Protein AF-A0A660MJN6-F1 (afdb_monomer_lite)

pLDDT: mean 73.87, std 20.54, range [21.48, 96.81]

Structure (mmCIF, N/CA/C/O backbone):
data_AF-A0A660MJN6-F1
#
_entry.id   AF-A0A660MJN6-F1
#
loop_
_atom_site.group_PDB
_atom_site.id
_atom_site.type_symbol
_atom_site.label_atom_id
_atom_site.label_alt_id
_atom_site.label_comp_id
_atom_site.label_asym_id
_atom_site.label_entity_id
_atom_site.label_seq_id
_atom_site.pdbx_PDB_ins_code
_atom_site.Cartn_x
_atom_site.Cartn_y
_atom_site.Cartn_z
_atom_site.occupancy
_atom_site.B_iso_or_equiv
_atom_site.auth_seq_id
_atom_site.auth_comp_id
_atom_site.auth_asym_id
_atom_site.auth_atom_id
_atom_site.pdbx_PDB_model_num
ATOM 1 N N . MET A 1 1 ? -33.085 -7.243 32.208 1.00 47.34 1 MET A N 1
ATOM 2 C CA . MET A 1 1 ? -33.797 -6.652 31.050 1.00 47.34 1 MET A CA 1
ATOM 3 C C . MET A 1 1 ? -33.646 -7.588 29.859 1.00 47.34 1 MET A C 1
ATOM 5 O O . MET A 1 1 ? -32.531 -7.940 29.513 1.00 47.34 1 MET A O 1
ATOM 9 N N . THR A 1 2 ? -34.746 -8.096 29.306 1.00 41.50 2 THR A N 1
ATOM 10 C CA . THR A 1 2 ? -34.747 -9.217 28.347 1.00 41.50 2 THR A CA 1
ATOM 11 C C . THR A 1 2 ? -34.414 -8.794 26.911 1.00 41.50 2 THR A C 1
ATOM 13 O O . THR A 1 2 ? -34.991 -7.826 26.415 1.00 41.50 2 THR A O 1
ATOM 16 N N . ARG A 1 3 ? -33.568 -9.596 26.235 1.00 39.47 3 ARG A N 1
ATOM 17 C CA . ARG A 1 3 ? -33.089 -9.523 24.829 1.00 39.47 3 ARG A CA 1
ATOM 18 C C . ARG A 1 3 ? -34.087 -8.958 23.804 1.00 39.47 3 ARG A C 1
ATOM 20 O O . ARG A 1 3 ? -33.690 -8.219 22.913 1.00 39.47 3 ARG A O 1
ATOM 27 N N . LYS A 1 4 ? -35.384 -9.248 23.955 1.00 39.06 4 LYS A N 1
ATOM 28 C CA . LYS A 1 4 ? -36.438 -8.743 23.061 1.00 39.06 4 LYS A CA 1
ATOM 29 C C . LYS A 1 4 ? -36.572 -7.215 23.073 1.00 39.06 4 LYS A C 1
ATOM 31 O O . LYS A 1 4 ? -36.748 -6.648 22.009 1.00 39.06 4 LYS A O 1
ATOM 36 N N . LYS A 1 5 ? -36.421 -6.540 24.222 1.00 38.97 5 LYS A N 1
ATOM 37 C CA . LYS A 1 5 ? -36.559 -5.071 24.299 1.00 38.97 5 LYS A CA 1
ATOM 38 C C . LYS A 1 5 ? -35.367 -4.318 23.687 1.00 38.97 5 LYS A C 1
ATOM 40 O O . LYS A 1 5 ? -35.547 -3.192 23.243 1.00 38.97 5 LYS A O 1
ATOM 45 N N . LEU A 1 6 ? -34.189 -4.950 23.610 1.00 43.47 6 LEU A N 1
ATOM 46 C CA . LEU A 1 6 ? -33.004 -4.371 22.964 1.00 43.47 6 LEU A CA 1
ATOM 47 C C . LEU A 1 6 ? -33.142 -4.392 21.430 1.00 43.47 6 LEU A C 1
ATOM 49 O O . LEU A 1 6 ? -32.894 -3.384 20.779 1.00 43.47 6 LEU A O 1
ATOM 53 N N . CYS A 1 7 ? -33.633 -5.498 20.855 1.00 40.75 7 CYS A N 1
ATOM 54 C CA . CYS A 1 7 ? -33.864 -5.595 19.408 1.00 40.75 7 CYS A CA 1
ATOM 55 C C . CYS A 1 7 ? -34.970 -4.655 18.910 1.00 40.75 7 CYS A C 1
ATOM 57 O O . CYS A 1 7 ? -34.847 -4.114 17.817 1.00 40.75 7 CYS A O 1
ATOM 59 N N . THR A 1 8 ? -36.034 -4.427 19.690 1.00 40.12 8 THR A N 1
ATOM 60 C CA . THR A 1 8 ? -37.121 -3.521 19.272 1.00 40.12 8 THR A CA 1
ATOM 61 C C . THR A 1 8 ? -36.709 -2.048 19.344 1.00 40.12 8 THR A C 1
ATOM 63 O O . THR A 1 8 ? -37.135 -1.261 18.504 1.00 40.12 8 THR A O 1
ATOM 66 N N . ALA A 1 9 ? -35.836 -1.679 20.290 1.00 40.06 9 ALA A N 1
ATOM 67 C CA . ALA A 1 9 ? -35.271 -0.332 20.364 1.00 40.06 9 ALA A CA 1
ATOM 68 C C . ALA A 1 9 ? -34.263 -0.058 19.228 1.00 40.06 9 ALA A C 1
ATOM 70 O O . ALA A 1 9 ? -34.280 1.030 18.658 1.00 40.06 9 ALA A O 1
ATOM 71 N N . LEU A 1 10 ? -33.453 -1.054 18.832 1.00 40.88 10 LEU A N 1
ATOM 72 C CA . LEU A 1 10 ? -32.549 -0.931 17.678 1.00 40.88 10 LEU A CA 1
ATOM 73 C C . LEU A 1 10 ? -33.295 -0.861 16.334 1.00 40.88 10 LEU A C 1
ATOM 75 O O . LEU A 1 10 ? -32.911 -0.081 15.467 1.00 40.88 10 LEU A O 1
ATOM 79 N N . PHE A 1 11 ? -34.389 -1.612 16.161 1.00 38.28 11 PHE A N 1
ATOM 80 C CA . PHE A 1 11 ? -35.178 -1.562 14.920 1.00 38.28 11 PHE A CA 1
ATOM 81 C C . PHE A 1 11 ? -35.932 -0.236 14.729 1.00 38.28 11 PHE A C 1
ATOM 83 O O . PHE A 1 11 ? -36.087 0.218 13.597 1.00 38.28 11 PHE A O 1
ATOM 90 N N . ALA A 1 12 ? -36.366 0.415 15.815 1.00 35.81 12 ALA A N 1
ATOM 91 C CA . ALA A 1 12 ? -37.044 1.711 15.739 1.00 35.81 12 ALA A CA 1
ATOM 92 C C . ALA A 1 12 ? -36.088 2.868 15.379 1.00 35.81 12 ALA A C 1
ATOM 94 O O . ALA A 1 12 ? -36.509 3.823 14.731 1.00 35.81 12 ALA A O 1
ATOM 95 N N . ALA A 1 13 ? -34.802 2.767 15.738 1.00 37.97 13 ALA A N 1
ATOM 96 C CA . ALA A 1 13 ? -33.794 3.770 15.388 1.00 37.97 13 ALA A CA 1
ATOM 97 C C . ALA A 1 13 ? -33.323 3.667 13.923 1.00 37.97 13 ALA A C 1
ATOM 99 O O . ALA A 1 13 ? -33.049 4.693 13.304 1.00 37.97 13 ALA A O 1
ATOM 100 N N . LEU A 1 14 ? -33.288 2.462 13.334 1.00 35.59 14 LEU A N 1
ATOM 101 C CA . LEU A 1 14 ? -32.895 2.281 11.926 1.00 35.59 14 LEU A CA 1
ATOM 102 C C . LEU A 1 14 ? -33.983 2.693 10.916 1.00 35.59 14 LEU A C 1
ATOM 104 O O . LEU A 1 14 ? -33.654 3.109 9.807 1.00 35.59 14 LEU A O 1
ATOM 108 N N . PHE A 1 15 ? -35.270 2.623 11.275 1.00 34.88 15 PHE A N 1
ATOM 109 C CA . PHE A 1 15 ? -36.360 2.979 10.351 1.00 34.88 15 PHE A CA 1
ATOM 110 C C . PHE A 1 15 ? -36.671 4.481 10.276 1.00 34.88 15 PHE A C 1
ATOM 112 O O . PHE A 1 15 ? -37.272 4.925 9.302 1.00 34.88 15 PHE A O 1
ATOM 119 N N . ALA A 1 16 ? -36.216 5.290 11.238 1.00 33.78 16 ALA A N 1
ATOM 120 C CA . ALA A 1 16 ? -36.344 6.748 11.155 1.00 33.78 16 ALA A CA 1
ATOM 121 C C . ALA A 1 16 ? -35.346 7.389 10.163 1.00 33.78 16 ALA A C 1
ATOM 123 O O . ALA A 1 16 ? -35.512 8.549 9.795 1.00 33.78 16 ALA A O 1
ATOM 124 N N . ALA A 1 17 ? -34.336 6.641 9.697 1.00 34.28 17 ALA A N 1
ATOM 125 C CA . ALA A 1 17 ? -33.295 7.131 8.789 1.00 34.28 17 ALA A CA 1
ATOM 126 C C . ALA A 1 17 ? -33.549 6.825 7.297 1.00 34.28 17 ALA A C 1
ATOM 128 O O . ALA A 1 17 ? -32.816 7.312 6.442 1.00 34.28 17 ALA A O 1
ATOM 129 N N . THR A 1 18 ? -34.583 6.049 6.953 1.00 33.28 18 THR A N 1
ATOM 130 C CA . THR A 1 18 ? -34.849 5.615 5.563 1.00 33.28 18 THR A CA 1
ATOM 131 C C . THR A 1 18 ? -35.952 6.409 4.850 1.00 33.28 18 THR A C 1
ATOM 133 O O . THR A 1 18 ? -36.232 6.157 3.682 1.00 33.28 18 THR A O 1
ATOM 136 N N . GLY A 1 19 ? -36.547 7.414 5.504 1.00 30.38 19 GLY A N 1
ATOM 137 C CA . GLY A 1 19 ? -37.658 8.210 4.960 1.00 30.38 19 GLY A CA 1
ATOM 138 C C . GLY A 1 19 ? -37.286 9.469 4.165 1.00 30.38 19 GLY A C 1
ATOM 139 O O . GLY A 1 19 ? -38.187 10.207 3.781 1.00 30.38 19 GLY A O 1
ATOM 140 N N . ALA A 1 20 ? -36.002 9.755 3.925 1.00 30.28 20 ALA A N 1
ATOM 141 C CA . ALA A 1 20 ? -35.572 11.023 3.318 1.00 30.28 20 ALA A CA 1
ATOM 142 C C . ALA A 1 20 ? -34.589 10.861 2.148 1.00 30.28 20 ALA A C 1
ATOM 144 O O . ALA A 1 20 ? -33.683 11.668 1.999 1.00 30.28 20 ALA A O 1
ATOM 145 N N . LEU A 1 21 ? -34.748 9.841 1.302 1.00 31.02 21 LEU A N 1
ATOM 146 C CA . LEU A 1 21 ? -34.022 9.747 0.027 1.00 31.02 21 LEU A CA 1
ATOM 147 C C . LEU A 1 21 ? -34.937 9.170 -1.062 1.00 31.02 21 LEU A C 1
ATOM 149 O O . LEU A 1 21 ? -34.782 8.040 -1.512 1.00 31.02 21 LEU A O 1
ATOM 153 N N . SER A 1 22 ? -35.914 9.966 -1.495 1.00 32.59 22 SER A N 1
ATOM 154 C CA . SER A 1 22 ? -36.657 9.717 -2.733 1.00 32.59 22 SER A CA 1
ATOM 155 C C . SER A 1 22 ? -36.920 11.031 -3.471 1.00 32.59 22 SER A C 1
ATOM 157 O O . SER A 1 22 ? -37.952 11.665 -3.258 1.00 32.59 22 SER A O 1
ATOM 159 N N . SER A 1 23 ? -35.964 11.452 -4.310 1.00 31.38 23 SER A N 1
ATOM 160 C CA . SER A 1 23 ? -36.164 12.029 -5.658 1.00 31.38 23 SER A CA 1
ATOM 161 C C . SER A 1 23 ? -34.816 12.452 -6.275 1.00 31.38 23 SER A C 1
ATOM 163 O O . SER A 1 23 ? -33.971 12.988 -5.557 1.00 31.38 23 SER A O 1
ATOM 165 N N . PRO A 1 24 ? -34.595 12.238 -7.587 1.00 31.62 24 PRO A N 1
ATOM 166 C CA . PRO A 1 24 ? -33.358 12.601 -8.267 1.00 31.62 24 PRO A CA 1
ATOM 167 C C . PRO A 1 24 ? -33.401 14.070 -8.710 1.00 31.62 24 PRO A C 1
ATOM 169 O O . PRO A 1 24 ? -34.329 14.496 -9.396 1.00 31.62 24 PRO A O 1
ATOM 172 N N . VAL A 1 25 ? -32.375 14.849 -8.371 1.00 26.92 25 VAL A N 1
ATOM 173 C CA . VAL A 1 25 ? -32.121 16.125 -9.052 1.00 26.92 25 VAL A CA 1
ATOM 174 C C . VAL A 1 25 ? -31.352 15.809 -10.330 1.00 26.92 25 VAL A C 1
ATOM 176 O O . VAL A 1 25 ? -30.241 15.288 -10.297 1.00 26.92 25 VAL A O 1
ATOM 179 N N . SER A 1 26 ? -31.991 16.090 -11.463 1.00 30.09 26 SER A N 1
ATOM 180 C CA . SER A 1 26 ? -31.396 16.007 -12.794 1.00 30.09 26 SER A CA 1
ATOM 181 C C . SER A 1 26 ? -30.253 17.016 -12.914 1.00 30.09 26 SER A C 1
ATOM 183 O O . SER A 1 26 ? -30.484 18.220 -12.823 1.00 30.09 26 SER A O 1
ATOM 185 N N . ALA A 1 27 ? -29.032 16.539 -13.148 1.00 28.09 27 ALA A N 1
ATOM 186 C CA . ALA A 1 27 ? -27.942 17.380 -13.624 1.00 28.09 27 ALA A CA 1
ATOM 187 C C . ALA A 1 27 ? -28.100 17.556 -15.141 1.00 28.09 27 ALA A C 1
ATOM 189 O O . ALA A 1 27 ? -28.052 16.588 -15.900 1.00 28.09 27 ALA A O 1
ATOM 190 N N . GLN A 1 28 ? -28.340 18.793 -15.573 1.00 26.45 28 GLN A N 1
ATOM 191 C CA . GLN A 1 28 ? -28.367 19.164 -16.982 1.00 26.45 28 GLN A CA 1
ATOM 192 C C . GLN A 1 28 ? -26.978 18.978 -17.599 1.00 26.45 28 GLN A C 1
ATOM 194 O O . GLN A 1 28 ? -25.996 19.588 -17.185 1.00 26.45 28 GLN A O 1
ATOM 199 N N . SER A 1 29 ? -26.935 18.134 -18.622 1.00 27.34 29 SER A N 1
ATOM 200 C CA . SER A 1 29 ? -25.862 18.006 -19.597 1.00 27.34 29 SER A CA 1
ATOM 201 C C . SER A 1 29 ? -25.765 19.267 -20.461 1.00 27.34 29 SER A C 1
ATOM 203 O O . SER A 1 29 ? -26.753 19.647 -21.091 1.00 27.34 29 SER A O 1
ATOM 205 N N . ALA A 1 30 ? -24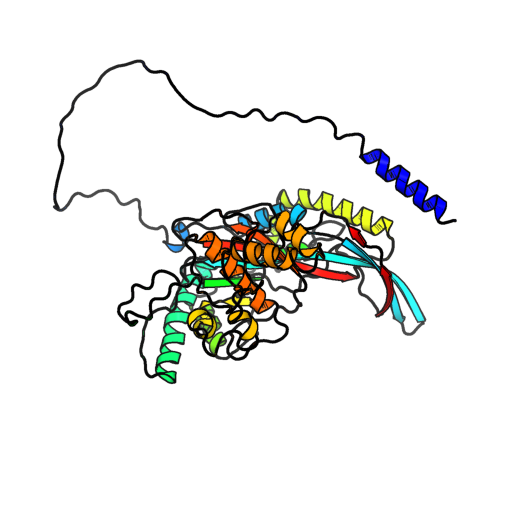.578 19.861 -20.570 1.00 25.92 30 ALA A N 1
ATOM 206 C CA . ALA A 1 30 ? -24.265 20.830 -21.617 1.00 25.92 30 ALA A CA 1
ATOM 207 C C . ALA A 1 30 ? -23.128 20.283 -22.491 1.00 25.92 30 ALA A C 1
ATOM 209 O O . ALA A 1 30 ? -21.956 20.325 -22.127 1.00 25.92 30 ALA A O 1
ATOM 210 N N . SER A 1 31 ? -23.502 19.738 -23.647 1.00 26.14 31 SER A N 1
ATOM 211 C CA . SER A 1 31 ? -22.615 19.447 -24.778 1.00 26.14 31 SER A CA 1
ATOM 212 C C . SER A 1 31 ? -22.507 20.693 -25.670 1.00 26.14 31 SER A C 1
ATOM 214 O O . SER A 1 31 ? -23.527 21.360 -25.851 1.00 26.14 31 SER A O 1
ATOM 216 N N . PRO A 1 32 ? -21.362 20.997 -26.311 1.00 27.06 32 PRO A N 1
ATOM 217 C CA . PRO A 1 32 ? -21.324 21.997 -27.372 1.00 27.06 32 PRO A CA 1
ATOM 218 C C . PRO A 1 32 ? -21.040 21.372 -28.747 1.00 27.06 32 PRO A C 1
ATOM 220 O O . PRO A 1 32 ? -20.068 20.642 -28.930 1.00 27.06 32 PRO A O 1
ATOM 223 N N . SER A 1 33 ? -21.879 21.692 -29.734 1.00 24.47 33 SER A N 1
ATOM 224 C CA . SER A 1 33 ? -21.609 21.664 -31.188 1.00 24.47 33 SER A CA 1
ATOM 225 C C . SER A 1 33 ? -22.780 22.358 -31.920 1.00 24.47 33 SER A C 1
ATOM 227 O O . SER A 1 33 ? -23.867 22.419 -31.351 1.00 24.47 33 SER A O 1
ATOM 229 N N . PRO A 1 34 ? -22.669 22.763 -33.202 1.00 41.38 34 PRO A N 1
ATOM 230 C CA . PRO A 1 34 ? -21.841 23.820 -33.797 1.00 41.38 34 PRO A CA 1
ATOM 231 C C . PRO A 1 34 ? -22.714 24.905 -34.510 1.00 41.38 34 PRO A C 1
ATOM 233 O O . PRO A 1 34 ? -23.935 24.860 -34.456 1.00 41.38 34 PRO A O 1
ATOM 236 N 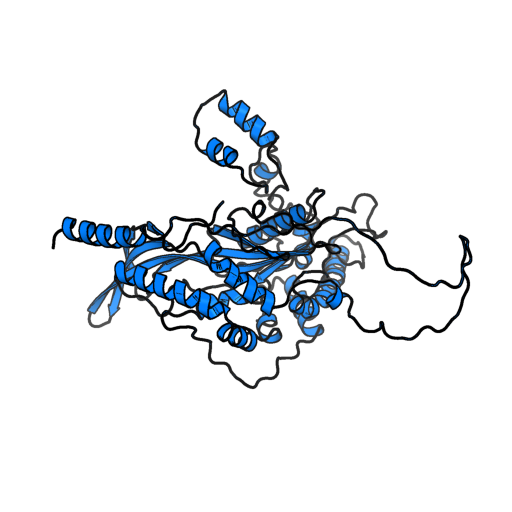N . THR A 1 35 ? -22.073 25.827 -35.253 1.00 24.53 35 THR A N 1
ATOM 237 C CA . THR A 1 35 ? -22.597 26.777 -36.284 1.00 24.53 35 THR A CA 1
ATOM 238 C C . THR A 1 35 ? -23.162 28.156 -35.873 1.00 24.53 35 THR A C 1
ATOM 240 O O . THR A 1 35 ? -24.266 28.261 -35.364 1.00 24.53 35 THR A O 1
ATOM 243 N N . ALA A 1 36 ? -22.430 29.238 -36.207 1.00 24.88 36 ALA A N 1
ATOM 244 C CA . ALA A 1 36 ? -22.801 30.263 -37.213 1.00 24.88 36 ALA A CA 1
ATOM 245 C C . ALA A 1 36 ? -21.779 31.440 -37.261 1.00 24.88 36 ALA A C 1
ATOM 247 O O . ALA A 1 36 ? -21.372 31.980 -36.240 1.00 24.88 36 ALA A O 1
ATOM 248 N N . ARG A 1 37 ? -21.360 31.813 -38.480 1.00 22.27 37 ARG A N 1
ATOM 249 C CA . ARG A 1 37 ? -20.506 32.958 -38.910 1.00 22.27 37 ARG A CA 1
ATOM 250 C C . ARG A 1 37 ? -21.401 34.165 -39.325 1.00 22.27 37 ARG A C 1
ATOM 252 O O . ARG A 1 37 ? -22.604 33.945 -39.428 1.00 22.27 37 ARG A O 1
ATOM 259 N N . PRO A 1 38 ? -20.890 35.308 -39.857 1.00 33.34 38 PRO A N 1
ATOM 260 C CA . PRO A 1 38 ? -19.715 36.144 -39.520 1.00 33.34 38 PRO A CA 1
ATOM 261 C C . PRO A 1 38 ? -20.027 37.676 -39.528 1.00 33.34 38 PRO A C 1
ATOM 263 O O . PRO A 1 38 ? -21.052 38.104 -40.050 1.00 33.34 38 PRO A O 1
ATOM 266 N N . VAL A 1 39 ? -19.085 38.528 -39.092 1.00 24.56 39 VAL A N 1
ATOM 267 C CA . VAL A 1 39 ? -18.964 39.930 -39.570 1.00 24.56 39 VAL A CA 1
ATOM 268 C C . VAL A 1 39 ? -17.496 40.209 -39.924 1.00 24.56 39 VAL A C 1
ATOM 270 O O . VAL A 1 39 ? -16.589 39.804 -39.203 1.00 24.56 39 VAL A O 1
ATOM 273 N N . ALA A 1 40 ? -17.290 40.824 -41.088 1.00 23.30 40 ALA A N 1
ATOM 274 C CA . ALA A 1 40 ? -16.031 41.042 -41.810 1.00 23.30 40 ALA A CA 1
ATOM 275 C C . ALA A 1 40 ? -15.549 42.512 -41.639 1.00 23.30 40 ALA A C 1
ATOM 277 O O . ALA A 1 40 ? -16.369 43.348 -41.273 1.00 23.30 40 ALA A O 1
ATOM 278 N N . VAL A 1 41 ? -14.273 42.926 -41.748 1.00 24.80 41 VAL A N 1
ATOM 279 C CA . VAL A 1 41 ? -13.329 43.142 -42.896 1.00 24.80 41 VAL A CA 1
ATOM 280 C C . VAL A 1 41 ? -12.176 44.045 -42.313 1.00 24.80 41 VAL A C 1
ATOM 282 O O . VAL A 1 41 ? -12.457 44.670 -41.288 1.00 24.80 41 VAL A O 1
ATOM 285 N N . PRO A 1 42 ? -10.950 44.258 -42.883 1.00 27.47 42 PRO A N 1
ATOM 286 C CA . PRO A 1 42 ? -10.303 43.719 -44.091 1.00 27.47 42 PRO A CA 1
ATOM 287 C C . PRO A 1 42 ? -8.931 43.047 -43.893 1.00 27.47 42 PRO A C 1
ATOM 289 O O . PRO A 1 42 ? -8.231 43.200 -42.898 1.00 27.47 42 PRO A O 1
ATOM 292 N N . ALA A 1 43 ? -8.543 42.372 -44.974 1.00 23.00 43 ALA A N 1
ATOM 293 C CA . ALA A 1 43 ? -7.241 41.799 -45.267 1.00 23.00 43 ALA A CA 1
ATOM 294 C C . ALA A 1 43 ? -6.242 42.796 -45.885 1.00 23.00 43 ALA A C 1
ATOM 296 O O . ALA A 1 43 ? -6.645 43.720 -46.583 1.00 23.00 43 ALA A O 1
ATOM 297 N N . GLN A 1 44 ? -4.951 42.484 -45.738 1.00 25.09 44 GLN A N 1
ATOM 298 C CA . GLN A 1 44 ? -3.831 42.698 -46.676 1.00 25.09 44 GLN A CA 1
ATOM 299 C C . GLN A 1 44 ? -2.685 41.799 -46.162 1.00 25.09 44 GLN A C 1
ATOM 301 O O . GLN A 1 44 ? -2.420 41.811 -44.970 1.00 25.09 44 GLN A O 1
ATOM 306 N N . GLY A 1 45 ? -1.962 40.961 -46.902 1.00 23.91 45 GLY A N 1
ATOM 307 C CA . GLY A 1 45 ? -1.932 40.520 -48.292 1.00 23.91 45 GLY A CA 1
ATOM 308 C C . GLY A 1 45 ? -1.028 39.269 -48.323 1.00 23.91 45 GLY A C 1
ATOM 309 O O . GLY A 1 45 ? -0.146 39.122 -47.479 1.00 23.91 45 GLY A O 1
ATOM 310 N N . GLY A 1 46 ? -1.303 38.317 -49.217 1.00 21.52 46 GLY A N 1
ATOM 311 C CA . GLY A 1 46 ? -0.691 36.983 -49.186 1.00 21.52 46 GLY A CA 1
ATOM 312 C C . GLY A 1 46 ? 0.717 36.867 -49.777 1.00 21.52 46 GLY A C 1
ATOM 313 O O . GLY A 1 46 ? 1.219 37.794 -50.408 1.00 21.52 46 GLY A O 1
ATOM 314 N N . LYS A 1 47 ? 1.297 35.664 -49.650 1.00 24.92 47 LYS A N 1
ATOM 315 C CA . LYS A 1 47 ? 1.879 34.878 -50.755 1.00 24.92 47 LYS A CA 1
ATOM 316 C C . LYS A 1 47 ? 2.192 33.436 -50.312 1.00 24.92 47 LYS A C 1
ATOM 318 O O . LYS A 1 47 ? 2.465 33.156 -49.155 1.00 24.92 47 LYS A O 1
ATOM 323 N N . THR A 1 48 ? 2.052 32.556 -51.292 1.00 21.81 48 THR A N 1
ATOM 324 C CA . THR A 1 48 ? 2.105 31.087 -51.359 1.00 21.81 48 THR A CA 1
ATOM 325 C C . THR A 1 48 ? 3.493 30.441 -51.215 1.00 21.81 48 THR A C 1
ATOM 327 O O . THR A 1 48 ? 4.480 31.062 -51.594 1.00 21.81 48 THR A O 1
ATOM 330 N N . ALA A 1 49 ? 3.474 29.136 -50.873 1.00 22.75 49 ALA A N 1
ATOM 331 C CA . ALA A 1 49 ? 4.285 28.008 -51.399 1.00 22.75 49 ALA A CA 1
ATOM 332 C C . ALA A 1 49 ? 5.199 27.237 -50.405 1.00 22.75 49 ALA A C 1
ATOM 334 O O . ALA A 1 49 ? 6.031 27.808 -49.713 1.00 22.75 49 ALA A O 1
ATOM 335 N N . GLN A 1 50 ? 5.033 25.902 -50.399 1.00 22.69 50 GLN A N 1
ATOM 336 C CA . GLN A 1 50 ? 5.981 24.846 -49.965 1.00 22.69 50 GLN A CA 1
ATOM 337 C C . GLN A 1 50 ? 7.271 24.849 -50.836 1.00 22.69 50 GLN A C 1
ATOM 339 O O . GLN A 1 50 ? 7.246 25.493 -51.884 1.00 22.69 50 GLN A O 1
ATOM 344 N N . PRO A 1 51 ? 8.284 23.970 -50.632 1.00 36.69 51 PRO A N 1
ATOM 345 C CA . PRO A 1 51 ? 8.942 23.434 -49.426 1.00 36.69 51 PRO A CA 1
ATOM 346 C C . PRO A 1 51 ? 10.499 23.594 -49.480 1.00 36.69 51 PRO A C 1
ATOM 348 O O . PRO A 1 51 ? 11.047 24.093 -50.457 1.00 36.69 51 PRO A O 1
ATOM 351 N N . ALA A 1 52 ? 11.190 23.034 -48.472 1.00 22.73 52 ALA A N 1
ATOM 352 C CA . ALA A 1 52 ? 12.595 22.565 -48.440 1.00 22.73 52 ALA A CA 1
ATOM 353 C C . ALA A 1 52 ? 13.747 23.434 -47.855 1.00 22.73 52 ALA A C 1
ATOM 355 O O . ALA A 1 52 ? 13.987 24.576 -48.226 1.00 22.73 52 ALA A O 1
ATOM 356 N N . THR A 1 53 ? 14.556 22.715 -47.055 1.00 21.48 53 THR A N 1
ATOM 357 C CA . THR A 1 53 ? 16.024 22.774 -46.842 1.00 21.48 53 THR A CA 1
ATOM 358 C C . THR A 1 53 ? 16.696 23.794 -45.903 1.00 21.48 53 THR A C 1
ATOM 360 O O . THR A 1 53 ? 16.329 24.954 -45.798 1.00 21.48 53 THR A O 1
ATOM 363 N N . GLN A 1 54 ? 17.719 23.250 -45.222 1.00 29.89 54 GLN A N 1
ATOM 364 C CA . GLN A 1 54 ? 18.667 23.796 -44.240 1.00 29.89 54 GLN A CA 1
ATOM 365 C C . GLN A 1 54 ? 19.282 25.168 -44.572 1.00 29.89 54 GLN A C 1
ATOM 367 O O . GLN A 1 54 ? 19.652 25.416 -45.715 1.00 29.89 54 GLN A O 1
ATOM 372 N N . GLY A 1 55 ? 19.558 25.975 -43.535 1.00 22.91 55 GLY A N 1
ATOM 373 C CA . GLY A 1 55 ? 20.491 27.107 -43.625 1.00 22.91 55 GLY A CA 1
ATOM 374 C C . GLY A 1 55 ? 20.383 28.144 -42.496 1.00 22.91 55 GLY A C 1
ATOM 375 O O . GLY A 1 55 ? 19.451 28.928 -42.465 1.00 22.91 55 GLY A O 1
ATOM 376 N N . GLN A 1 56 ? 21.365 28.102 -41.594 1.00 24.73 56 GLN A N 1
ATOM 377 C CA . GLN A 1 56 ? 21.835 29.046 -40.560 1.00 24.73 56 GLN A CA 1
ATOM 378 C C . GLN A 1 56 ? 21.237 30.467 -40.365 1.00 24.73 56 GLN A C 1
ATOM 380 O O . GLN A 1 56 ? 21.117 31.267 -41.286 1.00 24.73 56 GLN A O 1
ATOM 385 N N . ASN A 1 57 ? 21.172 30.793 -39.062 1.00 27.77 57 ASN A N 1
ATOM 386 C CA . ASN A 1 57 ? 21.362 32.077 -38.365 1.00 27.77 57 ASN A CA 1
ATOM 387 C C . ASN A 1 57 ? 20.276 33.166 -38.431 1.00 27.77 57 ASN A C 1
ATOM 389 O O . ASN A 1 57 ? 20.235 33.999 -39.329 1.00 27.77 57 ASN A O 1
ATOM 393 N N . GLY A 1 58 ? 19.536 33.269 -37.323 1.00 23.41 58 GLY A N 1
ATOM 394 C CA . GLY A 1 58 ? 18.848 34.474 -36.870 1.00 23.41 58 GLY A CA 1
ATOM 395 C C . GLY A 1 58 ? 18.575 34.365 -35.371 1.00 23.41 58 GLY A C 1
ATOM 396 O O . GLY A 1 58 ? 17.934 33.417 -34.932 1.00 23.41 58 GLY A O 1
ATOM 397 N N . GLN A 1 59 ? 19.124 35.296 -34.588 1.00 34.56 59 GLN A N 1
ATOM 398 C CA . GLN A 1 59 ? 18.884 35.444 -33.152 1.00 34.56 59 GLN A CA 1
ATOM 399 C C . GLN A 1 59 ? 17.381 35.459 -32.855 1.00 34.56 59 GLN A C 1
ATOM 401 O O . GLN A 1 59 ? 16.663 36.328 -33.347 1.00 34.56 59 GLN A O 1
ATOM 406 N N . GLN A 1 60 ? 16.927 34.546 -32.000 1.00 27.31 60 GLN A N 1
ATOM 407 C CA . GLN A 1 60 ? 15.588 34.588 -31.428 1.00 27.31 60 GLN A CA 1
ATOM 408 C C . GLN A 1 60 ? 15.711 34.338 -29.926 1.00 27.31 60 GLN A C 1
ATOM 410 O O . GLN A 1 60 ? 16.417 33.429 -29.497 1.00 27.31 60 GLN A O 1
ATOM 415 N N . GLY A 1 61 ? 15.133 35.259 -29.155 1.00 26.62 61 GLY A N 1
ATOM 416 C CA . GLY A 1 61 ? 15.416 35.474 -27.742 1.00 26.62 61 GLY A CA 1
ATOM 417 C C . GLY A 1 61 ? 15.286 34.231 -26.868 1.00 26.62 61 GLY A C 1
ATOM 418 O O . GLY A 1 61 ? 14.287 33.519 -26.919 1.00 26.62 61 GLY A O 1
ATOM 419 N N . ASN A 1 62 ? 16.302 34.050 -26.025 1.00 33.72 62 ASN A N 1
ATOM 420 C CA . ASN A 1 62 ? 16.258 33.251 -24.808 1.00 33.72 62 ASN A CA 1
ATOM 421 C C . ASN A 1 62 ? 15.017 33.615 -23.991 1.00 33.72 62 ASN A C 1
ATOM 423 O O . ASN A 1 62 ? 14.949 34.735 -23.492 1.00 33.72 62 ASN A O 1
ATOM 427 N N . ASN A 1 63 ? 14.084 32.676 -23.850 1.00 35.00 63 ASN A N 1
ATOM 428 C CA . ASN A 1 63 ? 13.135 32.592 -22.734 1.00 35.00 63 ASN A CA 1
ATOM 429 C C . ASN A 1 63 ? 12.603 31.153 -22.538 1.00 35.00 63 ASN A C 1
ATOM 431 O O . ASN A 1 63 ? 11.520 30.983 -22.002 1.00 35.00 63 ASN A O 1
ATOM 435 N N . ASP A 1 64 ? 13.372 30.130 -22.932 1.00 39.34 64 ASP A N 1
ATOM 436 C CA . ASP A 1 64 ? 13.078 28.708 -22.659 1.00 39.34 64 ASP A CA 1
ATOM 437 C C . ASP A 1 64 ? 14.351 27.989 -22.164 1.00 39.34 64 ASP A C 1
ATOM 439 O O . ASP A 1 64 ? 14.775 26.960 -22.690 1.00 39.34 64 ASP A O 1
ATOM 443 N N . GLN A 1 65 ? 15.024 28.574 -21.172 1.00 45.53 65 GLN A N 1
ATOM 444 C CA . GLN A 1 65 ? 16.079 27.907 -20.407 1.00 45.53 65 GLN A CA 1
ATOM 445 C C . GLN A 1 65 ? 15.620 27.785 -18.953 1.00 45.53 65 GLN A C 1
ATOM 447 O O . GLN A 1 65 ? 15.120 28.752 -18.387 1.00 45.53 65 GLN A O 1
ATOM 452 N N . ASP A 1 66 ? 15.821 26.588 -18.396 1.00 41.41 66 ASP A N 1
ATOM 453 C CA . ASP A 1 66 ? 15.687 26.209 -16.980 1.00 41.41 66 ASP A CA 1
ATOM 454 C C . ASP A 1 66 ? 14.347 25.613 -16.507 1.00 41.41 66 ASP A C 1
ATOM 456 O O . ASP A 1 66 ? 13.885 25.913 -15.411 1.00 41.41 66 ASP A O 1
ATOM 460 N N . SER A 1 67 ? 13.763 24.662 -17.250 1.00 53.16 67 SER A N 1
ATOM 461 C CA . SER A 1 67 ? 12.977 23.605 -16.582 1.00 53.16 67 SER A CA 1
ATOM 462 C C . SER A 1 67 ? 13.763 22.296 -16.603 1.00 53.16 67 SER A C 1
ATOM 464 O O . SER A 1 67 ? 14.129 21.783 -17.661 1.00 53.16 67 SER A O 1
ATOM 466 N N . ASN A 1 68 ? 14.091 21.777 -15.419 1.00 70.62 68 ASN A N 1
ATOM 467 C CA . ASN A 1 68 ? 14.717 20.468 -15.262 1.00 70.62 68 ASN A CA 1
ATOM 468 C C . ASN A 1 68 ? 13.803 19.409 -15.921 1.00 70.62 68 ASN A C 1
ATOM 470 O O . ASN A 1 68 ? 12.629 19.347 -15.554 1.00 70.62 68 ASN A O 1
ATOM 474 N N . PRO A 1 69 ? 14.281 18.566 -16.861 1.00 72.31 69 PRO A N 1
ATOM 475 C CA . PRO A 1 69 ? 13.453 17.540 -17.508 1.00 72.31 69 PRO A CA 1
ATOM 476 C C . PRO A 1 69 ? 12.759 16.586 -16.525 1.00 72.31 69 PRO A C 1
ATOM 478 O O . PRO A 1 69 ? 11.709 16.031 -16.832 1.00 72.31 69 PRO A O 1
ATOM 481 N N . LEU A 1 70 ? 13.332 16.402 -15.330 1.00 72.81 70 LEU A N 1
ATOM 482 C CA . LEU A 1 70 ? 12.729 15.619 -14.250 1.00 72.81 70 LEU A CA 1
ATOM 483 C C . LEU A 1 70 ? 11.606 16.368 -13.521 1.00 72.81 70 LEU A C 1
ATOM 485 O O . LEU A 1 70 ? 10.812 15.743 -12.833 1.00 72.81 70 LEU A O 1
ATOM 489 N N . GLU A 1 71 ? 11.517 17.687 -13.628 1.00 70.88 71 GLU A N 1
ATOM 490 C CA . GLU A 1 71 ? 10.422 18.485 -13.061 1.00 70.88 71 GLU A CA 1
ATOM 491 C C . GLU A 1 71 ? 9.281 18.634 -14.067 1.00 70.88 71 GLU A C 1
ATOM 493 O O . GLU A 1 71 ? 8.114 18.558 -13.694 1.00 70.88 71 GLU A O 1
ATOM 498 N N . SER A 1 72 ? 9.605 18.765 -15.355 1.00 72.25 72 SER A N 1
ATOM 499 C CA . SER A 1 72 ? 8.625 18.973 -16.427 1.00 72.25 72 SER A CA 1
ATOM 500 C C . SER A 1 72 ? 7.954 17.695 -16.946 1.00 72.25 72 SER A C 1
ATOM 502 O O . SER A 1 72 ? 7.016 17.788 -17.735 1.00 72.25 72 SER A O 1
ATOM 504 N N . ALA A 1 73 ? 8.366 16.510 -16.479 1.00 78.19 73 ALA A N 1
ATOM 505 C CA . ALA A 1 73 ? 7.821 15.218 -16.912 1.00 78.19 73 ALA A CA 1
ATOM 506 C C . ALA A 1 73 ? 6.385 14.909 -16.428 1.00 78.19 73 ALA A C 1
ATOM 508 O O . ALA A 1 73 ? 5.860 13.845 -16.740 1.00 78.19 73 ALA A O 1
ATOM 509 N N . GLY A 1 74 ? 5.741 15.806 -15.673 1.00 84.38 74 GLY A N 1
ATOM 510 C CA . GLY A 1 74 ? 4.448 15.541 -15.029 1.00 84.38 74 GLY A CA 1
ATOM 511 C C . GLY A 1 74 ? 4.585 14.689 -13.762 1.00 84.38 74 GLY A C 1
ATOM 512 O O . GLY A 1 74 ? 5.699 14.351 -13.346 1.00 84.38 74 GLY A O 1
ATOM 513 N N . GLY A 1 75 ? 3.465 14.370 -13.120 1.00 89.56 75 GLY A N 1
ATOM 514 C CA . GLY A 1 75 ? 3.432 13.662 -11.839 1.00 89.56 75 GLY A CA 1
ATOM 515 C C . GLY A 1 75 ? 2.539 14.341 -10.804 1.00 89.56 75 GLY A C 1
ATOM 516 O O . GLY A 1 75 ? 1.702 15.173 -11.146 1.00 89.56 75 GLY A O 1
ATOM 517 N N . PHE A 1 76 ? 2.738 13.985 -9.537 1.00 91.44 76 PHE A N 1
ATOM 518 C CA . PHE A 1 76 ? 2.022 14.552 -8.398 1.00 91.44 76 PHE A CA 1
ATOM 519 C C . PHE A 1 76 ? 2.969 14.976 -7.276 1.00 91.44 76 PHE A C 1
ATOM 521 O O . PHE A 1 76 ? 4.074 14.448 -7.112 1.00 91.44 76 PHE A O 1
ATOM 528 N N . THR A 1 77 ? 2.486 15.924 -6.483 1.00 89.69 77 THR A N 1
ATOM 529 C CA . THR A 1 77 ? 3.134 16.448 -5.281 1.00 89.69 77 THR A CA 1
ATOM 530 C C . THR A 1 77 ? 2.696 15.706 -4.020 1.00 89.69 77 THR A C 1
ATOM 532 O O . THR A 1 77 ? 1.662 15.038 -3.979 1.00 89.69 77 THR A O 1
ATOM 535 N N . THR A 1 78 ? 3.431 15.885 -2.925 1.00 85.50 78 THR A N 1
ATOM 536 C CA . THR A 1 78 ? 3.075 15.336 -1.604 1.00 85.50 78 THR A CA 1
ATOM 537 C C . THR A 1 78 ? 1.696 15.809 -1.134 1.00 85.50 78 THR A C 1
ATOM 539 O O . THR A 1 78 ? 0.958 15.057 -0.496 1.00 85.50 78 THR A O 1
ATOM 542 N N . LEU A 1 79 ? 1.335 17.057 -1.453 1.00 82.19 79 LEU A N 1
ATOM 543 C CA . LEU A 1 79 ? 0.025 17.609 -1.117 1.00 82.19 79 LEU A CA 1
ATOM 544 C C . LEU A 1 79 ? -1.082 16.923 -1.921 1.00 82.19 79 LEU A C 1
ATOM 546 O O . LEU A 1 79 ? -2.091 16.543 -1.336 1.00 82.19 79 LEU A O 1
ATOM 550 N N . GLU A 1 80 ? -0.888 16.731 -3.227 1.00 87.81 80 GLU A N 1
ATOM 551 C CA . GLU A 1 80 ? -1.847 16.025 -4.090 1.00 87.81 80 GLU A CA 1
ATOM 552 C C . GLU A 1 80 ? -2.012 14.561 -3.685 1.00 87.81 80 GLU A C 1
ATOM 554 O O . GLU A 1 80 ? -3.136 14.072 -3.605 1.00 87.81 80 GLU A O 1
ATOM 559 N N . LEU A 1 81 ? -0.912 13.881 -3.341 1.00 89.06 81 LEU A N 1
ATOM 560 C CA . LEU A 1 81 ? -0.949 12.538 -2.762 1.00 89.06 81 LEU A CA 1
ATOM 561 C C . LEU A 1 81 ? -1.853 12.487 -1.538 1.00 89.06 81 LEU A C 1
ATOM 563 O O . LEU A 1 81 ? -2.702 11.603 -1.393 1.00 89.06 81 LEU A O 1
ATOM 567 N N . ALA A 1 82 ? -1.685 13.459 -0.654 1.00 84.00 82 ALA A N 1
ATOM 568 C CA . ALA A 1 82 ? -2.411 13.480 0.588 1.00 84.00 82 ALA A CA 1
ATOM 569 C C . ALA A 1 82 ? -3.889 13.856 0.435 1.00 84.00 82 ALA A C 1
ATOM 571 O O . ALA A 1 82 ? -4.741 13.248 1.087 1.00 84.00 82 ALA A O 1
ATOM 572 N N . THR A 1 83 ? -4.216 14.795 -0.452 1.00 83.06 83 THR A N 1
ATOM 573 C CA . THR A 1 83 ? -5.608 15.150 -0.749 1.00 83.06 83 THR A CA 1
ATOM 574 C C . THR A 1 83 ? -6.342 14.009 -1.451 1.00 83.06 83 THR A C 1
ATOM 576 O O . THR A 1 83 ? -7.461 13.686 -1.049 1.00 83.06 83 THR A O 1
ATOM 579 N N . ALA A 1 84 ? -5.715 13.354 -2.432 1.00 89.12 84 ALA A N 1
ATOM 580 C CA . ALA A 1 84 ? -6.292 12.214 -3.142 1.00 89.12 84 ALA A CA 1
ATOM 581 C C . ALA A 1 84 ? -6.520 11.015 -2.211 1.00 89.12 84 ALA A C 1
ATOM 583 O O . ALA A 1 84 ? -7.619 10.463 -2.183 1.00 89.12 84 ALA A O 1
ATOM 584 N N . THR A 1 85 ? -5.539 10.675 -1.369 1.00 89.56 85 THR A N 1
ATOM 585 C CA . THR A 1 85 ? -5.672 9.560 -0.415 1.00 89.56 85 THR A CA 1
ATOM 586 C C . THR A 1 85 ? -6.838 9.768 0.544 1.00 89.56 85 THR A C 1
ATOM 588 O O . THR A 1 85 ? -7.598 8.841 0.812 1.00 89.56 85 THR A O 1
ATOM 591 N N . VAL A 1 86 ? -7.029 10.987 1.060 1.00 84.69 86 VAL A N 1
ATOM 592 C CA . VAL A 1 86 ? -8.180 11.253 1.932 1.00 84.69 86 VAL A CA 1
ATOM 593 C C . VAL A 1 86 ? -9.497 11.211 1.168 1.00 84.69 86 VAL A C 1
ATOM 595 O O . VAL A 1 86 ? -10.467 10.658 1.684 1.00 84.69 86 VAL A O 1
ATOM 598 N N . ALA A 1 87 ? -9.540 11.731 -0.059 1.00 85.38 87 ALA A N 1
ATOM 599 C CA . ALA A 1 87 ? -10.729 11.617 -0.900 1.00 85.38 87 ALA A CA 1
ATOM 600 C C . ALA A 1 87 ? -11.115 10.147 -1.169 1.00 85.38 87 ALA A C 1
ATOM 602 O O . ALA A 1 87 ? -12.296 9.851 -1.341 1.00 85.38 87 ALA A O 1
ATOM 603 N N . GLN A 1 88 ? -10.145 9.227 -1.144 1.00 89.75 88 GLN A N 1
ATOM 604 C CA . GLN A 1 88 ? -10.348 7.785 -1.312 1.00 89.75 88 GLN A CA 1
ATOM 605 C C . GLN A 1 88 ? -10.802 7.069 -0.022 1.00 89.75 88 GLN A C 1
ATOM 607 O O . GLN A 1 88 ? -11.474 6.039 -0.121 1.00 89.75 88 GLN A O 1
ATOM 612 N N . VAL A 1 89 ? -10.531 7.612 1.181 1.00 88.38 89 VAL A N 1
ATOM 613 C CA . VAL A 1 89 ? -10.859 6.988 2.490 1.00 88.38 89 VAL A CA 1
ATOM 614 C C . VAL A 1 89 ? -12.295 6.451 2.573 1.00 88.38 89 VAL A C 1
ATOM 616 O O . VAL A 1 89 ? -12.451 5.296 2.973 1.00 88.38 89 VAL A O 1
ATOM 619 N N . PRO A 1 90 ? -13.356 7.198 2.197 1.00 86.75 90 PRO A N 1
ATOM 620 C CA . PRO A 1 90 ? -14.728 6.698 2.320 1.00 86.75 90 PRO A CA 1
ATOM 621 C C . PRO A 1 90 ? -15.003 5.423 1.513 1.00 86.75 90 PRO A C 1
ATOM 623 O O . PRO A 1 90 ? -15.883 4.651 1.885 1.00 86.75 90 PRO A O 1
ATOM 626 N N . SER A 1 91 ? -14.265 5.211 0.420 1.00 89.88 91 SER A N 1
ATOM 627 C CA . SER A 1 91 ? -14.393 4.032 -0.442 1.00 89.88 91 SER A CA 1
ATOM 628 C C . SER A 1 91 ? -13.436 2.898 -0.064 1.00 89.88 91 SER A C 1
ATOM 630 O O . SER A 1 91 ? -13.758 1.738 -0.303 1.00 89.88 91 SER A O 1
ATOM 632 N N . CYS A 1 92 ? -12.287 3.223 0.540 1.00 92.12 92 CYS A N 1
ATOM 633 C CA . CYS A 1 92 ? -11.210 2.271 0.806 1.00 92.12 92 CYS A CA 1
ATOM 634 C C . CYS A 1 92 ? -11.130 1.762 2.245 1.00 92.12 92 CYS A C 1
ATOM 636 O O . CYS A 1 92 ? -10.423 0.792 2.484 1.00 92.12 92 CYS A O 1
ATOM 638 N N . LEU A 1 93 ? -11.789 2.405 3.216 1.00 90.81 93 LEU A N 1
ATOM 639 C CA . LEU A 1 93 ? -11.558 2.102 4.632 1.00 90.81 93 LEU A CA 1
ATOM 640 C C . LEU A 1 93 ? -12.075 0.718 5.072 1.00 90.81 93 LEU A C 1
ATOM 642 O O . LEU A 1 93 ? -11.460 0.135 5.959 1.00 90.81 93 LEU A O 1
ATOM 646 N N . GLU A 1 94 ? -13.193 0.226 4.513 1.00 93.62 94 GLU A N 1
ATOM 647 C CA . GLU A 1 94 ? -13.910 -1.008 4.929 1.00 93.62 94 GLU A CA 1
ATOM 648 C C . GLU A 1 94 ? -13.764 -1.310 6.435 1.00 93.62 94 GLU A C 1
ATOM 650 O O . GLU A 1 94 ? -13.105 -2.249 6.866 1.00 93.62 94 GLU A O 1
ATOM 655 N N . TYR A 1 95 ? -14.363 -0.457 7.265 1.00 94.00 95 TYR A N 1
ATOM 656 C CA . TYR A 1 95 ? -14.332 -0.569 8.713 1.00 94.00 95 TYR A CA 1
ATOM 657 C C . TYR A 1 95 ? -15.437 -1.499 9.212 1.00 94.00 95 TYR A C 1
ATOM 659 O O . TYR A 1 95 ? -16.626 -1.222 9.030 1.00 94.00 95 TYR A O 1
ATOM 667 N N . THR A 1 96 ? -15.053 -2.555 9.919 1.00 95.12 96 THR A N 1
ATOM 668 C CA . THR A 1 96 ? -15.957 -3.547 10.502 1.00 95.12 96 THR A CA 1
ATOM 669 C C . THR A 1 96 ? -15.631 -3.765 11.974 1.00 95.12 96 THR A C 1
ATOM 671 O O . THR A 1 96 ? -14.483 -3.991 12.348 1.00 95.12 96 THR A O 1
ATOM 674 N N . ILE A 1 97 ? -16.652 -3.749 12.831 1.00 95.69 97 ILE A N 1
ATOM 675 C CA . ILE A 1 97 ? -16.534 -4.221 14.212 1.00 95.69 97 ILE A CA 1
ATOM 676 C C . ILE A 1 97 ? -16.705 -5.738 14.178 1.00 95.69 97 ILE A C 1
ATOM 678 O O . ILE A 1 97 ? -17.825 -6.259 14.176 1.00 95.69 97 ILE A O 1
ATOM 682 N N . GLU A 1 98 ? -15.590 -6.458 14.115 1.00 95.81 98 GLU A N 1
ATOM 683 C CA . GLU A 1 98 ? -15.598 -7.919 14.058 1.00 95.81 98 GLU A CA 1
ATOM 684 C C . GLU A 1 98 ? -16.195 -8.532 15.324 1.00 95.81 98 GLU A C 1
ATOM 686 O O . GLU A 1 98 ? -16.892 -9.545 15.246 1.00 95.81 98 GLU A O 1
ATOM 691 N N . GLY A 1 99 ? -15.978 -7.913 16.487 1.00 95.50 99 GLY A N 1
ATOM 692 C CA . GLY A 1 99 ? -16.476 -8.429 17.755 1.00 95.50 99 GLY A CA 1
ATOM 693 C C . GLY A 1 99 ? -16.111 -7.592 18.976 1.00 95.50 99 GLY A C 1
ATOM 694 O O . GLY A 1 99 ? -15.673 -6.449 18.872 1.00 95.50 99 GLY A O 1
ATOM 695 N N . ILE A 1 100 ? -16.294 -8.184 20.154 1.00 95.69 100 ILE A N 1
ATOM 696 C CA . ILE A 1 100 ? -15.798 -7.657 21.431 1.00 95.69 100 ILE A CA 1
ATOM 697 C C . ILE A 1 100 ? -14.884 -8.676 22.105 1.00 95.69 100 ILE A C 1
ATOM 699 O O . ILE A 1 100 ? -15.213 -9.858 22.223 1.00 95.69 100 ILE A O 1
ATOM 703 N N . THR A 1 101 ? -13.748 -8.199 22.597 1.00 96.81 101 THR A N 1
ATOM 704 C CA . THR A 1 101 ? -12.745 -8.993 23.304 1.00 96.81 101 THR A CA 1
ATOM 705 C C . THR A 1 101 ? -12.812 -8.692 24.797 1.00 96.81 101 THR A C 1
ATOM 707 O O . THR A 1 101 ? -12.736 -7.538 25.221 1.00 96.81 101 THR A O 1
ATOM 710 N N . LEU A 1 102 ? -12.923 -9.730 25.625 1.00 96.69 102 LEU A N 1
ATOM 711 C CA . LEU A 1 102 ? -12.708 -9.631 27.065 1.00 96.69 102 LEU A CA 1
ATOM 712 C C . LEU A 1 102 ? -11.209 -9.719 27.337 1.00 96.69 102 LEU A C 1
ATOM 714 O O . LEU A 1 102 ? -10.568 -10.727 27.018 1.00 96.69 102 LEU A O 1
ATOM 718 N N . ARG A 1 103 ? -10.654 -8.684 27.965 1.00 96.19 103 ARG A N 1
ATOM 719 C CA . ARG A 1 103 ? -9.244 -8.633 28.351 1.00 96.19 103 ARG A CA 1
ATOM 720 C C . ARG A 1 103 ? -9.083 -8.580 29.862 1.00 96.19 103 ARG A C 1
ATOM 722 O O . ARG A 1 103 ? -9.929 -8.058 30.587 1.00 96.19 103 ARG A O 1
ATOM 729 N N . MET A 1 104 ? -7.965 -9.130 30.314 1.00 96.19 104 MET A N 1
ATOM 730 C CA . MET A 1 104 ? -7.597 -9.281 31.713 1.00 96.19 104 MET A CA 1
ATOM 731 C C . MET A 1 104 ? -6.242 -8.619 31.976 1.00 96.19 104 MET A C 1
ATOM 733 O O . MET A 1 104 ? -5.248 -8.951 31.327 1.00 96.19 104 MET A O 1
ATOM 737 N N . VAL A 1 105 ? -6.181 -7.715 32.952 1.00 95.12 105 VAL A N 1
ATOM 738 C CA . VAL A 1 105 ? -4.932 -7.113 33.444 1.00 95.12 105 VAL A CA 1
ATOM 739 C C . VAL A 1 105 ? -4.688 -7.587 34.870 1.00 95.12 105 VAL A C 1
ATOM 741 O O . VAL A 1 105 ? -5.549 -7.421 35.737 1.00 95.12 105 VAL A O 1
ATOM 744 N N . ILE A 1 106 ? -3.509 -8.166 35.094 1.00 93.38 106 ILE A N 1
ATOM 745 C CA . ILE A 1 106 ? -3.053 -8.641 36.401 1.00 93.38 106 ILE A CA 1
ATOM 746 C C . ILE A 1 106 ? -2.262 -7.515 37.067 1.00 93.38 106 ILE A C 1
ATOM 748 O O . ILE A 1 106 ? -1.250 -7.066 36.533 1.00 93.38 106 ILE A O 1
ATOM 752 N N . HIS A 1 107 ? -2.721 -7.086 38.236 1.00 93.88 107 HIS A N 1
ATOM 753 C CA . HIS A 1 107 ? -2.015 -6.187 39.142 1.00 93.88 107 HIS A CA 1
ATOM 754 C C . HIS A 1 107 ? -1.530 -6.982 40.354 1.00 93.88 107 HIS A C 1
ATOM 756 O O . HIS A 1 107 ? -2.049 -8.059 40.648 1.00 93.88 107 HIS A O 1
ATOM 762 N N . TRP A 1 108 ? -0.575 -6.444 41.110 1.00 94.44 108 TRP A N 1
ATOM 763 C CA . TRP A 1 108 ? -0.107 -7.111 42.331 1.00 94.44 108 TRP A CA 1
ATOM 764 C C . TRP A 1 108 ? -1.176 -7.174 43.437 1.00 94.44 108 TRP A C 1
ATOM 766 O O . TRP A 1 108 ? -1.109 -8.047 44.294 1.00 94.44 108 TRP A O 1
ATOM 776 N N . TRP A 1 109 ? -2.185 -6.296 43.393 1.00 93.88 109 TRP A N 1
ATOM 777 C CA . TRP A 1 109 ? -3.329 -6.275 44.317 1.00 93.88 109 TRP A CA 1
ATOM 778 C C . TRP A 1 109 ? -4.594 -6.965 43.774 1.00 93.88 109 TRP A C 1
ATOM 780 O O . TRP A 1 109 ? -5.625 -6.947 44.443 1.00 93.88 109 TRP A O 1
ATOM 790 N N . GLY A 1 110 ? -4.577 -7.537 42.563 1.00 94.12 110 GLY A N 1
ATOM 791 C CA . GLY A 1 110 ? -5.749 -8.222 42.008 1.00 94.12 110 GLY A CA 1
ATOM 792 C C . GLY A 1 110 ? -5.845 -8.209 40.486 1.00 94.12 110 GLY A C 1
ATOM 793 O O . GLY A 1 110 ? -4.964 -7.728 39.780 1.00 94.12 110 GLY A O 1
ATOM 794 N N . VAL A 1 111 ? -6.949 -8.741 39.965 1.00 95.44 111 VAL A N 1
ATOM 795 C CA . VAL A 1 111 ? -7.191 -8.881 38.525 1.00 95.44 111 VAL A CA 1
ATOM 796 C C . VAL A 1 111 ? -8.331 -7.962 38.100 1.00 95.44 111 VAL A C 1
ATOM 798 O O . VAL A 1 111 ? -9.385 -7.942 38.728 1.00 95.44 111 VAL A O 1
ATOM 801 N N . SER A 1 112 ? -8.126 -7.210 37.021 1.00 94.00 112 SER A N 1
ATOM 802 C CA . SER A 1 112 ? -9.152 -6.354 36.418 1.00 94.00 112 SER A CA 1
ATOM 803 C C . SER A 1 112 ? -9.550 -6.878 35.043 1.00 94.00 112 SER A C 1
ATOM 805 O O . SER A 1 112 ? -8.690 -7.298 34.266 1.00 94.00 112 SER A O 1
ATOM 807 N N . TYR A 1 113 ? -10.848 -6.835 34.751 1.00 95.00 113 TYR A N 1
ATOM 808 C CA . TYR A 1 113 ? -11.425 -7.272 33.484 1.00 95.00 113 TYR A CA 1
ATOM 809 C C . TYR A 1 113 ? -12.119 -6.104 32.800 1.00 95.00 113 TYR A C 1
ATOM 811 O O . TYR A 1 113 ? -12.765 -5.289 33.459 1.00 95.00 113 TYR A O 1
ATOM 819 N N . PHE A 1 114 ? -12.022 -6.038 31.480 1.00 95.00 114 PHE A N 1
ATOM 820 C CA . PHE A 1 114 ? -12.793 -5.092 30.687 1.00 95.00 114 PHE A CA 1
ATOM 821 C C . PHE A 1 114 ? -13.059 -5.657 29.296 1.00 95.00 114 PHE A C 1
ATOM 823 O O . PHE A 1 114 ? -12.274 -6.437 28.759 1.00 95.00 114 PHE A O 1
ATOM 830 N N . TRP A 1 115 ? -14.174 -5.234 28.713 1.00 95.56 115 TRP A N 1
ATOM 831 C CA . TRP A 1 115 ? -14.494 -5.484 27.314 1.00 95.56 115 TRP A CA 1
ATOM 832 C C . TRP A 1 115 ? -13.887 -4.388 26.448 1.00 95.56 115 TRP A C 1
ATOM 834 O O . TRP A 1 115 ? -13.856 -3.231 26.864 1.00 95.56 115 TRP A O 1
ATOM 844 N N . THR A 1 116 ? -13.418 -4.736 25.257 1.00 95.94 116 THR A N 1
ATOM 845 C CA . THR A 1 116 ? -12.949 -3.784 24.248 1.00 95.94 116 THR A CA 1
ATOM 846 C C . THR A 1 116 ? -13.431 -4.221 22.865 1.00 95.94 116 THR A C 1
ATOM 848 O O . THR A 1 116 ? -13.453 -5.425 22.602 1.00 95.94 116 THR A O 1
ATOM 851 N N . PRO A 1 117 ? -13.853 -3.299 21.988 1.00 96.12 117 PRO A N 1
ATOM 852 C CA . PRO A 1 117 ? -14.167 -3.643 20.607 1.00 96.12 117 PRO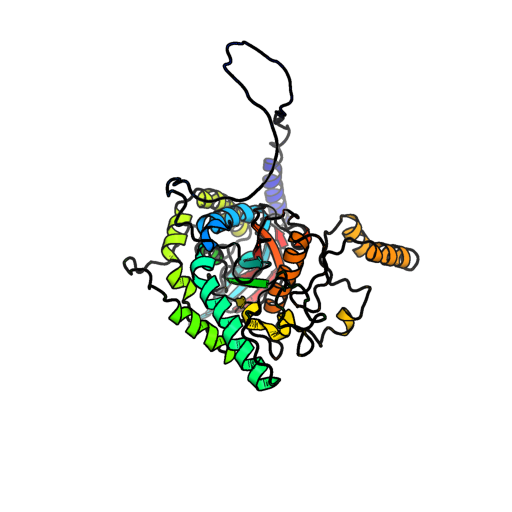 A CA 1
ATOM 853 C C . PRO A 1 117 ? -12.931 -4.162 19.861 1.00 96.12 117 PRO A C 1
ATOM 855 O O . PRO A 1 117 ? -11.846 -3.587 19.982 1.00 96.12 117 PRO A O 1
ATOM 858 N N . HIS A 1 118 ? -13.124 -5.224 19.083 1.00 95.88 118 HIS A N 1
ATOM 859 C CA . HIS A 1 118 ? -12.180 -5.711 18.083 1.00 95.88 118 HIS A CA 1
ATOM 860 C C . HIS A 1 118 ? -12.653 -5.253 16.709 1.00 95.88 118 HIS A C 1
ATOM 862 O O . HIS A 1 118 ? -13.812 -5.477 16.342 1.00 95.88 118 HIS A O 1
ATOM 868 N N . VAL A 1 119 ? -11.772 -4.595 15.969 1.00 95.06 119 VAL A N 1
ATOM 869 C CA . VAL A 1 119 ? -12.102 -3.944 14.702 1.00 95.06 119 VAL A CA 1
ATOM 870 C C . VAL A 1 119 ? -11.177 -4.441 13.607 1.00 95.06 119 VAL A C 1
ATOM 872 O O . VAL A 1 119 ? -10.013 -4.729 13.879 1.00 95.06 119 VAL A O 1
ATOM 875 N N . SER A 1 120 ? -11.688 -4.496 12.382 1.00 94.38 120 SER A N 1
ATOM 876 C CA . SER A 1 120 ? -10.890 -4.644 11.172 1.00 94.38 120 SER A CA 1
ATOM 877 C C . SER A 1 120 ? -11.160 -3.481 10.231 1.00 94.38 120 SER A C 1
ATOM 879 O O . SER A 1 120 ? -12.300 -3.034 10.106 1.00 94.38 120 SER A O 1
ATOM 881 N N . HIS A 1 121 ? -10.107 -2.958 9.615 1.00 93.38 121 HIS A N 1
ATOM 882 C CA . HIS A 1 121 ? -10.197 -1.910 8.608 1.00 93.38 121 HIS A CA 1
ATOM 883 C C . HIS A 1 121 ? -8.980 -1.944 7.688 1.00 93.38 121 HIS A C 1
ATOM 885 O O . HIS A 1 121 ? -7.945 -2.520 8.018 1.00 93.38 121 HIS A O 1
ATOM 891 N N . TYR A 1 122 ? -9.085 -1.273 6.554 1.00 93.25 122 TYR A N 1
ATOM 892 C CA . TYR A 1 122 ? -7.970 -1.013 5.659 1.00 93.25 122 TYR A CA 1
ATOM 893 C C . TYR A 1 122 ? -7.282 0.315 6.001 1.00 93.25 122 TYR A C 1
ATOM 895 O O . TYR A 1 122 ? -7.923 1.257 6.465 1.00 93.25 122 TYR A O 1
ATOM 903 N N . SER A 1 123 ? -5.972 0.422 5.796 1.00 91.69 123 SER A N 1
ATOM 904 C CA . SER A 1 123 ? -5.236 1.689 5.930 1.00 91.69 123 SER A CA 1
ATOM 905 C C . SER A 1 123 ? -4.235 1.885 4.790 1.00 91.69 123 SER A C 1
ATOM 907 O O . SER A 1 123 ? -3.677 0.898 4.306 1.00 91.69 123 SER A O 1
ATOM 909 N N . PRO A 1 124 ? -4.013 3.135 4.333 1.00 92.38 124 PRO A N 1
ATOM 910 C CA . PRO A 1 124 ? -3.159 3.448 3.200 1.00 92.38 124 PRO A CA 1
ATOM 911 C C . PRO A 1 124 ? -1.710 3.397 3.672 1.00 92.38 124 PRO A C 1
ATOM 913 O O . PRO A 1 124 ? -1.145 4.414 4.064 1.00 92.38 124 PRO A O 1
ATOM 916 N N . ASP A 1 125 ? -1.134 2.202 3.710 1.00 91.94 125 ASP A N 1
ATOM 917 C CA . ASP A 1 125 ? 0.152 1.968 4.362 1.00 91.94 125 ASP A CA 1
ATOM 918 C C . ASP A 1 125 ? 1.333 2.132 3.415 1.00 91.94 125 ASP A C 1
ATOM 920 O O . ASP A 1 125 ? 2.416 2.531 3.861 1.00 91.94 125 ASP A O 1
ATOM 924 N N . LEU A 1 126 ? 1.138 1.816 2.132 1.00 94.19 126 LEU A N 1
ATOM 925 C CA . LEU A 1 126 ? 2.174 1.870 1.105 1.00 94.19 126 LEU A CA 1
ATOM 926 C C . LEU A 1 126 ? 1.693 2.673 -0.109 1.00 94.19 126 LEU A C 1
ATOM 928 O O . LEU A 1 126 ? 0.499 2.777 -0.384 1.00 94.19 126 LEU A O 1
ATOM 932 N N . LEU A 1 127 ? 2.646 3.264 -0.814 1.00 95.62 127 LEU A N 1
ATOM 933 C CA . LEU A 1 127 ? 2.468 3.863 -2.126 1.00 95.62 127 LEU A CA 1
ATOM 934 C C . LEU A 1 127 ? 3.274 3.018 -3.108 1.00 95.62 127 LEU A C 1
ATOM 936 O O . LEU A 1 127 ? 4.496 2.912 -2.976 1.00 95.62 127 LEU A O 1
ATOM 940 N N . GLU A 1 128 ? 2.580 2.407 -4.055 1.00 96.56 128 GLU A N 1
ATOM 941 C CA . GLU A 1 128 ? 3.186 1.722 -5.188 1.00 96.56 128 GLU A CA 1
ATOM 942 C C . GLU A 1 128 ? 3.299 2.719 -6.344 1.00 96.56 128 GLU A C 1
ATOM 944 O O . GLU A 1 128 ? 2.390 3.516 -6.588 1.00 96.56 128 GLU A O 1
ATOM 949 N N . MET A 1 129 ? 4.446 2.705 -7.012 1.00 95.81 129 MET A N 1
ATOM 950 C CA . MET A 1 129 ? 4.690 3.433 -8.243 1.00 95.81 129 MET A CA 1
ATOM 951 C C . MET A 1 129 ? 5.271 2.484 -9.281 1.00 95.81 129 MET A C 1
ATOM 953 O O . MET A 1 129 ? 6.381 1.974 -9.107 1.00 95.81 129 MET A O 1
ATOM 957 N N . SER A 1 130 ? 4.570 2.352 -10.399 1.00 93.94 130 SER A N 1
ATOM 958 C CA . SER A 1 130 ? 5.058 1.648 -11.577 1.00 93.94 130 SER A CA 1
ATOM 959 C C . SER A 1 130 ? 5.429 2.662 -12.651 1.00 93.94 130 SER A C 1
ATOM 961 O O . SER A 1 130 ? 4.728 3.654 -12.870 1.00 93.94 130 SER A O 1
ATOM 963 N N . HIS A 1 131 ? 6.552 2.438 -13.313 1.00 91.38 131 HIS A N 1
ATOM 964 C CA . HIS A 1 131 ? 7.069 3.368 -14.300 1.00 91.38 131 HIS A CA 1
ATOM 965 C C . HIS A 1 131 ? 7.905 2.638 -15.334 1.00 91.38 131 HIS A C 1
ATOM 967 O O . HIS A 1 131 ? 8.527 1.609 -15.068 1.00 91.38 131 HIS A O 1
ATOM 973 N N . ARG A 1 132 ? 7.920 3.172 -16.548 1.00 86.38 132 ARG A N 1
ATOM 974 C CA . ARG A 1 132 ? 8.640 2.535 -17.639 1.00 86.38 132 ARG A CA 1
ATOM 975 C C . ARG A 1 132 ? 10.145 2.719 -17.516 1.00 86.38 132 ARG A C 1
ATOM 977 O O . ARG A 1 132 ? 10.888 1.749 -17.606 1.00 86.38 132 ARG A O 1
ATOM 984 N N . GLU A 1 133 ? 10.592 3.946 -17.293 1.00 84.06 133 GLU A N 1
ATOM 985 C CA . GLU A 1 133 ? 12.003 4.275 -17.130 1.00 84.06 133 GLU A CA 1
ATOM 986 C C . GLU A 1 133 ? 12.355 4.552 -15.667 1.00 84.06 133 GLU A C 1
ATOM 988 O O . GLU A 1 133 ? 11.624 5.228 -14.947 1.00 84.06 133 GLU A O 1
ATOM 993 N N . LEU A 1 134 ? 13.540 4.117 -15.238 1.00 83.81 134 LEU A N 1
ATOM 994 C CA . LEU A 1 134 ? 13.988 4.172 -13.842 1.00 83.81 134 LEU A CA 1
ATOM 995 C C . LEU A 1 134 ? 13.968 5.576 -13.199 1.00 83.81 134 LEU A C 1
ATOM 997 O O . LEU A 1 134 ? 13.805 5.705 -11.988 1.00 83.81 134 LEU A O 1
ATOM 1001 N N . GLN A 1 135 ? 14.168 6.622 -14.001 1.00 83.88 135 GLN A N 1
ATOM 1002 C CA . GLN A 1 135 ? 14.249 8.011 -13.537 1.00 83.88 135 GLN A CA 1
ATOM 1003 C C . GLN A 1 135 ? 12.890 8.720 -13.495 1.00 83.88 135 GLN A C 1
ATOM 1005 O O . GLN A 1 135 ? 12.778 9.770 -12.866 1.00 83.88 135 GLN A O 1
ATOM 1010 N N . TYR A 1 136 ? 11.875 8.173 -14.165 1.00 86.12 136 TYR A N 1
ATOM 1011 C CA . TYR A 1 136 ? 10.599 8.838 -14.412 1.00 86.12 136 TYR A CA 1
ATOM 1012 C C . TYR A 1 136 ? 9.481 8.161 -13.623 1.00 86.12 136 TYR A C 1
ATOM 1014 O O . TYR A 1 136 ? 8.585 7.554 -14.187 1.00 86.12 136 TYR A O 1
ATOM 1022 N N . PHE A 1 137 ? 9.532 8.252 -12.298 1.00 90.25 137 PHE A N 1
ATOM 1023 C CA . PHE A 1 137 ? 8.404 7.867 -11.448 1.00 90.25 137 PHE A CA 1
ATOM 1024 C C . PHE A 1 137 ? 7.542 9.094 -11.096 1.00 90.25 137 PHE A C 1
ATOM 1026 O O . PHE A 1 137 ? 8.051 10.218 -11.084 1.00 90.25 137 PHE A O 1
ATOM 1033 N N . PRO A 1 138 ? 6.235 8.923 -10.835 1.00 92.31 138 PRO A N 1
ATOM 1034 C CA . PRO A 1 138 ? 5.277 10.034 -10.831 1.00 92.31 138 PRO A CA 1
ATOM 1035 C C . PRO A 1 138 ? 5.354 10.946 -9.599 1.00 92.31 138 PRO A C 1
ATOM 1037 O O . PRO A 1 138 ? 4.820 12.050 -9.635 1.00 92.31 138 PRO A O 1
ATOM 1040 N N . TYR A 1 139 ? 6.012 10.536 -8.512 1.00 93.06 139 TYR A N 1
ATOM 1041 C CA . TYR A 1 139 ? 6.118 11.363 -7.309 1.00 93.06 139 TYR A CA 1
ATOM 1042 C C . TYR A 1 139 ? 7.268 12.377 -7.422 1.00 93.06 139 TYR A C 1
ATOM 1044 O O . TYR A 1 139 ? 8.437 12.018 -7.279 1.00 93.06 139 TYR A O 1
ATOM 1052 N N . ILE A 1 140 ? 6.934 13.650 -7.652 1.00 90.50 140 ILE A N 1
ATOM 1053 C CA . ILE A 1 140 ? 7.877 14.708 -8.050 1.00 90.50 140 ILE A CA 1
ATOM 1054 C C . ILE A 1 140 ? 8.986 14.926 -7.013 1.00 90.50 140 ILE A C 1
ATOM 1056 O O . ILE A 1 140 ? 10.166 14.853 -7.349 1.00 90.50 140 ILE A O 1
ATOM 1060 N N . GLU A 1 141 ? 8.650 15.167 -5.746 1.00 87.25 141 GLU A N 1
ATOM 1061 C CA . GLU A 1 141 ? 9.649 15.463 -4.712 1.00 87.25 141 GLU A CA 1
ATOM 1062 C C . GLU A 1 141 ? 10.559 14.260 -4.446 1.00 87.25 141 GLU A C 1
ATOM 1064 O O . GLU A 1 141 ? 11.768 14.413 -4.261 1.00 87.25 141 GLU A O 1
ATOM 1069 N N . TYR A 1 142 ? 9.992 13.052 -4.495 1.00 88.44 142 TYR A N 1
ATOM 1070 C CA . TYR A 1 142 ? 10.761 11.815 -4.401 1.00 88.44 142 TYR A CA 1
ATOM 1071 C C . TYR A 1 142 ? 11.683 11.649 -5.619 1.00 88.44 142 TYR A C 1
ATOM 1073 O O . TYR A 1 142 ? 12.818 11.185 -5.487 1.00 88.44 142 TYR A O 1
ATOM 1081 N N . ARG A 1 143 ? 11.231 12.078 -6.808 1.00 89.81 143 ARG A N 1
ATOM 1082 C CA . ARG A 1 143 ? 11.968 11.980 -8.077 1.00 89.81 143 ARG A CA 1
ATOM 1083 C C . ARG A 1 143 ? 13.200 12.847 -8.078 1.00 89.81 143 ARG A C 1
ATOM 1085 O O . ARG A 1 143 ? 14.283 12.363 -8.400 1.00 89.81 143 ARG A O 1
ATOM 1092 N N . LEU A 1 144 ? 13.062 14.086 -7.632 1.00 87.00 144 LEU A N 1
ATOM 1093 C CA . LEU A 1 144 ? 14.187 15.010 -7.528 1.00 87.00 144 LEU A CA 1
ATOM 1094 C C . LEU A 1 144 ? 15.241 14.540 -6.524 1.00 87.00 144 LEU A C 1
ATOM 1096 O O . LEU A 1 144 ? 16.428 14.793 -6.722 1.00 87.00 144 LEU A O 1
ATOM 1100 N N . LEU A 1 145 ? 14.822 13.820 -5.481 1.00 84.25 145 LEU A N 1
ATOM 1101 C CA . LEU A 1 145 ? 15.729 13.285 -4.474 1.00 84.25 145 LEU A CA 1
ATOM 1102 C C . LEU A 1 145 ? 16.456 12.012 -4.942 1.00 84.25 145 LEU A C 1
ATOM 1104 O O . LEU A 1 145 ? 17.655 11.875 -4.702 1.00 84.25 145 LEU A O 1
ATOM 1108 N N . LEU A 1 146 ? 15.745 11.077 -5.586 1.00 87.38 146 LEU A N 1
ATOM 1109 C CA . LEU A 1 146 ? 16.237 9.713 -5.805 1.00 87.38 146 LEU A CA 1
ATOM 1110 C C . LEU A 1 146 ? 16.594 9.377 -7.263 1.00 87.38 146 LEU A C 1
ATOM 1112 O O . LEU A 1 146 ? 17.464 8.540 -7.472 1.00 87.38 146 LEU A O 1
ATOM 1116 N N . ALA A 1 147 ? 15.999 10.003 -8.282 1.00 87.81 147 ALA A N 1
ATOM 1117 C CA . ALA A 1 147 ? 16.112 9.517 -9.667 1.00 87.81 147 ALA A CA 1
ATOM 1118 C C . ALA A 1 147 ? 17.556 9.439 -10.195 1.00 87.81 147 ALA A C 1
ATOM 1120 O O . ALA A 1 147 ? 17.967 8.413 -10.740 1.00 87.81 147 ALA A O 1
ATOM 1121 N N . ILE A 1 148 ? 18.342 10.505 -10.011 1.00 86.38 148 ILE A N 1
ATOM 1122 C CA . ILE A 1 148 ? 19.749 10.568 -10.441 1.00 86.38 148 ILE A CA 1
ATOM 1123 C C . ILE A 1 148 ? 20.623 9.557 -9.678 1.00 86.38 148 ILE A C 1
ATOM 1125 O O . ILE A 1 148 ? 21.253 8.724 -10.336 1.00 86.38 148 ILE A O 1
ATOM 1129 N N . PRO A 1 149 ? 20.682 9.582 -8.327 1.00 85.69 149 PRO A N 1
ATOM 1130 C CA . PRO A 1 149 ? 21.516 8.639 -7.584 1.00 85.69 149 PRO A CA 1
ATOM 1131 C C . PRO A 1 149 ? 21.092 7.186 -7.820 1.00 85.69 149 PRO A C 1
ATOM 1133 O O . PRO A 1 149 ? 21.939 6.307 -7.943 1.00 85.69 149 PRO A O 1
ATOM 1136 N N . TYR A 1 150 ? 19.794 6.927 -7.980 1.00 86.12 150 TYR A N 1
ATOM 1137 C CA . TYR A 1 150 ? 19.283 5.594 -8.278 1.00 86.12 150 TYR A CA 1
ATOM 1138 C C . TYR A 1 150 ? 19.712 5.096 -9.657 1.00 86.12 150 TYR A C 1
ATOM 1140 O O . TYR A 1 150 ? 20.203 3.975 -9.785 1.00 86.12 150 TYR A O 1
ATOM 1148 N N . TYR A 1 151 ? 19.629 5.941 -10.683 1.00 84.38 151 TYR A N 1
ATOM 1149 C CA . TYR A 1 151 ? 20.120 5.600 -12.013 1.00 84.38 151 TYR A CA 1
ATOM 1150 C C . TYR A 1 151 ? 21.620 5.291 -12.023 1.00 84.38 151 TYR A C 1
ATOM 1152 O O . TYR A 1 151 ? 22.035 4.262 -12.559 1.00 84.38 151 TYR A O 1
ATOM 1160 N N . GLU A 1 152 ? 22.431 6.129 -11.377 1.00 81.12 152 GLU A N 1
ATOM 1161 C CA . GLU A 1 152 ? 23.877 5.914 -11.273 1.00 81.12 152 GLU A CA 1
ATOM 1162 C C . GLU A 1 152 ? 24.232 4.664 -10.469 1.00 81.12 152 GLU A C 1
ATOM 1164 O O . GLU A 1 152 ? 25.120 3.899 -10.856 1.00 81.12 152 GLU A O 1
ATOM 1169 N N . PHE A 1 153 ? 23.504 4.404 -9.387 1.00 81.06 153 PHE A N 1
ATOM 1170 C CA . PHE A 1 153 ? 23.641 3.181 -8.612 1.00 81.06 153 PHE A CA 1
ATOM 1171 C C . PHE A 1 153 ? 23.408 1.941 -9.480 1.00 81.06 153 PHE A C 1
ATOM 1173 O O . PHE A 1 153 ? 24.259 1.051 -9.502 1.00 81.06 153 PHE A O 1
ATOM 1180 N N . THR A 1 154 ? 22.327 1.893 -10.268 1.00 78.50 154 THR A N 1
ATOM 1181 C CA . THR A 1 154 ? 22.081 0.732 -11.143 1.00 78.50 154 THR A CA 1
ATOM 1182 C C . THR A 1 154 ? 23.156 0.574 -12.212 1.00 78.50 154 THR A C 1
ATOM 1184 O O . THR A 1 154 ? 23.580 -0.544 -12.485 1.00 78.50 154 THR A O 1
ATOM 1187 N N . ARG A 1 155 ? 23.666 1.679 -12.769 1.00 76.94 155 ARG A N 1
ATOM 1188 C CA . ARG A 1 155 ? 24.765 1.658 -13.742 1.00 76.94 155 ARG A CA 1
ATOM 1189 C C . ARG A 1 155 ? 26.069 1.130 -13.137 1.00 76.94 155 ARG A C 1
ATOM 1191 O O . ARG A 1 155 ? 26.796 0.378 -13.781 1.00 76.94 155 ARG A O 1
ATOM 1198 N N . THR A 1 156 ? 26.388 1.511 -11.904 1.00 74.88 156 THR A N 1
ATOM 1199 C CA . THR A 1 156 ? 27.693 1.236 -11.276 1.00 74.88 156 THR A CA 1
ATOM 1200 C C . THR A 1 156 ? 27.743 -0.082 -10.510 1.00 74.88 156 THR A C 1
ATOM 1202 O O . THR A 1 156 ? 28.725 -0.816 -10.603 1.00 74.88 156 THR A O 1
ATOM 1205 N N . VAL A 1 157 ? 26.702 -0.419 -9.755 1.00 71.81 157 VAL A N 1
ATOM 1206 C CA . VAL A 1 157 ? 26.671 -1.647 -8.954 1.00 71.81 157 VAL A CA 1
ATOM 1207 C C . VAL A 1 157 ? 26.462 -2.867 -9.833 1.00 71.81 157 VAL A C 1
ATOM 1209 O O . VAL A 1 157 ? 27.168 -3.865 -9.682 1.00 71.81 157 VAL A O 1
ATOM 1212 N N . PHE A 1 158 ? 25.549 -2.787 -10.797 1.00 68.88 158 PHE A N 1
ATOM 1213 C CA . PHE A 1 158 ? 25.306 -3.910 -11.689 1.00 68.88 158 PHE A CA 1
ATOM 1214 C C . PHE A 1 158 ? 26.497 -4.185 -12.612 1.00 68.88 158 PHE A C 1
ATOM 1216 O O . PHE A 1 158 ? 26.889 -5.341 -12.756 1.00 68.88 158 PHE A O 1
ATOM 1223 N N . SER A 1 159 ? 27.124 -3.144 -13.173 1.00 66.81 159 SER A N 1
ATOM 1224 C CA . SER A 1 159 ? 28.327 -3.298 -14.005 1.00 66.81 159 SER A CA 1
ATOM 1225 C C . SER A 1 159 ? 29.463 -3.995 -13.256 1.00 66.81 159 SER A C 1
ATOM 1227 O O . SER A 1 159 ? 30.070 -4.921 -13.791 1.00 66.81 159 SER A O 1
ATOM 1229 N N . ARG A 1 160 ? 29.698 -3.631 -11.987 1.00 69.88 160 ARG A N 1
ATOM 1230 C CA . ARG A 1 160 ? 30.668 -4.318 -11.117 1.00 69.88 160 ARG A CA 1
ATOM 1231 C C . ARG A 1 160 ? 30.306 -5.783 -10.894 1.00 69.88 160 ARG A C 1
ATOM 1233 O O . ARG A 1 160 ? 31.182 -6.643 -10.965 1.00 69.88 160 ARG A O 1
ATOM 1240 N N . LEU A 1 161 ? 29.035 -6.079 -10.627 1.00 66.06 161 LEU A N 1
ATOM 1241 C CA . LEU A 1 161 ? 28.588 -7.448 -10.375 1.00 66.06 161 LEU A CA 1
ATOM 1242 C C . LEU A 1 161 ? 28.673 -8.325 -11.635 1.00 66.06 161 LEU A C 1
ATOM 1244 O O . LEU A 1 161 ? 29.185 -9.436 -11.540 1.00 66.06 161 LEU A O 1
ATOM 1248 N N . LEU A 1 162 ? 28.275 -7.832 -12.813 1.00 67.38 162 LEU A N 1
ATOM 1249 C CA . LEU A 1 162 ? 28.441 -8.555 -14.082 1.00 67.38 162 LEU A CA 1
ATOM 1250 C C . LEU A 1 162 ? 29.909 -8.771 -14.451 1.00 67.38 162 LEU A C 1
ATOM 1252 O O . LEU A 1 162 ? 30.272 -9.867 -14.885 1.00 67.38 162 LEU A O 1
ATOM 1256 N N . ALA A 1 163 ? 30.756 -7.760 -14.249 1.00 66.88 163 ALA A N 1
ATOM 1257 C CA . ALA A 1 163 ? 32.187 -7.883 -14.491 1.00 66.88 163 ALA A CA 1
ATOM 1258 C C . ALA A 1 163 ? 32.804 -8.966 -13.596 1.00 66.88 163 ALA A C 1
ATOM 1260 O O . ALA A 1 163 ? 33.611 -9.768 -14.059 1.00 66.88 163 ALA A O 1
ATOM 1261 N N . THR A 1 164 ? 32.372 -9.031 -12.334 1.00 66.88 164 THR A N 1
ATOM 1262 C CA . THR A 1 164 ? 32.881 -9.997 -11.351 1.00 66.88 164 THR A CA 1
ATOM 1263 C C . THR A 1 164 ? 32.340 -11.409 -11.586 1.00 66.88 164 THR A C 1
ATOM 1265 O O . THR A 1 164 ? 33.095 -12.373 -11.499 1.00 66.88 164 THR A O 1
ATOM 1268 N N . LEU A 1 165 ? 31.041 -11.547 -11.873 1.00 65.88 165 LEU A N 1
ATOM 1269 C CA . LEU A 1 165 ? 30.367 -12.846 -11.953 1.00 65.88 165 LEU A CA 1
ATOM 1270 C C . LEU A 1 165 ? 30.503 -13.506 -13.330 1.00 65.88 165 LEU A C 1
ATOM 1272 O O . LEU A 1 165 ? 30.600 -14.726 -13.416 1.00 65.88 165 LEU A O 1
ATOM 1276 N N . LEU A 1 166 ? 30.478 -12.710 -14.400 1.00 67.62 166 LEU A N 1
ATOM 1277 C CA . LEU A 1 166 ? 30.359 -13.197 -15.776 1.00 67.62 166 LEU A CA 1
ATOM 1278 C C . LEU A 1 166 ? 31.447 -12.649 -16.717 1.00 67.62 166 LEU A C 1
ATOM 1280 O O . LEU A 1 166 ? 31.461 -13.001 -17.893 1.00 67.62 166 LEU A O 1
ATOM 1284 N N . GLY A 1 167 ? 32.364 -11.803 -16.231 1.00 63.66 167 GLY A N 1
ATOM 1285 C CA . GLY A 1 167 ? 33.452 -11.240 -17.040 1.00 63.66 167 GLY A CA 1
ATOM 1286 C C . GLY A 1 167 ? 33.006 -10.196 -18.071 1.00 63.66 167 GLY A C 1
ATOM 1287 O O . GLY A 1 167 ? 33.798 -9.816 -18.934 1.00 63.66 167 GLY A O 1
ATOM 1288 N N . PHE A 1 168 ? 31.759 -9.716 -17.997 1.00 64.19 168 PHE A N 1
ATOM 1289 C CA . PHE A 1 168 ? 31.217 -8.703 -18.906 1.00 64.19 168 PHE A CA 1
ATOM 1290 C C . PHE A 1 168 ? 31.312 -7.307 -18.286 1.00 64.19 168 PHE A C 1
ATOM 1292 O O . PHE A 1 168 ? 30.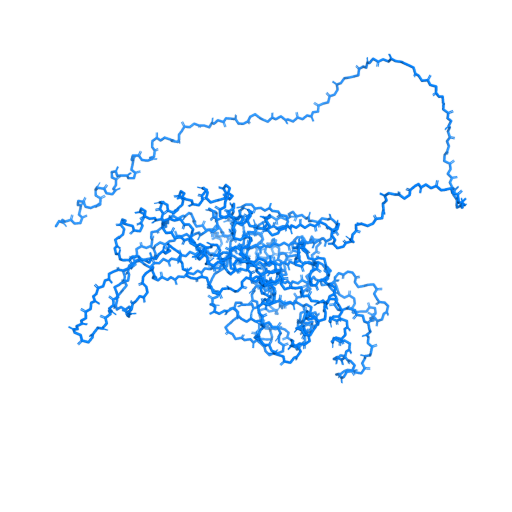692 -7.029 -17.263 1.00 64.19 168 PHE A O 1
ATOM 1299 N N . ASN A 1 169 ? 32.051 -6.406 -18.936 1.00 63.41 169 ASN A N 1
ATOM 1300 C CA . ASN A 1 169 ? 32.086 -4.990 -18.574 1.00 63.41 169 ASN A CA 1
ATOM 1301 C C . ASN A 1 169 ? 31.058 -4.226 -19.413 1.00 63.41 169 ASN A C 1
ATOM 1303 O O . ASN A 1 169 ? 31.330 -3.886 -20.562 1.00 63.41 169 ASN A O 1
ATOM 1307 N N . VAL A 1 170 ? 29.888 -3.949 -18.842 1.00 65.50 170 VAL A N 1
ATOM 1308 C CA . VAL A 1 170 ? 28.867 -3.094 -19.465 1.00 65.50 170 VAL A CA 1
ATOM 1309 C C . VAL A 1 170 ? 28.653 -1.870 -18.584 1.00 65.50 170 VAL A C 1
ATOM 1311 O O . VAL A 1 170 ? 28.417 -2.016 -17.394 1.00 65.50 170 VAL A O 1
ATOM 1314 N N . ASN A 1 171 ? 28.781 -0.660 -19.133 1.00 67.00 171 ASN A N 1
ATOM 1315 C CA . ASN A 1 171 ? 28.622 0.595 -18.380 1.00 67.00 171 ASN A CA 1
ATOM 1316 C C . ASN A 1 171 ? 27.310 1.288 -18.762 1.00 67.00 171 ASN A C 1
ATOM 1318 O O . ASN A 1 171 ? 27.290 2.436 -19.208 1.00 67.00 171 ASN A O 1
ATOM 1322 N N . VAL A 1 172 ? 26.216 0.546 -18.638 1.00 67.12 172 VAL A N 1
ATOM 1323 C CA . VAL A 1 172 ? 24.872 0.993 -18.999 1.00 67.12 172 VAL A CA 1
ATOM 1324 C C . VAL A 1 172 ? 23.942 0.823 -17.801 1.00 67.12 172 VAL A C 1
ATOM 1326 O O . VAL A 1 172 ? 24.078 -0.151 -17.057 1.00 67.12 172 VAL A O 1
ATOM 1329 N N . PRO A 1 173 ? 23.033 1.782 -17.565 1.00 67.94 173 PRO A N 1
ATOM 1330 C CA . PRO A 1 173 ? 22.015 1.647 -16.532 1.00 67.94 173 PRO A CA 1
ATOM 1331 C C . PRO A 1 173 ? 21.123 0.441 -16.835 1.00 67.94 173 PRO A C 1
ATOM 1333 O O . PRO A 1 173 ? 20.709 0.213 -17.973 1.00 67.94 173 PRO A O 1
ATOM 1336 N N . MET A 1 174 ? 20.761 -0.294 -15.793 1.00 67.44 174 MET A N 1
ATOM 1337 C CA . MET A 1 174 ? 19.724 -1.315 -15.890 1.00 67.44 174 MET A CA 1
ATOM 1338 C C . MET A 1 174 ? 18.397 -0.668 -15.514 1.00 67.44 174 MET A C 1
ATOM 1340 O O . MET A 1 174 ? 17.896 -0.869 -14.409 1.00 67.44 174 MET A O 1
ATOM 1344 N N . ALA A 1 175 ? 17.876 0.149 -16.427 1.00 68.25 175 ALA A N 1
ATOM 1345 C CA . ALA A 1 175 ? 16.567 0.796 -16.349 1.00 68.25 175 ALA A CA 1
ATOM 1346 C C . ALA A 1 175 ? 15.564 0.075 -17.261 1.00 68.25 175 ALA A C 1
ATOM 1348 O O . ALA A 1 175 ? 15.985 -0.603 -18.198 1.00 68.25 175 ALA A O 1
ATOM 1349 N N . GLY A 1 176 ? 14.264 0.176 -16.980 1.00 67.69 176 GLY A N 1
ATOM 1350 C CA . GLY A 1 176 ? 13.214 -0.288 -17.883 1.00 67.69 176 GLY A CA 1
ATOM 1351 C C . GLY A 1 176 ? 13.104 0.549 -19.163 1.00 67.69 176 GLY A C 1
ATOM 1352 O O . GLY A 1 176 ? 13.900 1.458 -19.411 1.00 67.69 176 GLY A O 1
ATOM 1353 N N . GLY A 1 177 ? 12.111 0.220 -19.990 1.00 70.50 177 GLY A N 1
ATOM 1354 C CA . GLY A 1 177 ? 11.801 0.935 -21.229 1.00 70.50 177 GLY A CA 1
ATOM 1355 C C . GLY A 1 177 ? 12.373 0.315 -22.504 1.00 70.50 177 GLY A C 1
ATOM 1356 O O . GLY A 1 177 ? 12.677 -0.878 -22.580 1.00 70.50 177 GLY A O 1
ATOM 1357 N N . HIS A 1 178 ? 12.436 1.118 -23.569 1.00 60.16 178 HIS A N 1
ATOM 1358 C CA . HIS A 1 178 ? 12.934 0.673 -24.870 1.00 60.16 178 HIS A CA 1
ATOM 1359 C C . HIS A 1 178 ? 14.468 0.561 -24.848 1.00 60.16 178 HIS A C 1
ATOM 1361 O O . HIS A 1 178 ? 15.177 1.543 -25.062 1.00 60.16 178 HIS A O 1
ATOM 1367 N N . TYR A 1 179 ? 14.993 -0.648 -24.624 1.00 60.28 179 TYR A N 1
ATOM 1368 C CA . TYR A 1 179 ? 16.425 -0.925 -24.761 1.00 60.28 179 TYR A CA 1
ATOM 1369 C C . TYR A 1 179 ? 16.876 -0.711 -26.210 1.00 60.28 179 TYR A C 1
ATOM 1371 O O . TYR A 1 179 ? 16.661 -1.555 -27.075 1.00 60.28 179 TYR A O 1
ATOM 1379 N N . LEU A 1 180 ? 17.524 0.425 -26.462 1.00 49.59 180 LEU A N 1
ATOM 1380 C CA . LEU A 1 180 ? 18.178 0.754 -27.734 1.00 49.59 180 LEU A CA 1
ATOM 1381 C C . LEU A 1 180 ? 19.712 0.693 -27.634 1.00 49.59 180 LEU A C 1
ATOM 1383 O O . LEU A 1 180 ? 20.406 1.254 -28.477 1.00 49.59 180 LEU A O 1
ATOM 1387 N N . HIS A 1 181 ? 20.256 0.035 -26.606 1.00 54.47 181 HIS A N 1
ATOM 1388 C CA . HIS A 1 181 ? 21.702 -0.033 -26.407 1.00 54.47 181 HIS A CA 1
ATOM 1389 C C . HIS A 1 181 ? 22.306 -1.174 -27.231 1.00 54.47 181 HIS A C 1
ATOM 1391 O O . HIS A 1 181 ? 22.034 -2.349 -26.993 1.00 54.47 181 HIS A O 1
ATOM 1397 N N . ASP A 1 182 ? 23.166 -0.799 -28.171 1.00 53.34 182 ASP A N 1
ATOM 1398 C CA . ASP A 1 182 ? 23.979 -1.662 -29.036 1.00 53.34 182 ASP A CA 1
ATOM 1399 C C . ASP A 1 182 ? 24.916 -2.619 -28.276 1.00 53.34 182 ASP A C 1
ATOM 1401 O O . ASP A 1 182 ? 25.384 -3.606 -28.842 1.00 53.34 182 ASP A O 1
ATOM 1405 N N . GLN A 1 183 ? 25.173 -2.343 -26.994 1.00 58.06 183 GLN A N 1
ATOM 1406 C CA . GLN A 1 183 ? 26.006 -3.167 -26.114 1.00 58.06 183 GLN A CA 1
ATOM 1407 C C . GLN A 1 183 ? 25.340 -4.477 -25.668 1.00 58.06 183 GLN A C 1
ATOM 1409 O O . GLN A 1 183 ? 26.049 -5.408 -25.283 1.00 58.06 183 GLN A O 1
ATOM 1414 N N . PHE A 1 184 ? 24.007 -4.580 -25.725 1.00 59.56 184 PHE A N 1
ATOM 1415 C CA . PHE A 1 184 ? 23.304 -5.844 -25.499 1.00 59.56 184 PHE A CA 1
ATOM 1416 C C . PHE A 1 184 ? 23.063 -6.558 -26.831 1.00 59.56 184 PHE A C 1
ATOM 1418 O O . PHE A 1 184 ? 22.774 -5.937 -27.854 1.00 59.56 184 PHE A O 1
ATOM 1425 N N . GLY A 1 185 ? 23.188 -7.888 -26.839 1.00 58.50 185 GLY A N 1
ATOM 1426 C CA . GLY A 1 185 ? 22.975 -8.670 -28.056 1.00 58.50 185 GLY A CA 1
ATOM 1427 C C . GLY A 1 185 ? 21.559 -8.483 -28.618 1.00 58.50 185 GLY A C 1
ATOM 1428 O O . GLY A 1 185 ? 20.608 -8.270 -27.869 1.00 58.50 185 GLY A O 1
ATOM 1429 N N . LYS A 1 186 ? 21.390 -8.656 -29.938 1.00 58.94 186 LYS A N 1
ATOM 1430 C CA . LYS A 1 186 ? 20.098 -8.525 -30.658 1.00 58.94 186 LYS A CA 1
ATOM 1431 C C . LYS A 1 186 ? 18.933 -9.347 -30.075 1.00 58.94 186 LYS A C 1
ATOM 1433 O O . LYS A 1 186 ? 17.787 -9.105 -30.429 1.00 58.94 186 LYS A O 1
ATOM 1438 N N . HIS A 1 187 ? 19.224 -10.334 -29.230 1.00 60.44 187 HIS A N 1
ATOM 1439 C CA . HIS A 1 187 ? 18.251 -11.244 -28.621 1.00 60.44 187 HIS A CA 1
ATOM 1440 C C . HIS A 1 187 ? 17.988 -10.961 -27.129 1.00 60.44 187 HIS A C 1
ATOM 1442 O O . HIS A 1 187 ? 17.279 -11.730 -26.494 1.00 60.44 187 HIS A O 1
ATOM 1448 N N . GLN A 1 188 ? 18.564 -9.894 -26.560 1.00 58.25 188 GLN A N 1
ATOM 1449 C CA . GLN A 1 188 ? 18.488 -9.569 -25.126 1.00 58.25 188 GLN A CA 1
ATOM 1450 C C . GLN A 1 188 ? 17.741 -8.254 -24.831 1.00 58.25 188 GLN A C 1
ATOM 1452 O O . GLN A 1 188 ? 17.684 -7.821 -23.685 1.00 58.25 188 GLN A O 1
ATOM 1457 N N . SER A 1 189 ? 17.132 -7.625 -25.841 1.00 60.25 189 SER A N 1
ATOM 1458 C CA . SER A 1 189 ? 16.344 -6.394 -25.702 1.00 60.25 189 SER A CA 1
ATOM 1459 C C . SER A 1 189 ? 14.891 -6.693 -25.305 1.00 60.25 189 SER A C 1
ATOM 1461 O O . SER A 1 189 ? 13.961 -6.446 -26.077 1.00 60.25 189 SER A O 1
ATOM 1463 N N . VAL A 1 190 ? 14.682 -7.284 -24.130 1.00 65.19 190 VAL A N 1
ATOM 1464 C CA . VAL A 1 190 ? 13.333 -7.455 -23.567 1.00 65.19 190 VAL A CA 1
ATOM 1465 C C . VAL A 1 190 ? 12.929 -6.148 -22.892 1.00 65.19 190 VAL A C 1
ATOM 1467 O O . VAL A 1 190 ? 13.743 -5.546 -22.207 1.00 65.19 190 VAL A O 1
ATOM 1470 N N . GLN A 1 191 ? 11.703 -5.672 -23.108 1.00 75.25 191 GLN A N 1
ATOM 1471 C CA . GLN A 1 191 ? 11.197 -4.478 -22.426 1.00 75.25 191 GLN A CA 1
ATOM 1472 C C . GLN A 1 191 ? 10.657 -4.867 -21.051 1.00 75.25 191 GLN A C 1
ATOM 1474 O O . GLN A 1 191 ? 9.910 -5.836 -20.928 1.00 75.25 191 GLN A O 1
ATOM 1479 N N . PHE A 1 192 ? 11.015 -4.088 -20.036 1.00 82.44 192 PHE A N 1
ATOM 1480 C CA . PHE A 1 192 ? 10.531 -4.260 -18.670 1.00 82.44 192 PHE A CA 1
ATOM 1481 C C . PHE A 1 192 ? 10.067 -2.910 -18.143 1.00 82.44 192 PHE A C 1
ATOM 1483 O O . PHE A 1 192 ? 10.625 -1.879 -18.532 1.00 82.44 192 PHE A O 1
ATOM 1490 N N . SER A 1 193 ? 9.103 -2.938 -17.233 1.00 89.19 193 SER A N 1
ATOM 1491 C CA . SER A 1 193 ? 8.775 -1.784 -16.400 1.00 89.19 193 SER A CA 1
ATOM 1492 C C . SER A 1 193 ? 9.374 -1.959 -15.012 1.00 89.19 193 SER A C 1
ATOM 1494 O O . SER A 1 193 ? 9.567 -3.074 -14.517 1.00 89.19 193 SER A O 1
ATOM 1496 N N . ASP A 1 194 ? 9.690 -0.835 -14.397 1.00 91.12 194 ASP A N 1
ATOM 1497 C CA . ASP A 1 194 ? 10.186 -0.755 -13.039 1.00 91.12 194 ASP A CA 1
ATOM 1498 C C . ASP A 1 194 ? 9.026 -0.502 -12.071 1.00 91.12 194 ASP A C 1
ATOM 1500 O O . ASP A 1 194 ? 8.010 0.108 -12.408 1.00 91.12 194 ASP A O 1
ATOM 1504 N N . ALA A 1 195 ? 9.192 -1.017 -10.860 1.00 93.69 195 ALA A N 1
ATOM 1505 C CA . ALA A 1 195 ? 8.290 -0.802 -9.741 1.00 93.69 195 ALA A CA 1
ATOM 1506 C C . ALA A 1 195 ? 9.042 -0.283 -8.521 1.00 93.69 195 ALA A C 1
ATOM 1508 O O . ALA A 1 195 ? 10.218 -0.606 -8.284 1.00 93.69 195 ALA A O 1
ATOM 1509 N N . MET A 1 196 ? 8.323 0.474 -7.710 1.00 94.25 196 MET A N 1
ATOM 1510 C CA . MET A 1 196 ? 8.803 1.036 -6.468 1.00 94.25 196 MET A CA 1
ATOM 1511 C C . MET A 1 196 ? 7.682 1.028 -5.443 1.00 94.25 196 MET A C 1
ATOM 1513 O O . MET A 1 196 ? 6.584 1.499 -5.709 1.00 94.25 196 MET A O 1
ATOM 1517 N N . VAL A 1 197 ? 7.979 0.532 -4.245 1.00 95.06 197 VAL A N 1
ATOM 1518 C CA . VAL A 1 197 ? 7.034 0.557 -3.129 1.00 95.06 197 VAL A CA 1
ATOM 1519 C C . VAL A 1 197 ? 7.662 1.313 -1.977 1.00 95.06 197 VAL A C 1
ATOM 1521 O O . VAL A 1 197 ? 8.720 0.921 -1.476 1.00 95.06 197 VAL A O 1
ATOM 1524 N N . ILE A 1 198 ? 7.004 2.382 -1.542 1.00 93.06 198 ILE A N 1
ATOM 1525 C CA . ILE A 1 198 ? 7.439 3.211 -0.416 1.00 93.06 198 ILE A CA 1
ATOM 1526 C C . ILE A 1 198 ? 6.364 3.246 0.668 1.00 93.06 198 ILE A C 1
ATOM 1528 O O . ILE A 1 198 ? 5.187 3.009 0.403 1.00 93.06 198 ILE A O 1
ATOM 1532 N N . GLY A 1 199 ? 6.749 3.553 1.904 1.00 91.38 199 GLY A N 1
ATOM 1533 C CA . GLY A 1 199 ? 5.781 3.816 2.961 1.00 91.38 199 GLY A CA 1
ATOM 1534 C C . GLY A 1 199 ? 4.956 5.057 2.641 1.00 91.38 199 GLY A C 1
ATOM 1535 O O . GLY A 1 199 ? 5.500 6.109 2.297 1.00 91.38 199 GLY A O 1
ATOM 1536 N N . HIS A 1 200 ? 3.640 4.945 2.773 1.00 90.75 200 HIS A N 1
ATOM 1537 C CA . HIS A 1 200 ? 2.731 5.998 2.356 1.00 90.75 200 HIS A CA 1
ATOM 1538 C C . HIS A 1 200 ? 2.766 7.186 3.338 1.00 90.75 200 HIS A C 1
ATOM 1540 O O . HIS A 1 200 ? 2.495 6.998 4.524 1.00 90.75 200 HIS A O 1
ATOM 1546 N N . PRO A 1 201 ? 3.022 8.429 2.892 1.00 81.00 201 PRO A N 1
ATOM 1547 C CA . PRO A 1 201 ? 3.097 9.608 3.767 1.00 81.00 201 PRO A CA 1
ATOM 1548 C C . PRO A 1 201 ? 1.847 9.845 4.629 1.00 81.00 201 PRO A C 1
ATOM 1550 O O . PRO A 1 201 ? 1.942 10.268 5.778 1.00 81.00 201 PRO A O 1
ATOM 1553 N N . VAL A 1 202 ? 0.667 9.529 4.088 1.00 78.19 202 VAL A N 1
ATOM 1554 C CA . VAL A 1 202 ? -0.633 9.682 4.776 1.00 78.19 202 VAL A CA 1
ATOM 1555 C C . VAL A 1 202 ? -0.931 8.545 5.754 1.00 78.19 202 VAL A C 1
ATOM 1557 O O . VAL A 1 202 ? -1.797 8.710 6.607 1.00 78.19 202 VAL A O 1
ATOM 1560 N N . ALA A 1 203 ? -0.209 7.420 5.698 1.00 76.56 203 ALA A N 1
ATOM 1561 C CA . ALA A 1 203 ? -0.385 6.310 6.639 1.00 76.56 203 ALA A CA 1
ATOM 1562 C C . ALA A 1 203 ? -0.325 6.803 8.096 1.00 76.56 203 ALA A C 1
ATOM 1564 O O . ALA A 1 203 ? -1.153 6.462 8.938 1.00 76.56 203 ALA A O 1
ATOM 1565 N N . MET A 1 204 ? 0.603 7.723 8.365 1.00 67.50 204 MET A N 1
ATOM 1566 C CA . MET A 1 204 ? 0.773 8.342 9.679 1.00 67.50 204 MET A CA 1
ATOM 1567 C C . MET A 1 204 ? -0.336 9.326 10.064 1.00 67.50 204 MET A C 1
ATOM 1569 O O . MET A 1 204 ? -0.542 9.576 11.250 1.00 67.50 204 MET A O 1
ATOM 1573 N N . LEU A 1 205 ? -1.092 9.865 9.103 1.00 68.44 205 LEU A N 1
ATOM 1574 C CA . LEU A 1 205 ? -2.267 10.676 9.417 1.00 68.44 205 LEU A CA 1
ATOM 1575 C C . LEU A 1 205 ? -3.362 9.814 10.065 1.00 68.44 205 LEU A C 1
ATOM 1577 O O . LEU A 1 205 ? -4.037 10.289 10.976 1.00 68.44 205 LEU A O 1
ATOM 1581 N N . ILE A 1 206 ? -3.487 8.540 9.663 1.00 71.69 206 ILE A N 1
ATOM 1582 C CA . ILE A 1 206 ? -4.409 7.590 10.307 1.00 71.69 206 ILE A CA 1
ATOM 1583 C C . ILE A 1 206 ? -4.052 7.361 11.773 1.00 71.69 206 ILE A C 1
ATOM 1585 O O . ILE A 1 206 ? -4.939 7.372 12.626 1.00 71.69 206 ILE A O 1
ATOM 1589 N N . GLU A 1 207 ? -2.764 7.253 12.090 1.00 69.56 207 GLU A N 1
ATOM 1590 C CA . GLU A 1 207 ? -2.308 7.149 13.478 1.00 69.56 207 GLU A CA 1
ATOM 1591 C C . GLU A 1 207 ? -2.554 8.442 14.276 1.00 69.56 207 GLU A C 1
ATOM 1593 O O . GLU A 1 207 ? -2.886 8.396 15.462 1.00 69.56 207 GLU A O 1
ATOM 1598 N N . ALA A 1 208 ? -2.446 9.605 13.625 1.00 73.06 208 ALA A N 1
ATOM 1599 C CA . ALA A 1 208 ? -2.709 10.895 14.255 1.00 73.06 208 ALA A CA 1
ATOM 1600 C C . ALA A 1 208 ? -4.205 11.134 14.547 1.00 73.06 208 ALA A C 1
ATOM 1602 O O . ALA A 1 208 ? -4.540 11.991 15.371 1.00 73.06 208 ALA A O 1
ATOM 1603 N N . PHE A 1 209 ? -5.124 10.403 13.908 1.00 78.44 209 PHE A N 1
ATOM 1604 C CA . PHE A 1 209 ? -6.558 10.526 14.160 1.00 78.44 209 PHE A CA 1
ATOM 1605 C C . PHE A 1 209 ? -6.950 9.941 15.524 1.00 78.44 209 PHE A C 1
ATOM 1607 O O . PHE A 1 209 ? -6.790 8.754 15.801 1.00 78.44 209 PHE A O 1
ATOM 1614 N N . THR A 1 210 ? -7.549 10.784 16.364 1.00 81.75 210 THR A N 1
ATOM 1615 C CA . THR A 1 210 ? -8.133 10.441 17.668 1.00 81.75 210 THR A CA 1
ATOM 1616 C C . THR A 1 210 ? -9.625 10.760 17.695 1.00 81.75 210 THR A C 1
ATOM 1618 O O . THR A 1 210 ? -10.072 11.663 16.991 1.00 81.75 210 THR A O 1
ATOM 1621 N N . PHE A 1 211 ? -10.407 10.133 18.577 1.00 75.94 211 PHE A N 1
ATOM 1622 C CA . PHE A 1 211 ? -11.842 10.454 18.735 1.00 75.94 211 PHE A CA 1
ATOM 1623 C C . PHE A 1 211 ? -12.143 11.954 18.942 1.00 75.94 211 PHE A C 1
ATOM 1625 O O . PHE A 1 211 ? -13.250 12.414 18.678 1.00 75.94 211 PHE A O 1
ATOM 1632 N N . LYS A 1 212 ? -11.160 12.737 19.407 1.00 71.44 212 LYS A N 1
ATOM 1633 C CA . LYS A 1 212 ? -11.291 14.170 19.709 1.00 71.44 212 LYS A CA 1
ATOM 1634 C C . LYS A 1 212 ? -10.719 15.094 18.625 1.00 71.44 212 LYS A C 1
ATOM 1636 O O . LYS A 1 212 ? -10.774 16.310 18.792 1.00 71.44 212 LYS A O 1
ATOM 1641 N N . GLY A 1 213 ? -10.177 14.548 17.536 1.00 73.06 213 GLY A N 1
ATOM 1642 C CA . GLY A 1 213 ? -9.524 15.300 16.461 1.00 73.06 213 GLY A CA 1
ATOM 1643 C C . GLY A 1 213 ? -8.172 14.705 16.077 1.00 73.06 213 GLY A C 1
ATOM 1644 O O . GLY A 1 213 ? -7.929 13.521 16.279 1.00 73.06 213 GLY A O 1
ATOM 1645 N N . VAL A 1 214 ? -7.269 15.517 15.537 1.00 76.12 214 VAL A N 1
ATOM 1646 C CA . VAL A 1 214 ? -5.928 15.061 15.144 1.00 76.12 214 VAL A CA 1
ATOM 1647 C C . VAL A 1 214 ? -4.917 15.418 16.221 1.00 76.12 214 VAL A C 1
ATOM 1649 O O . VAL A 1 214 ? -4.759 16.587 16.568 1.00 76.12 214 VAL A O 1
ATOM 1652 N N . LYS A 1 215 ? -4.213 14.410 16.736 1.00 73.50 215 LYS A N 1
ATOM 1653 C CA . LYS A 1 215 ? -3.062 14.588 17.614 1.00 73.50 215 LYS A CA 1
ATOM 1654 C C . LYS A 1 215 ? -1.795 14.446 16.783 1.00 73.50 215 LYS A C 1
ATOM 1656 O O . LYS A 1 215 ? -1.295 13.345 16.571 1.00 73.50 215 LYS A O 1
ATOM 1661 N N . LEU A 1 216 ? -1.286 15.577 16.307 1.00 70.00 216 LEU A N 1
ATOM 1662 C CA . LEU A 1 216 ? 0.005 15.608 15.634 1.00 70.00 216 LEU A CA 1
ATOM 1663 C C . LEU A 1 216 ? 1.132 15.338 16.644 1.00 70.00 216 LEU A C 1
ATOM 1665 O O . LEU A 1 216 ? 1.041 15.797 17.788 1.00 70.00 216 LEU A O 1
ATOM 1669 N N . PRO A 1 217 ? 2.194 14.613 16.255 1.00 62.56 217 PRO A N 1
ATOM 1670 C CA . PRO A 1 217 ? 3.388 14.509 17.082 1.00 62.56 217 PRO A CA 1
ATOM 1671 C C . PRO A 1 217 ? 3.977 15.906 17.328 1.00 62.56 217 PRO A C 1
ATOM 1673 O O . PRO A 1 217 ? 4.042 16.724 16.410 1.00 62.56 217 PRO A O 1
ATOM 1676 N N . GLU A 1 218 ? 4.397 16.188 18.567 1.00 56.81 218 GLU A N 1
ATOM 1677 C CA . GLU A 1 218 ? 5.036 17.461 18.913 1.00 56.81 218 GLU A CA 1
ATOM 1678 C C . GLU A 1 218 ? 6.331 17.612 18.112 1.00 56.81 218 GLU A C 1
ATOM 1680 O O . GLU A 1 218 ? 7.288 16.848 18.269 1.00 56.81 218 GLU A O 1
ATOM 1685 N N . GLY A 1 219 ? 6.338 18.582 17.201 1.00 52.28 219 GLY A N 1
ATOM 1686 C CA . GLY A 1 219 ? 7.497 18.841 16.377 1.00 52.28 219 GLY A CA 1
ATOM 1687 C C . GLY A 1 219 ? 8.636 19.446 17.180 1.00 52.28 219 GLY A C 1
ATOM 1688 O O . GLY A 1 219 ? 8.422 20.351 17.987 1.00 52.28 219 GLY A O 1
ATOM 1689 N N . LYS A 1 220 ? 9.876 19.022 16.905 1.00 48.81 220 LYS A N 1
ATOM 1690 C CA . LYS A 1 220 ? 11.057 19.830 17.236 1.00 48.81 220 LYS A CA 1
ATOM 1691 C C . LYS A 1 220 ? 11.099 20.995 16.244 1.00 48.81 220 LYS A C 1
ATOM 1693 O O . LYS A 1 220 ? 11.931 21.028 15.343 1.00 48.81 220 LYS A O 1
ATOM 1698 N N . GLY A 1 221 ? 10.133 21.905 16.365 1.00 41.72 221 GLY A N 1
ATOM 1699 C CA . GLY A 1 221 ? 10.005 23.068 15.501 1.00 41.72 221 GLY A CA 1
ATOM 1700 C C . GLY A 1 221 ? 11.287 23.893 15.555 1.00 41.72 221 GLY A C 1
ATOM 1701 O O . GLY A 1 221 ? 11.675 24.360 16.623 1.00 41.72 221 GLY A O 1
ATOM 1702 N N . GLY A 1 222 ? 11.957 24.038 14.410 1.00 46.09 222 GLY A N 1
ATOM 1703 C CA . GLY A 1 222 ? 13.108 24.935 14.256 1.00 46.09 222 GLY A CA 1
ATOM 1704 C C . GLY A 1 222 ? 14.352 24.340 13.592 1.00 46.09 222 GLY A C 1
ATOM 1705 O O . GLY A 1 222 ? 15.283 25.090 13.303 1.00 46.09 222 GLY A O 1
ATOM 1706 N N . GLY A 1 223 ? 14.405 23.034 13.317 1.00 53.84 223 GLY A N 1
ATOM 1707 C CA . GLY A 1 223 ? 15.500 22.459 12.531 1.00 53.84 223 GLY A CA 1
ATOM 1708 C C . GLY A 1 223 ? 15.363 22.812 11.048 1.00 53.84 223 GLY A C 1
ATOM 1709 O O . GLY A 1 223 ? 14.322 22.554 10.454 1.00 53.84 223 GLY A O 1
ATOM 1710 N N . LYS A 1 224 ? 16.404 23.375 10.415 1.00 55.59 224 LYS A N 1
ATOM 1711 C CA . LYS A 1 224 ? 16.492 23.357 8.942 1.00 55.59 224 LYS A CA 1
ATOM 1712 C C . LYS A 1 224 ? 16.390 21.899 8.490 1.00 55.59 224 LYS A C 1
ATOM 1714 O O . LYS A 1 224 ? 17.073 21.061 9.082 1.00 55.59 224 LYS A O 1
ATOM 1719 N N . ARG A 1 225 ? 15.588 21.612 7.452 1.00 62.56 225 ARG A N 1
ATOM 1720 C CA . ARG A 1 225 ? 15.576 20.285 6.811 1.00 62.56 225 ARG A CA 1
ATOM 1721 C C . ARG A 1 225 ? 17.026 19.854 6.581 1.00 62.56 225 ARG A C 1
ATOM 1723 O O . ARG A 1 225 ? 17.779 20.662 6.015 1.00 62.56 225 ARG A O 1
ATOM 1730 N N . PRO A 1 226 ? 17.444 18.661 7.037 1.00 64.31 226 PRO A N 1
ATOM 1731 C CA . PRO A 1 226 ? 18.780 18.184 6.737 1.00 64.31 226 PRO A CA 1
ATOM 1732 C C . PRO A 1 226 ? 18.938 18.177 5.216 1.00 64.31 226 PRO A C 1
ATOM 1734 O O . PRO A 1 226 ? 18.122 17.611 4.490 1.00 64.31 226 PRO A O 1
ATOM 1737 N N . GLN A 1 227 ? 19.942 18.902 4.727 1.00 65.31 227 GLN A N 1
ATOM 1738 C CA . GLN A 1 227 ? 20.270 18.917 3.307 1.00 65.31 227 GLN A CA 1
ATOM 1739 C C . GLN A 1 227 ? 20.916 17.573 2.993 1.00 65.31 227 GLN A C 1
ATOM 1741 O O . GLN A 1 227 ? 22.094 17.369 3.279 1.00 65.31 227 GLN A O 1
ATOM 1746 N N . ILE A 1 228 ? 20.121 16.643 2.474 1.00 71.81 228 ILE A N 1
ATOM 1747 C CA . ILE A 1 228 ? 20.609 15.333 2.058 1.00 71.81 228 ILE A CA 1
ATOM 1748 C C . ILE A 1 228 ? 21.305 15.509 0.717 1.00 71.81 228 ILE A C 1
ATOM 1750 O O . ILE A 1 228 ? 20.704 15.956 -0.260 1.00 71.81 228 ILE A O 1
ATOM 1754 N N . SER A 1 229 ? 22.600 15.206 0.687 1.00 76.00 229 SER A N 1
ATOM 1755 C CA . SER A 1 229 ? 23.378 15.298 -0.540 1.00 76.00 229 SER A CA 1
ATOM 1756 C C . SER A 1 229 ? 23.145 14.059 -1.407 1.00 76.00 229 SER A C 1
ATOM 1758 O O . SER A 1 229 ? 22.880 12.968 -0.900 1.00 76.00 229 SER A O 1
ATOM 1760 N N . GLN A 1 230 ? 23.333 14.181 -2.725 1.00 78.12 230 GLN A N 1
ATOM 1761 C CA . GLN A 1 230 ? 23.314 13.015 -3.624 1.00 78.12 230 GLN A CA 1
ATOM 1762 C C . GLN A 1 230 ? 24.322 11.933 -3.194 1.00 78.12 230 GLN A C 1
ATOM 1764 O O . GLN A 1 230 ? 24.095 10.747 -3.414 1.00 78.12 230 GLN A O 1
ATOM 1769 N N . LYS A 1 231 ? 25.423 12.326 -2.537 1.00 78.69 231 LYS A N 1
ATOM 1770 C CA . LYS A 1 231 ? 26.426 11.401 -1.997 1.00 78.69 231 LYS A CA 1
ATOM 1771 C C . LYS A 1 231 ? 25.859 10.528 -0.875 1.00 78.69 231 LYS A C 1
ATOM 1773 O O . LYS A 1 231 ? 26.194 9.348 -0.819 1.00 78.69 231 LYS A O 1
ATOM 1778 N N . ASP A 1 232 ? 25.007 11.084 -0.020 1.00 78.81 232 ASP A N 1
ATOM 1779 C CA . ASP A 1 232 ? 24.389 10.341 1.081 1.00 78.81 232 ASP A CA 1
ATOM 1780 C C . ASP A 1 232 ? 23.378 9.325 0.544 1.00 78.81 232 ASP A C 1
ATOM 1782 O O . ASP A 1 232 ? 23.380 8.173 0.974 1.00 78.81 232 ASP A O 1
ATOM 1786 N N . VAL A 1 233 ? 22.584 9.715 -0.464 1.00 80.06 233 VAL A N 1
ATOM 1787 C CA . VAL A 1 233 ? 21.658 8.803 -1.160 1.00 80.06 233 VAL A CA 1
ATOM 1788 C C . VAL A 1 233 ? 22.422 7.688 -1.880 1.00 80.06 233 VAL A C 1
ATOM 1790 O O . VAL A 1 233 ? 22.028 6.529 -1.798 1.00 80.06 233 VAL A O 1
ATOM 1793 N N . ASN A 1 234 ? 23.551 8.003 -2.523 1.00 79.94 234 ASN A N 1
ATOM 1794 C CA . ASN A 1 234 ? 24.413 6.998 -3.152 1.00 79.94 234 ASN A CA 1
ATOM 1795 C C . ASN A 1 234 ? 24.991 6.011 -2.133 1.00 79.94 234 ASN A C 1
ATOM 1797 O O . ASN A 1 234 ? 24.897 4.806 -2.336 1.00 79.94 234 ASN A O 1
ATOM 1801 N N . ALA A 1 235 ? 25.560 6.499 -1.028 1.00 79.38 235 ALA A N 1
ATOM 1802 C CA . ALA A 1 235 ? 26.104 5.638 0.023 1.00 79.38 235 ALA A CA 1
ATOM 1803 C C . ALA A 1 235 ? 25.017 4.755 0.655 1.00 79.38 235 ALA A C 1
ATOM 1805 O O . ALA A 1 235 ? 25.243 3.580 0.956 1.00 79.38 235 ALA A O 1
ATOM 1806 N N . TRP A 1 236 ? 23.818 5.316 0.823 1.00 83.69 236 TRP A N 1
ATOM 1807 C CA . TRP A 1 236 ? 22.644 4.582 1.261 1.00 83.69 236 TRP A CA 1
ATOM 1808 C C . TRP A 1 236 ? 22.298 3.463 0.272 1.00 83.69 236 TRP A C 1
ATOM 1810 O O . TRP A 1 236 ? 22.284 2.310 0.697 1.00 83.69 236 TRP A O 1
ATOM 1820 N N . LEU A 1 237 ? 22.146 3.758 -1.026 1.00 80.62 237 LEU A N 1
ATOM 1821 C CA . LEU A 1 237 ? 21.909 2.765 -2.084 1.00 80.62 237 LEU A CA 1
ATOM 1822 C C . LEU A 1 237 ? 23.002 1.682 -2.127 1.00 80.62 237 LEU A C 1
ATOM 1824 O O . LEU A 1 237 ? 22.700 0.494 -2.166 1.00 80.62 237 LEU A O 1
ATOM 1828 N N . GLU A 1 238 ? 24.279 2.050 -2.029 1.00 78.62 238 GLU A N 1
ATOM 1829 C CA . GLU A 1 238 ? 25.390 1.087 -2.006 1.00 78.62 238 GLU A CA 1
ATOM 1830 C C . GLU A 1 238 ? 25.308 0.101 -0.833 1.00 78.62 238 GLU A C 1
ATOM 1832 O O . GLU A 1 238 ? 25.701 -1.059 -0.970 1.00 78.62 238 GLU A O 1
ATOM 1837 N N . SER A 1 239 ? 24.732 0.500 0.304 1.00 77.06 239 SER A N 1
ATOM 1838 C CA . SER A 1 239 ? 24.553 -0.422 1.429 1.00 77.06 239 SER A CA 1
ATOM 1839 C C . SER A 1 239 ? 23.504 -1.526 1.181 1.00 77.06 239 SER A C 1
ATOM 1841 O O . SER A 1 239 ? 23.541 -2.552 1.867 1.00 77.06 239 SER A O 1
ATOM 1843 N N . TRP A 1 240 ? 22.665 -1.403 0.137 1.00 75.94 240 TRP A N 1
ATOM 1844 C CA . TRP A 1 240 ? 21.757 -2.461 -0.356 1.00 75.94 240 TRP A CA 1
ATOM 1845 C C . TRP A 1 240 ? 22.505 -3.688 -0.844 1.00 75.94 240 TRP A C 1
ATOM 1847 O O . TRP A 1 240 ? 22.064 -4.811 -0.598 1.00 75.94 240 TRP A O 1
ATOM 1857 N N . VAL A 1 241 ? 23.675 -3.486 -1.450 1.00 70.56 241 VAL A N 1
ATOM 1858 C CA . VAL A 1 241 ? 24.518 -4.569 -1.975 1.00 70.56 241 VAL A CA 1
ATOM 1859 C C . VAL A 1 241 ? 24.950 -5.522 -0.864 1.00 70.56 241 VAL A C 1
ATOM 1861 O O . VAL A 1 241 ? 25.046 -6.728 -1.072 1.00 70.56 241 VAL A O 1
ATOM 1864 N N . ASN A 1 242 ? 25.147 -4.993 0.343 1.00 70.69 242 ASN A N 1
ATOM 1865 C CA . ASN A 1 242 ? 25.567 -5.771 1.504 1.00 70.69 242 ASN A CA 1
ATOM 1866 C C . ASN A 1 242 ? 24.382 -6.386 2.268 1.00 70.69 242 ASN A C 1
ATOM 1868 O O . ASN A 1 242 ? 24.562 -6.913 3.364 1.00 70.69 242 ASN A O 1
ATOM 1872 N N . GLY A 1 243 ? 23.161 -6.291 1.727 1.00 66.19 243 GLY A N 1
ATOM 1873 C CA . GLY A 1 243 ? 21.950 -6.806 2.359 1.00 66.19 243 GLY A CA 1
ATOM 1874 C C . GLY A 1 243 ? 21.520 -6.030 3.607 1.00 66.19 243 GLY A C 1
ATOM 1875 O O . GLY A 1 243 ? 20.748 -6.565 4.406 1.00 66.19 243 GLY A O 1
ATOM 1876 N N . ASN A 1 244 ? 21.995 -4.790 3.804 1.00 68.25 244 ASN A N 1
ATOM 1877 C CA . ASN A 1 244 ? 21.602 -3.991 4.962 1.00 68.25 244 ASN A CA 1
ATOM 1878 C C . ASN A 1 244 ? 20.139 -3.537 4.855 1.00 68.25 244 ASN A C 1
ATOM 1880 O O . ASN A 1 244 ? 19.816 -2.515 4.280 1.00 68.25 244 ASN A O 1
ATOM 1884 N N . THR A 1 245 ? 19.270 -4.319 5.484 1.00 65.44 245 THR A N 1
ATOM 1885 C CA . THR A 1 245 ? 17.840 -4.104 5.737 1.00 65.44 245 THR A CA 1
ATOM 1886 C C . THR A 1 245 ? 17.393 -2.809 6.418 1.00 65.44 245 THR A C 1
ATOM 1888 O O . THR A 1 245 ? 16.234 -2.394 6.308 1.00 65.44 245 THR A O 1
ATOM 1891 N N . ASN A 1 246 ? 18.270 -2.271 7.266 1.00 65.69 246 ASN A N 1
ATOM 1892 C CA . ASN A 1 246 ? 17.924 -1.340 8.337 1.00 65.69 246 ASN A CA 1
ATOM 1893 C C . ASN A 1 246 ? 18.349 0.074 7.960 1.00 65.69 246 ASN A C 1
ATOM 1895 O O . ASN A 1 246 ? 19.312 0.631 8.487 1.00 65.69 246 ASN A O 1
ATOM 1899 N N . TRP A 1 247 ? 17.596 0.631 7.023 1.00 65.94 247 TRP A N 1
ATOM 1900 C CA . TRP A 1 247 ? 17.786 1.974 6.501 1.00 65.94 247 TRP A CA 1
ATOM 1901 C C . TRP A 1 247 ? 17.569 3.028 7.595 1.00 65.94 247 TRP A C 1
ATOM 1903 O O . TRP A 1 247 ? 16.530 2.988 8.267 1.00 65.94 247 TRP A O 1
ATOM 1913 N N . PRO A 1 248 ? 18.510 3.972 7.797 1.00 64.00 248 PRO A N 1
ATOM 1914 C CA . PRO A 1 248 ? 18.211 5.182 8.552 1.00 64.00 248 PRO A CA 1
ATOM 1915 C C . PRO A 1 248 ? 17.086 5.954 7.842 1.00 64.00 248 PRO A C 1
ATOM 1917 O O . PRO A 1 248 ? 17.007 5.883 6.614 1.00 64.00 248 PRO A O 1
ATOM 1920 N N . PRO A 1 249 ? 16.233 6.685 8.582 1.00 68.38 249 PRO A N 1
ATOM 1921 C CA . PRO A 1 249 ? 15.000 7.269 8.059 1.00 68.38 249 PRO A CA 1
ATOM 1922 C C . PRO A 1 249 ? 15.235 8.560 7.242 1.00 68.38 249 PRO A C 1
ATOM 1924 O O . PRO A 1 249 ? 14.600 9.592 7.471 1.00 68.38 249 PRO A O 1
ATOM 1927 N N . ILE A 1 250 ? 16.187 8.507 6.305 1.00 69.94 250 ILE A N 1
ATOM 1928 C CA . ILE A 1 250 ? 16.708 9.630 5.515 1.00 69.94 250 ILE A CA 1
ATOM 1929 C C . ILE A 1 250 ? 15.578 10.310 4.734 1.00 69.94 250 ILE A C 1
ATOM 1931 O O . ILE A 1 250 ? 15.509 11.536 4.693 1.00 69.94 250 ILE A O 1
ATOM 1935 N N . PHE A 1 251 ? 14.656 9.541 4.149 1.00 74.06 251 PHE A N 1
ATOM 1936 C CA . PHE A 1 251 ? 13.594 10.101 3.312 1.00 74.06 251 PHE A CA 1
ATOM 1937 C C . PHE A 1 251 ? 12.553 10.849 4.138 1.00 74.06 251 PHE A C 1
ATOM 1939 O O . PHE A 1 251 ? 12.117 11.934 3.747 1.00 74.06 251 PHE A O 1
ATOM 1946 N N . SER A 1 252 ? 12.197 10.306 5.305 1.00 71.25 252 SER A N 1
ATOM 1947 C CA . SER A 1 252 ? 11.235 10.950 6.204 1.00 71.25 252 SER A CA 1
ATOM 1948 C C . SER A 1 252 ? 11.732 12.299 6.744 1.00 71.25 252 SER A C 1
ATOM 1950 O O . SER A 1 252 ? 10.938 13.224 6.937 1.00 71.25 252 SER A O 1
ATOM 1952 N N . GLU A 1 253 ? 13.049 12.437 6.929 1.00 71.00 253 GLU A N 1
ATOM 1953 C CA . GLU A 1 253 ? 13.688 13.683 7.353 1.00 71.00 253 GLU A CA 1
ATOM 1954 C C . GLU A 1 253 ? 13.811 14.688 6.195 1.00 71.00 253 GLU A C 1
ATOM 1956 O O . GLU A 1 253 ? 13.539 15.876 6.385 1.00 71.00 253 GLU A O 1
ATOM 1961 N N . ALA A 1 254 ? 14.166 14.228 4.987 1.00 70.44 254 ALA A N 1
ATOM 1962 C CA . ALA A 1 254 ? 14.312 15.086 3.803 1.00 70.44 254 ALA A CA 1
ATOM 1963 C C . ALA A 1 254 ? 12.994 15.741 3.381 1.00 70.44 254 ALA A C 1
ATOM 1965 O O . ALA A 1 254 ? 12.955 16.926 3.039 1.00 70.44 254 ALA A O 1
ATOM 1966 N N . LEU A 1 255 ? 11.917 14.953 3.378 1.00 75.56 255 LEU A N 1
ATOM 1967 C CA . LEU A 1 255 ? 10.636 15.345 2.791 1.00 75.56 255 LEU A CA 1
ATOM 1968 C C . LEU A 1 255 ? 9.736 16.123 3.764 1.00 75.56 255 LEU A C 1
ATOM 1970 O O . LEU A 1 255 ? 8.660 16.569 3.376 1.00 75.56 255 LEU A O 1
ATOM 1974 N N . GLY A 1 256 ? 10.204 16.390 4.990 1.00 69.38 256 GLY A N 1
ATOM 1975 C CA . GLY A 1 256 ? 9.535 17.305 5.920 1.00 69.38 256 GLY A CA 1
ATOM 1976 C C . GLY A 1 256 ? 8.210 16.758 6.450 1.00 69.38 256 GLY A C 1
ATOM 1977 O O . GLY A 1 256 ? 7.147 17.344 6.244 1.00 69.38 256 GLY A O 1
ATOM 1978 N N . TYR A 1 257 ? 8.279 15.617 7.140 1.00 70.00 257 TYR A N 1
ATOM 1979 C CA . TYR A 1 257 ? 7.128 14.916 7.715 1.00 70.00 257 TYR A CA 1
ATOM 1980 C C . TYR A 1 257 ? 6.177 15.814 8.534 1.00 70.00 257 TYR A C 1
ATOM 1982 O O . TYR A 1 257 ? 4.955 15.744 8.384 1.00 70.00 257 TYR A O 1
ATOM 1990 N N . GLN A 1 258 ? 6.723 16.671 9.400 1.00 68.44 258 GLN A N 1
ATOM 1991 C CA . GLN A 1 258 ? 5.923 17.474 10.333 1.00 68.44 258 GLN A CA 1
ATOM 1992 C C . GLN A 1 258 ? 5.179 18.603 9.620 1.00 68.44 258 GLN A C 1
ATOM 1994 O O . GLN A 1 258 ? 4.025 18.884 9.944 1.00 68.44 258 GLN A O 1
ATOM 1999 N N . GLU A 1 259 ? 5.809 19.218 8.621 1.00 71.94 259 GLU A N 1
ATOM 2000 C CA . GLU A 1 259 ? 5.202 20.267 7.811 1.00 71.94 259 GLU A CA 1
ATOM 2001 C C . GLU A 1 259 ? 4.063 19.721 6.945 1.00 71.94 259 GLU A C 1
ATOM 2003 O O . GLU A 1 259 ? 3.005 20.349 6.866 1.00 71.94 259 GLU A O 1
ATOM 2008 N N . VAL A 1 260 ? 4.243 18.536 6.346 1.00 72.00 260 VAL A N 1
ATOM 2009 C CA . VAL A 1 260 ? 3.204 17.865 5.545 1.00 72.00 260 VAL A CA 1
ATOM 2010 C C . VAL A 1 260 ? 1.977 17.567 6.404 1.00 72.00 260 VAL A C 1
ATOM 2012 O O . VAL A 1 260 ? 0.856 17.909 6.027 1.00 72.00 260 VAL A O 1
ATOM 2015 N N . LEU A 1 261 ? 2.170 17.005 7.599 1.00 72.12 261 LEU A N 1
ATOM 2016 C CA . LEU A 1 261 ? 1.056 16.738 8.506 1.00 72.12 261 LEU A CA 1
ATOM 2017 C C . LEU A 1 261 ? 0.360 18.012 9.003 1.00 72.12 261 LEU A C 1
ATOM 2019 O O . LEU A 1 261 ? -0.868 18.039 9.095 1.00 72.12 261 LEU A O 1
ATOM 2023 N N . ALA A 1 262 ? 1.113 19.073 9.304 1.00 71.94 262 ALA A N 1
ATOM 2024 C CA . ALA A 1 262 ? 0.539 20.350 9.724 1.00 71.94 262 ALA A CA 1
ATOM 2025 C C . ALA A 1 262 ? -0.286 21.008 8.604 1.00 71.94 262 ALA A C 1
ATOM 2027 O O . ALA A 1 262 ? -1.343 21.587 8.869 1.00 71.94 262 ALA A O 1
ATOM 2028 N N . MET A 1 263 ? 0.161 20.893 7.351 1.00 70.25 263 MET A N 1
ATOM 2029 C CA . MET A 1 263 ? -0.594 21.358 6.187 1.00 70.25 263 MET A CA 1
ATOM 2030 C C . MET A 1 263 ? -1.909 20.580 6.042 1.00 70.25 263 MET A C 1
ATOM 2032 O O . MET A 1 263 ? -2.968 21.180 5.847 1.00 70.25 263 MET A O 1
ATOM 2036 N N . LEU A 1 264 ? -1.870 19.259 6.230 1.00 72.44 264 LEU A N 1
ATOM 2037 C CA . LEU A 1 264 ? -3.057 18.409 6.144 1.00 72.44 264 LEU A CA 1
ATOM 2038 C C . LEU A 1 264 ? -4.056 18.663 7.265 1.00 72.44 264 LEU A C 1
ATOM 2040 O O . LEU A 1 264 ? -5.255 18.730 6.993 1.00 72.44 264 LEU A O 1
ATOM 2044 N N . ALA A 1 265 ? -3.579 18.890 8.489 1.00 70.06 265 ALA A N 1
ATOM 2045 C CA . ALA A 1 265 ? -4.422 19.173 9.647 1.00 70.06 265 ALA A CA 1
ATOM 2046 C C . ALA A 1 265 ? -5.306 20.424 9.488 1.00 70.06 265 ALA A C 1
ATOM 2048 O O . ALA A 1 265 ? -6.372 20.505 10.098 1.00 70.06 265 ALA A O 1
ATOM 2049 N N . ASN A 1 266 ? -4.893 21.374 8.647 1.00 69.81 266 ASN A N 1
ATOM 2050 C CA . ASN A 1 266 ? -5.625 22.615 8.383 1.00 69.81 266 ASN A CA 1
ATOM 2051 C C . ASN A 1 266 ? -6.431 22.588 7.072 1.00 69.81 266 ASN A C 1
ATOM 2053 O O . ASN A 1 266 ? -7.099 23.566 6.736 1.00 69.81 266 ASN A O 1
ATOM 2057 N N . SER A 1 267 ? -6.372 21.491 6.317 1.00 69.50 267 SER A N 1
ATOM 2058 C CA . SER A 1 267 ? -7.026 21.373 5.012 1.00 69.50 267 SER A CA 1
ATOM 2059 C C . SER A 1 267 ? -8.487 20.884 5.135 1.00 69.50 267 SER A C 1
ATOM 2061 O O . SER A 1 267 ? -8.835 20.206 6.110 1.00 69.50 267 SER A O 1
ATOM 2063 N N . PRO A 1 268 ? -9.380 21.194 4.166 1.00 67.31 268 PRO A N 1
ATOM 2064 C CA . PRO A 1 268 ? -10.799 20.787 4.203 1.00 67.31 268 PRO A CA 1
ATOM 2065 C C . PRO A 1 268 ? -11.006 19.262 4.292 1.00 67.31 268 PRO A C 1
ATOM 2067 O O . PRO A 1 268 ? -12.036 18.790 4.768 1.00 67.31 268 PRO A O 1
ATOM 2070 N N . VAL A 1 269 ? -9.979 18.505 3.917 1.00 64.44 269 VAL A N 1
ATOM 2071 C CA . VAL A 1 269 ? -9.739 17.072 4.147 1.00 64.44 269 VAL A CA 1
ATOM 2072 C C . VAL A 1 269 ? -10.128 16.610 5.563 1.00 64.44 269 VAL A C 1
ATOM 2074 O O . VAL A 1 269 ? -10.830 15.615 5.731 1.00 64.44 269 VAL A O 1
ATOM 2077 N N . ILE A 1 270 ? -9.741 17.357 6.603 1.00 66.69 270 ILE A N 1
ATOM 2078 C CA . ILE A 1 270 ? -10.021 17.008 8.010 1.00 66.69 270 ILE A CA 1
ATOM 2079 C C . ILE A 1 270 ? -11.518 17.079 8.321 1.00 66.69 270 ILE A C 1
ATOM 2081 O O . ILE A 1 270 ? -12.032 16.298 9.126 1.00 66.69 270 ILE A O 1
ATOM 2085 N N . GLN A 1 271 ? -12.244 18.001 7.681 1.00 67.75 271 GLN A N 1
ATOM 2086 C CA . GLN A 1 271 ? -13.681 18.151 7.909 1.00 67.75 271 GLN A CA 1
ATOM 2087 C C . GLN A 1 271 ? -14.462 16.937 7.398 1.00 67.75 271 GLN A C 1
ATOM 2089 O O . GLN A 1 271 ? -15.422 16.525 8.050 1.00 67.75 271 GLN A O 1
ATOM 2094 N N . GLN A 1 272 ? -14.024 16.339 6.285 1.00 65.94 272 GLN A N 1
ATOM 2095 C CA . GLN A 1 272 ? -14.626 15.118 5.742 1.00 65.94 272 GLN A CA 1
ATOM 2096 C C . GLN A 1 272 ? -14.455 13.938 6.706 1.00 65.94 272 GLN A C 1
ATOM 2098 O O . GLN A 1 272 ? -15.406 13.202 6.966 1.00 65.94 272 GLN A O 1
ATOM 2103 N N . ILE A 1 273 ? -13.276 13.812 7.320 1.00 74.81 273 ILE A N 1
ATOM 2104 C CA . ILE A 1 273 ? -12.982 12.720 8.254 1.00 74.81 273 ILE A CA 1
ATOM 2105 C C . ILE A 1 273 ? -13.702 12.914 9.593 1.00 74.81 273 ILE A C 1
ATOM 2107 O O . ILE A 1 273 ? -14.134 11.937 10.196 1.00 74.81 273 ILE A O 1
ATOM 2111 N N . LYS A 1 274 ? -13.939 14.151 10.045 1.00 77.62 274 LYS A N 1
ATOM 2112 C CA . LYS A 1 274 ? -14.652 14.407 11.310 1.00 77.62 274 LYS A CA 1
ATOM 2113 C C . LYS A 1 274 ? -16.026 13.726 11.376 1.00 77.62 274 LYS A C 1
ATOM 2115 O O . LYS A 1 274 ? -16.385 13.199 12.426 1.00 77.62 274 LYS A O 1
ATOM 2120 N N . GLN A 1 275 ? -16.782 13.721 10.276 1.00 81.25 275 GLN A N 1
ATOM 2121 C CA . GLN A 1 275 ? -18.083 13.040 10.224 1.00 81.25 275 GLN A CA 1
ATOM 2122 C C . GLN A 1 275 ? -17.933 11.526 10.377 1.00 81.25 275 GLN A C 1
ATOM 2124 O O . GLN A 1 275 ? -18.649 10.913 11.167 1.00 81.25 275 GLN A O 1
ATOM 2129 N N . LEU A 1 276 ? -16.946 10.944 9.696 1.00 82.75 276 LEU A N 1
ATOM 2130 C CA . LEU A 1 276 ? -16.609 9.531 9.823 1.00 82.75 276 LEU A CA 1
ATOM 2131 C C . LEU A 1 276 ? -16.201 9.174 11.262 1.00 82.75 276 LEU A C 1
ATOM 2133 O O . LEU A 1 276 ? -16.650 8.165 11.793 1.00 82.75 276 LEU A O 1
ATOM 2137 N N . MET A 1 277 ? -15.425 10.024 11.939 1.00 84.44 277 MET A N 1
ATOM 2138 C CA . MET A 1 277 ? -15.034 9.793 13.336 1.00 84.44 277 MET A CA 1
ATOM 2139 C C . MET A 1 277 ? -16.223 9.817 14.295 1.00 84.44 277 MET A C 1
ATOM 2141 O O . MET A 1 277 ? -16.282 8.988 15.195 1.00 84.44 277 MET A O 1
ATOM 2145 N N . LEU A 1 278 ? -17.183 10.725 14.094 1.00 85.31 278 LEU A N 1
ATOM 2146 C CA . LEU A 1 278 ? -18.417 10.759 14.887 1.00 85.31 278 LEU A CA 1
ATOM 2147 C C . LEU A 1 278 ? -19.271 9.505 14.659 1.00 85.31 278 LEU A C 1
ATOM 2149 O O . LEU A 1 278 ? -19.849 8.974 15.604 1.00 85.31 278 LEU A O 1
ATOM 2153 N N . GLN A 1 279 ? -19.332 9.013 13.419 1.00 87.44 279 GLN A N 1
ATOM 2154 C CA . GLN A 1 279 ? -20.017 7.760 13.098 1.00 87.44 279 GLN A CA 1
ATOM 2155 C C . GLN A 1 279 ? -19.340 6.558 13.765 1.00 87.44 279 GLN A C 1
ATOM 2157 O O . GLN A 1 279 ? -20.026 5.726 14.359 1.00 87.44 279 GLN A O 1
ATOM 2162 N N . LEU A 1 280 ? -18.006 6.490 13.715 1.00 87.06 280 LEU A N 1
ATOM 2163 C CA . LEU A 1 280 ? -17.223 5.449 14.381 1.00 87.06 280 LEU A CA 1
ATOM 2164 C C . LEU A 1 280 ? -17.402 5.504 15.903 1.00 87.06 280 LEU A C 1
ATOM 2166 O O . LEU A 1 280 ? -17.659 4.474 16.519 1.00 87.06 280 LEU A O 1
ATOM 2170 N N . ASP A 1 281 ? -17.336 6.692 16.508 1.00 87.75 281 ASP A N 1
ATOM 2171 C CA . ASP A 1 281 ? -17.553 6.889 17.946 1.00 87.75 281 ASP A CA 1
ATOM 2172 C C . ASP A 1 281 ? -18.949 6.422 18.382 1.00 87.75 281 ASP A C 1
ATOM 2174 O O . ASP A 1 281 ? -19.086 5.674 19.352 1.00 87.75 281 ASP A O 1
ATOM 2178 N N . ALA A 1 282 ? -19.986 6.780 17.619 1.00 88.56 282 ALA A N 1
ATOM 2179 C CA . ALA A 1 282 ? -21.351 6.336 17.875 1.00 88.56 282 ALA A CA 1
ATOM 2180 C C . ALA A 1 282 ? -21.500 4.809 17.737 1.00 88.56 282 ALA A C 1
ATOM 2182 O O . ALA A 1 282 ? -22.116 4.172 18.596 1.00 88.56 282 ALA A O 1
ATOM 2183 N N . ALA A 1 283 ? -20.915 4.211 16.693 1.00 87.31 283 ALA A N 1
ATOM 2184 C CA . ALA A 1 283 ? -20.966 2.768 16.457 1.00 87.31 283 ALA A CA 1
ATOM 2185 C C . ALA A 1 283 ? -20.250 1.979 17.567 1.00 87.31 283 ALA A C 1
ATOM 2187 O O . ALA A 1 283 ? -20.793 1.012 18.102 1.00 87.31 283 ALA A O 1
ATOM 2188 N N . LEU A 1 284 ? -19.058 2.423 17.967 1.00 87.94 284 LEU A N 1
ATOM 2189 C CA . LEU A 1 284 ? -18.269 1.791 19.025 1.00 87.94 284 LEU A CA 1
ATOM 2190 C C . LEU A 1 284 ? -18.915 1.975 20.403 1.00 87.94 284 LEU A C 1
ATOM 2192 O O . LEU A 1 284 ? -18.972 1.028 21.191 1.00 87.94 284 LEU A O 1
ATOM 2196 N N . SER A 1 285 ? -19.481 3.153 20.673 1.00 87.56 285 SER A N 1
ATOM 2197 C CA . SER A 1 285 ? -20.241 3.421 21.899 1.00 87.56 285 SER A CA 1
ATOM 2198 C C . SER A 1 285 ? -21.486 2.538 22.017 1.00 87.56 285 SER A C 1
ATOM 2200 O O . SER A 1 285 ? -21.835 2.121 23.122 1.00 87.56 285 SER A O 1
ATOM 2202 N N . ALA A 1 286 ? -22.137 2.206 20.896 1.00 87.75 286 ALA A N 1
ATOM 2203 C CA . ALA A 1 286 ? -23.304 1.325 20.880 1.00 87.75 286 ALA A CA 1
ATOM 2204 C C . ALA A 1 286 ? -22.963 -0.134 21.232 1.00 87.75 286 ALA A C 1
ATOM 2206 O O . ALA A 1 286 ? -23.775 -0.826 21.849 1.00 87.75 286 ALA A O 1
ATOM 2207 N N . VAL A 1 287 ? -21.767 -0.598 20.861 1.00 85.81 287 VAL A N 1
ATOM 2208 C CA . VAL A 1 287 ? -21.265 -1.936 21.213 1.00 85.81 287 VAL A CA 1
ATOM 2209 C C . VAL A 1 287 ? -20.775 -1.985 22.667 1.00 85.81 287 VAL A C 1
ATOM 2211 O O . VAL A 1 287 ? -20.901 -3.014 23.335 1.00 85.81 287 VAL A O 1
ATOM 2214 N N . GLY A 1 288 ? -20.293 -0.853 23.182 1.00 83.31 288 GLY A N 1
ATOM 2215 C CA . GLY A 1 288 ? -19.815 -0.706 24.550 1.00 83.31 288 GLY A CA 1
ATOM 2216 C C . GLY A 1 288 ? -18.423 -1.306 24.770 1.00 83.31 288 GLY A C 1
ATOM 2217 O O . GLY A 1 288 ? -17.911 -2.102 23.985 1.00 83.31 288 GLY A O 1
ATOM 2218 N N . GLY A 1 289 ? -17.792 -0.912 25.876 1.00 86.88 289 GLY A N 1
ATOM 2219 C CA . GLY A 1 289 ? -16.435 -1.331 26.227 1.00 86.88 289 GLY A CA 1
ATOM 2220 C C . GLY A 1 289 ? -15.442 -0.174 26.245 1.00 86.88 289 GLY A C 1
ATOM 2221 O O . GLY A 1 289 ? -15.770 0.978 25.977 1.00 86.88 289 GLY A O 1
ATOM 2222 N N . LYS A 1 290 ? -14.208 -0.489 26.628 1.00 90.88 290 LYS A N 1
ATOM 2223 C CA . LYS A 1 290 ? -13.108 0.462 26.696 1.00 90.88 290 LYS A CA 1
ATOM 2224 C C . LYS A 1 290 ? -12.459 0.593 25.321 1.00 90.88 290 LYS A C 1
ATOM 2226 O O . LYS A 1 290 ? -12.047 -0.410 24.736 1.00 90.88 290 LYS A O 1
ATOM 2231 N N . VAL A 1 291 ? -12.335 1.825 24.845 1.00 89.12 291 VAL A N 1
ATOM 2232 C CA . VAL A 1 291 ? -11.619 2.188 23.615 1.00 89.12 291 VAL A CA 1
ATOM 2233 C C . VAL A 1 291 ? -10.321 2.923 23.955 1.00 89.12 291 VAL A C 1
ATOM 2235 O O . VAL A 1 291 ? -10.163 3.434 25.069 1.00 89.12 291 VAL A O 1
ATOM 2238 N N . GLY A 1 292 ? -9.362 2.904 23.031 1.00 85.69 292 GLY A N 1
ATOM 2239 C CA . GLY A 1 292 ? -8.144 3.709 23.102 1.00 85.69 292 GLY A CA 1
ATOM 2240 C C . GLY A 1 292 ? -8.369 5.145 22.624 1.00 85.69 292 GLY A C 1
ATOM 2241 O O . GLY A 1 292 ? -9.502 5.606 22.516 1.00 85.69 292 GLY A O 1
ATOM 2242 N N . ASP A 1 293 ? -7.277 5.845 22.321 1.00 84.81 293 ASP A N 1
ATOM 2243 C CA . ASP A 1 293 ? -7.336 7.232 21.839 1.00 84.81 293 ASP A CA 1
ATOM 2244 C C . ASP A 1 293 ? -7.760 7.336 20.364 1.00 84.81 293 ASP A C 1
ATOM 2246 O O . ASP A 1 293 ? -8.352 8.339 19.964 1.00 84.81 293 ASP A O 1
ATOM 2250 N N . SER A 1 294 ? -7.478 6.302 19.566 1.00 87.06 294 SER A N 1
ATOM 2251 C CA . SER A 1 294 ? -7.770 6.239 18.132 1.00 87.06 294 SER A CA 1
ATOM 2252 C C . SER A 1 294 ? -8.825 5.170 17.826 1.00 87.06 294 SER A C 1
ATOM 2254 O O . SER A 1 294 ? -8.799 4.104 18.452 1.00 87.06 294 SER A O 1
ATOM 2256 N N . PRO A 1 295 ? -9.733 5.417 16.861 1.00 88.31 295 PRO A N 1
ATOM 2257 C CA . PRO A 1 295 ? -10.612 4.384 16.325 1.00 88.31 295 PRO A CA 1
ATOM 2258 C C . PRO A 1 295 ? -9.894 3.426 15.361 1.00 88.31 295 PRO A C 1
ATOM 2260 O O . PRO A 1 295 ? -10.519 2.471 14.910 1.00 88.31 295 PRO A O 1
ATOM 2263 N N . PHE A 1 296 ? -8.626 3.658 15.021 1.00 89.50 296 PHE A N 1
ATOM 2264 C CA . PHE A 1 296 ? -7.881 2.849 14.058 1.00 89.50 296 PHE A CA 1
ATOM 2265 C C . PHE A 1 296 ? -6.811 1.987 14.730 1.00 89.50 296 PHE A C 1
ATOM 2267 O O . PHE A 1 296 ? -6.309 2.277 15.821 1.00 89.50 296 PHE A O 1
ATOM 2274 N N . CYS A 1 297 ? -6.447 0.913 14.043 1.00 89.44 297 CYS A N 1
ATOM 2275 C CA . CYS A 1 297 ? -5.292 0.102 14.356 1.00 89.44 297 CYS A CA 1
ATOM 2276 C C . CYS A 1 297 ? -3.998 0.881 14.091 1.00 89.44 297 CYS A C 1
ATOM 2278 O O . CYS A 1 297 ? -3.951 1.746 13.216 1.00 89.44 297 CYS A O 1
ATOM 2280 N N . PRO A 1 298 ? -2.940 0.607 14.873 1.00 84.75 298 PRO A N 1
ATOM 2281 C CA . PRO A 1 298 ? -1.655 1.262 14.679 1.00 84.75 298 PRO A CA 1
ATOM 2282 C C . PRO A 1 298 ? -1.094 0.911 13.304 1.00 84.75 298 PRO A C 1
ATOM 2284 O O . PRO A 1 298 ? -1.014 -0.265 12.944 1.00 84.75 298 PRO A O 1
ATOM 2287 N N . VAL A 1 299 ? -0.632 1.922 12.582 1.00 78.81 299 VAL A N 1
ATOM 2288 C CA . VAL A 1 299 ? 0.077 1.696 11.330 1.00 78.81 299 VAL A CA 1
ATOM 2289 C C . VAL A 1 299 ? 1.524 1.325 11.638 1.00 78.81 299 VAL A C 1
ATOM 2291 O O . VAL A 1 299 ? 2.152 1.883 12.534 1.00 78.81 299 VAL A O 1
ATOM 2294 N N . ASN A 1 300 ? 2.053 0.332 10.931 1.00 79.12 300 ASN A N 1
ATOM 2295 C CA . ASN A 1 300 ? 3.406 -0.183 11.161 1.00 79.12 300 ASN A CA 1
ATOM 2296 C C . ASN A 1 300 ? 4.289 -0.055 9.904 1.00 79.12 300 ASN A C 1
ATOM 2298 O O . ASN A 1 300 ? 5.339 -0.700 9.799 1.00 79.12 300 ASN A O 1
ATOM 2302 N N . SER A 1 301 ? 3.853 0.770 8.944 1.00 82.94 301 SER A N 1
ATOM 2303 C CA . SER A 1 301 ? 4.685 1.265 7.852 1.00 82.94 301 SER A CA 1
ATOM 2304 C C . SER A 1 301 ? 5.466 2.511 8.289 1.00 82.94 301 SER A C 1
ATOM 2306 O O . SER A 1 301 ? 5.006 3.316 9.095 1.00 82.94 301 SER A O 1
ATOM 2308 N N . THR A 1 302 ? 6.690 2.653 7.787 1.00 84.38 302 THR A N 1
ATOM 2309 C CA . THR A 1 302 ? 7.518 3.850 7.967 1.00 84.38 302 THR A CA 1
ATOM 2310 C C . THR A 1 302 ? 7.371 4.717 6.723 1.00 84.38 302 THR A C 1
ATOM 2312 O O . THR A 1 302 ? 7.817 4.270 5.666 1.00 84.38 302 THR A O 1
ATOM 2315 N N . PRO A 1 303 ? 6.743 5.902 6.787 1.00 83.75 303 PRO A N 1
ATOM 2316 C CA . PRO A 1 303 ? 6.496 6.690 5.587 1.00 83.75 303 PRO A CA 1
ATOM 2317 C C . PRO A 1 303 ? 7.758 7.230 4.950 1.00 83.75 303 PRO A C 1
ATOM 2319 O O . PRO A 1 303 ? 8.772 7.426 5.617 1.00 83.75 303 PRO A O 1
ATOM 2322 N N . PHE A 1 304 ? 7.647 7.480 3.647 1.00 85.25 304 PHE A N 1
ATOM 2323 C CA . PHE A 1 304 ? 8.714 7.892 2.736 1.00 85.25 304 PHE A CA 1
ATOM 2324 C C . PHE A 1 304 ? 9.843 6.868 2.569 1.00 85.25 304 PHE A C 1
ATOM 2326 O O . PHE A 1 304 ? 10.564 6.910 1.575 1.00 85.25 304 PHE A O 1
ATOM 2333 N N . GLU A 1 305 ? 9.987 5.924 3.497 1.00 86.44 305 GLU A N 1
ATOM 2334 C CA . GLU A 1 305 ? 11.006 4.893 3.420 1.00 86.44 305 GLU A CA 1
ATOM 2335 C C . GLU A 1 305 ? 10.672 3.870 2.329 1.00 86.44 305 GLU A C 1
ATOM 2337 O O . GLU A 1 305 ? 9.552 3.346 2.292 1.00 86.44 305 GLU A O 1
ATOM 2342 N N . PRO A 1 306 ? 11.632 3.541 1.455 1.00 89.00 306 PRO A N 1
ATOM 2343 C CA . PRO A 1 306 ? 11.433 2.535 0.431 1.00 89.00 306 PRO A CA 1
ATOM 2344 C C . PRO A 1 306 ? 11.441 1.131 1.041 1.00 89.00 306 PRO A C 1
ATOM 2346 O O . PRO A 1 306 ? 12.313 0.757 1.830 1.00 89.00 306 PRO A O 1
ATOM 2349 N N . TYR A 1 307 ? 10.455 0.339 0.636 1.00 89.69 307 TYR A N 1
ATOM 2350 C CA . TYR A 1 307 ? 10.348 -1.084 0.940 1.00 89.69 307 TYR A CA 1
ATOM 2351 C C . TYR A 1 307 ? 10.857 -1.939 -0.215 1.00 89.69 307 TYR A C 1
ATOM 2353 O O . TYR A 1 307 ? 11.519 -2.952 0.021 1.00 89.69 307 TYR A O 1
ATOM 2361 N N . TYR A 1 308 ? 10.595 -1.504 -1.450 1.00 91.56 308 TYR A N 1
ATOM 2362 C CA . TYR A 1 308 ? 11.045 -2.177 -2.659 1.00 91.56 308 TYR A CA 1
ATOM 2363 C C . TYR A 1 308 ? 11.482 -1.189 -3.737 1.00 91.56 308 TYR A C 1
ATOM 2365 O O . TYR A 1 308 ? 10.790 -0.207 -3.997 1.00 91.56 308 TYR A O 1
ATOM 2373 N N . LEU A 1 309 ? 12.615 -1.488 -4.373 1.00 90.81 309 LEU A N 1
ATOM 2374 C CA . LEU A 1 309 ? 13.161 -0.776 -5.523 1.00 90.81 309 LEU A CA 1
ATOM 2375 C C . LEU A 1 309 ? 13.624 -1.819 -6.546 1.00 90.81 309 LEU A C 1
ATOM 2377 O O . LEU A 1 309 ? 14.666 -2.449 -6.369 1.00 90.81 309 LEU A O 1
ATOM 2381 N N . SER A 1 310 ? 12.854 -2.004 -7.615 1.00 89.12 310 SER A N 1
ATOM 2382 C CA . SER A 1 310 ? 13.123 -2.994 -8.677 1.00 89.12 310 SER A CA 1
ATOM 2383 C C . SER A 1 310 ? 14.511 -2.873 -9.326 1.00 89.12 310 SER A C 1
ATOM 2385 O O . SER A 1 310 ? 15.183 -3.869 -9.581 1.00 89.12 310 SER A O 1
ATOM 2387 N N . GLY A 1 311 ? 14.996 -1.651 -9.531 1.00 82.56 311 GLY A N 1
ATOM 2388 C CA . GLY A 1 311 ? 16.351 -1.350 -9.993 1.00 82.56 311 GLY A CA 1
ATOM 2389 C C . GLY A 1 311 ? 17.450 -1.661 -8.972 1.00 82.56 311 GLY A C 1
ATOM 2390 O O . GLY A 1 311 ? 18.606 -1.776 -9.355 1.00 82.56 311 GLY A O 1
ATOM 2391 N N . GLY A 1 312 ? 17.135 -1.836 -7.687 1.00 80.38 312 GLY A N 1
ATOM 2392 C CA . GLY A 1 312 ? 18.057 -2.442 -6.717 1.00 80.38 312 GLY A CA 1
ATOM 2393 C C . GLY A 1 312 ? 18.031 -3.970 -6.738 1.00 80.38 312 GLY A C 1
ATOM 2394 O O . GLY A 1 312 ? 19.023 -4.613 -6.408 1.00 80.38 312 GLY A O 1
ATOM 2395 N N . ASP A 1 313 ? 16.924 -4.543 -7.200 1.00 82.25 313 ASP A N 1
ATOM 2396 C CA . ASP A 1 313 ? 16.631 -5.974 -7.275 1.00 82.25 313 ASP A CA 1
ATOM 2397 C C . ASP A 1 313 ? 16.776 -6.518 -8.716 1.00 82.25 313 ASP A C 1
ATOM 2399 O O . ASP A 1 313 ? 16.030 -7.387 -9.161 1.00 82.25 313 ASP A O 1
ATOM 2403 N N . VAL A 1 314 ? 17.739 -5.987 -9.483 1.00 78.69 314 VAL A N 1
ATOM 2404 C CA . VAL A 1 314 ? 17.814 -6.144 -10.953 1.00 78.69 314 VAL A CA 1
ATOM 2405 C C . VAL A 1 314 ? 17.830 -7.597 -11.429 1.00 78.69 314 VAL A C 1
ATOM 2407 O O . VAL A 1 314 ? 17.166 -7.921 -12.409 1.00 78.69 314 VAL A O 1
ATOM 2410 N N . TYR A 1 315 ? 18.611 -8.474 -10.793 1.00 76.12 315 TYR A N 1
ATOM 2411 C CA . TYR A 1 315 ? 18.774 -9.866 -11.243 1.00 76.12 315 TYR A CA 1
ATOM 2412 C C . TYR A 1 315 ? 17.451 -10.637 -11.211 1.00 76.12 315 TYR A C 1
ATOM 2414 O O . TYR A 1 315 ? 16.997 -11.107 -12.259 1.00 76.12 315 TYR A O 1
ATOM 2422 N N . PRO A 1 316 ? 16.800 -10.730 -10.045 1.00 82.31 316 PRO A N 1
ATOM 2423 C CA . PRO A 1 316 ? 15.493 -11.338 -9.955 1.00 82.31 316 PRO A CA 1
ATOM 2424 C C . PRO A 1 316 ? 14.385 -10.596 -10.711 1.00 82.31 316 PRO A C 1
ATOM 2426 O O . PRO A 1 316 ? 13.485 -11.260 -11.220 1.00 82.31 316 PRO A O 1
ATOM 2429 N N . TRP A 1 317 ? 14.423 -9.259 -10.772 1.00 86.25 317 TRP A N 1
ATOM 2430 C CA . TRP A 1 317 ? 13.369 -8.460 -11.403 1.00 86.25 317 TRP A CA 1
ATOM 2431 C C . TRP A 1 317 ? 13.441 -8.428 -12.934 1.00 86.25 317 TRP A C 1
ATOM 2433 O O . TRP A 1 317 ? 12.404 -8.347 -13.581 1.00 86.25 317 TRP A O 1
ATOM 2443 N N . ARG A 1 318 ? 14.635 -8.476 -13.537 1.00 78.69 318 ARG A N 1
ATOM 2444 C CA . ARG A 1 318 ? 14.805 -8.377 -15.003 1.00 78.69 318 ARG A CA 1
ATOM 2445 C C . ARG A 1 318 ? 15.222 -9.676 -15.673 1.00 78.69 318 ARG A C 1
ATOM 2447 O O . ARG A 1 318 ? 14.854 -9.924 -16.811 1.00 78.69 318 ARG A O 1
ATOM 2454 N N . ILE A 1 319 ? 16.076 -10.455 -15.018 1.00 69.94 319 ILE A N 1
ATOM 2455 C CA . ILE A 1 319 ? 16.690 -11.650 -15.618 1.00 69.94 319 ILE A CA 1
ATOM 2456 C C . ILE A 1 319 ? 15.959 -12.912 -15.139 1.00 69.94 319 ILE A C 1
ATOM 2458 O O . ILE A 1 319 ? 16.208 -14.006 -15.641 1.00 69.94 319 ILE A O 1
ATOM 2462 N N . GLY A 1 320 ? 15.085 -12.776 -14.135 1.00 70.81 320 GLY A N 1
ATOM 2463 C CA . GLY A 1 320 ? 14.444 -13.904 -13.476 1.00 70.81 320 GLY A CA 1
ATOM 2464 C C . GLY A 1 320 ? 15.467 -14.866 -12.862 1.00 70.81 320 GLY A C 1
ATOM 2465 O O . GLY A 1 320 ? 15.178 -16.054 -12.759 1.00 70.81 320 GLY A O 1
ATOM 2466 N N . TYR A 1 321 ? 16.673 -14.387 -12.510 1.00 64.12 321 TYR A N 1
ATOM 2467 C CA . TYR A 1 321 ? 17.812 -15.222 -12.105 1.00 64.12 321 TYR A CA 1
ATOM 2468 C C . TYR A 1 321 ? 18.271 -14.958 -10.653 1.00 64.12 321 TYR A C 1
ATOM 2470 O O . TYR A 1 321 ? 18.496 -13.795 -10.305 1.00 64.12 321 TYR A O 1
ATOM 2478 N N . PRO A 1 322 ? 18.503 -16.007 -9.827 1.00 63.47 322 PRO A N 1
ATOM 2479 C CA . PRO A 1 322 ? 18.091 -17.400 -10.061 1.00 63.47 322 PRO A CA 1
ATOM 2480 C C . PRO A 1 322 ? 16.565 -17.479 -10.205 1.00 63.47 322 PRO A C 1
ATOM 2482 O O . PRO A 1 322 ? 15.898 -16.560 -9.735 1.00 63.47 322 PRO A O 1
ATOM 2485 N N . VAL A 1 323 ? 16.055 -18.535 -10.867 1.00 68.31 323 VAL A N 1
ATOM 2486 C CA . VAL A 1 323 ? 14.634 -18.703 -11.261 1.00 68.31 323 VAL A CA 1
ATOM 2487 C C . VAL A 1 323 ? 13.710 -18.013 -10.264 1.00 68.31 323 VAL A C 1
ATOM 2489 O O . VAL A 1 323 ? 13.514 -18.508 -9.150 1.00 68.31 323 VAL A O 1
ATOM 2492 N N . ALA A 1 324 ? 13.207 -16.841 -10.659 1.00 71.25 324 ALA A N 1
ATOM 2493 C CA . ALA A 1 324 ? 12.313 -16.068 -9.822 1.00 71.25 324 ALA A CA 1
ATOM 2494 C C . ALA A 1 324 ? 11.093 -16.931 -9.502 1.00 71.25 324 ALA A C 1
ATOM 2496 O O . ALA A 1 324 ? 10.491 -17.516 -10.401 1.00 71.25 324 ALA A O 1
ATOM 2497 N N . ASP A 1 325 ? 10.769 -17.032 -8.216 1.00 77.62 325 ASP A N 1
ATOM 2498 C CA . ASP A 1 325 ? 9.624 -17.793 -7.727 1.00 77.62 325 ASP A CA 1
ATOM 2499 C C . ASP A 1 325 ? 9.664 -19.271 -8.140 1.00 77.62 325 ASP A C 1
ATOM 2501 O O . ASP A 1 325 ? 8.668 -19.856 -8.567 1.00 77.62 325 ASP A O 1
ATOM 2505 N N . SER A 1 326 ? 10.839 -19.901 -8.042 1.00 76.50 326 SER A N 1
ATOM 2506 C CA . SER A 1 326 ? 11.026 -21.327 -8.355 1.00 76.50 326 SER A CA 1
ATOM 2507 C C . SER A 1 326 ? 10.040 -22.253 -7.617 1.00 76.50 326 SER A C 1
ATOM 2509 O O . SER A 1 326 ? 9.583 -23.262 -8.164 1.00 76.50 326 SER A O 1
ATOM 2511 N N . GLU A 1 327 ? 9.630 -21.870 -6.408 1.00 81.25 327 GLU A N 1
ATOM 2512 C CA . GLU A 1 327 ? 8.603 -22.524 -5.596 1.00 81.25 327 GLU A CA 1
ATOM 2513 C C . GLU A 1 327 ? 7.190 -22.433 -6.199 1.00 81.25 327 GLU A C 1
ATOM 2515 O O . GLU A 1 327 ? 6.290 -23.170 -5.796 1.00 81.25 327 GLU A O 1
ATOM 2520 N N . LYS A 1 328 ? 6.996 -21.564 -7.196 1.00 83.94 328 LYS A N 1
ATOM 2521 C CA . LYS A 1 328 ? 5.771 -21.374 -7.983 1.00 83.94 328 LYS A CA 1
ATOM 2522 C C . LYS A 1 328 ? 5.885 -21.929 -9.402 1.00 83.94 328 LYS A C 1
ATOM 2524 O O . LYS A 1 328 ? 5.007 -21.680 -10.222 1.00 83.94 328 LYS A O 1
ATOM 2529 N N . SER A 1 329 ? 6.901 -22.739 -9.696 1.00 81.88 329 SER A N 1
ATOM 2530 C CA . SER A 1 329 ? 7.092 -23.376 -11.012 1.00 81.88 329 SER A CA 1
ATOM 2531 C C . SER A 1 329 ? 5.844 -24.096 -11.542 1.00 81.88 329 SER A C 1
ATOM 2533 O O . SER A 1 329 ? 5.525 -23.971 -12.721 1.00 81.88 329 SER A O 1
ATOM 2535 N N . LEU A 1 330 ? 5.083 -24.788 -10.685 1.00 83.69 330 LEU A N 1
ATOM 2536 C CA . LEU A 1 330 ? 3.821 -25.430 -11.083 1.00 83.69 330 LEU A CA 1
ATOM 2537 C C . LEU A 1 330 ? 2.746 -24.423 -11.518 1.00 83.69 330 LEU A C 1
ATOM 2539 O O . LEU A 1 330 ? 2.002 -24.698 -12.454 1.00 83.69 330 LEU A O 1
ATOM 2543 N N . THR A 1 331 ? 2.670 -23.266 -10.859 1.00 84.25 331 THR A N 1
ATOM 2544 C CA . THR A 1 331 ? 1.782 -22.165 -11.251 1.00 84.25 331 THR A CA 1
ATOM 2545 C C . THR A 1 331 ? 2.232 -21.557 -12.577 1.00 84.25 331 THR A C 1
ATOM 2547 O O . THR A 1 331 ? 1.406 -21.348 -13.459 1.00 84.25 331 THR A O 1
ATOM 2550 N N . ILE A 1 332 ? 3.535 -21.307 -12.728 1.00 82.94 332 ILE A N 1
ATOM 2551 C CA . ILE A 1 332 ? 4.134 -20.689 -13.920 1.00 82.94 332 ILE A CA 1
ATOM 2552 C C . ILE A 1 332 ? 3.913 -21.560 -15.164 1.00 82.94 332 ILE A C 1
ATOM 2554 O O . ILE A 1 332 ? 3.598 -21.052 -16.235 1.00 82.94 332 ILE A O 1
ATOM 2558 N N . LEU A 1 333 ? 4.040 -22.881 -15.026 1.00 82.75 333 LEU A N 1
ATOM 2559 C CA . LEU A 1 333 ? 3.868 -23.830 -16.129 1.00 82.75 333 LEU A CA 1
ATOM 2560 C C . LEU A 1 333 ? 2.398 -24.197 -16.399 1.00 82.75 333 LEU A C 1
ATOM 2562 O O . LEU A 1 333 ? 2.127 -24.953 -17.333 1.00 82.75 333 LEU A O 1
ATOM 2566 N N . ASN A 1 334 ? 1.446 -23.692 -15.606 1.00 80.75 334 ASN A N 1
ATOM 2567 C CA . ASN A 1 334 ? 0.025 -23.979 -15.775 1.00 80.75 334 ASN A CA 1
ATOM 2568 C C . ASN A 1 334 ? -0.654 -22.935 -16.691 1.00 80.75 334 ASN A C 1
ATOM 2570 O O . ASN A 1 334 ? -0.917 -21.815 -16.246 1.00 80.75 334 ASN A O 1
ATOM 2574 N N . PRO A 1 335 ? -1.050 -23.290 -17.930 1.00 74.50 335 PRO A N 1
ATOM 2575 C CA . PRO A 1 335 ? -1.719 -22.361 -18.850 1.00 74.50 335 PRO A CA 1
ATOM 2576 C C . PRO A 1 335 ? -3.128 -21.943 -18.389 1.00 74.50 335 PRO A C 1
ATOM 2578 O O . PRO A 1 335 ? -3.691 -20.972 -18.899 1.00 74.50 335 PRO A O 1
ATOM 2581 N N . LEU A 1 336 ? -3.700 -22.675 -17.427 1.00 75.56 336 LEU A N 1
ATOM 2582 C CA . LEU A 1 336 ? -4.984 -22.396 -16.782 1.00 75.56 336 LEU A CA 1
ATOM 2583 C C . LEU A 1 336 ? -4.801 -21.803 -15.376 1.00 75.56 336 LEU A C 1
ATOM 2585 O O . LEU A 1 336 ? -5.697 -21.904 -14.538 1.00 75.56 336 LEU A O 1
ATOM 2589 N N . SER A 1 337 ? -3.625 -21.238 -15.078 1.00 76.94 337 SER A N 1
ATOM 2590 C CA . SER A 1 337 ? -3.399 -20.546 -13.812 1.00 76.94 337 SER A CA 1
ATOM 2591 C C . SER A 1 337 ? -4.378 -19.382 -13.652 1.00 76.94 337 SER A C 1
ATOM 2593 O O . SER A 1 337 ? -4.579 -18.595 -14.579 1.00 76.94 337 SER A O 1
ATOM 2595 N N . ARG A 1 338 ? -4.962 -19.272 -12.453 1.00 75.62 338 ARG A N 1
ATOM 2596 C CA . ARG A 1 338 ? -5.844 -18.164 -12.053 1.00 75.62 338 ARG A CA 1
ATOM 2597 C C . ARG A 1 338 ? -5.065 -16.977 -11.478 1.00 75.62 338 ARG A C 1
ATOM 2599 O O . ARG A 1 338 ? -5.673 -15.951 -11.197 1.00 75.62 338 ARG A O 1
ATOM 2606 N N . ASP A 1 339 ? -3.740 -17.095 -11.355 1.00 80.62 339 ASP A N 1
ATOM 2607 C CA . ASP A 1 339 ? -2.842 -16.035 -10.879 1.00 80.62 339 ASP A CA 1
ATOM 2608 C C . ASP A 1 339 ? -2.573 -15.030 -12.005 1.00 80.62 339 ASP A C 1
ATOM 2610 O O . ASP A 1 339 ? -1.462 -14.906 -12.532 1.00 80.62 339 ASP A O 1
ATOM 2614 N N . VAL A 1 340 ? -3.642 -14.366 -12.433 1.00 83.88 340 VAL A N 1
ATOM 2615 C CA . VAL A 1 340 ? -3.666 -13.432 -13.551 1.00 83.88 340 VAL A CA 1
ATOM 2616 C C . VAL A 1 340 ? -4.400 -12.172 -13.135 1.00 83.88 340 VAL A C 1
ATOM 2618 O O . VAL A 1 340 ? -5.458 -12.231 -12.516 1.00 83.88 340 VAL A O 1
ATOM 2621 N N . ILE A 1 341 ? -3.853 -11.031 -13.530 1.00 88.50 341 ILE A N 1
ATOM 2622 C CA . ILE A 1 341 ? -4.482 -9.728 -13.359 1.00 88.50 341 ILE A CA 1
ATOM 2623 C C . ILE A 1 341 ? -5.355 -9.437 -14.571 1.00 88.50 341 ILE A C 1
ATOM 2625 O O . ILE A 1 341 ? -4.938 -9.627 -15.714 1.00 88.50 341 ILE A O 1
ATOM 2629 N N . GLY A 1 342 ? -6.582 -9.005 -14.310 1.00 82.94 342 GLY A N 1
ATOM 2630 C CA . GLY A 1 342 ? -7.602 -8.676 -15.299 1.00 82.94 342 GLY A CA 1
ATOM 2631 C C . GLY A 1 342 ? -8.910 -8.288 -14.602 1.00 82.94 342 GLY A C 1
ATOM 2632 O O . GLY A 1 342 ? -9.103 -8.654 -13.436 1.00 82.94 342 GLY A O 1
ATOM 2633 N N . PRO A 1 343 ? -9.791 -7.523 -15.267 1.00 79.19 343 PRO A N 1
ATOM 2634 C CA . PRO A 1 343 ? -11.019 -7.031 -14.658 1.00 79.19 343 PRO A CA 1
ATOM 2635 C C . PRO A 1 343 ? -11.953 -8.188 -14.297 1.00 79.19 343 PRO A C 1
ATOM 2637 O O . PRO A 1 343 ? -12.120 -9.139 -15.064 1.00 79.19 343 PRO A O 1
ATOM 2640 N N . THR A 1 344 ? -12.595 -8.096 -13.133 1.00 68.69 344 THR A N 1
ATOM 2641 C CA . THR A 1 344 ? -13.566 -9.102 -12.680 1.00 68.69 344 THR A CA 1
ATOM 2642 C C . THR A 1 344 ? -14.977 -8.715 -13.111 1.00 68.69 344 THR A C 1
ATOM 2644 O O . THR A 1 344 ? -15.520 -7.675 -12.740 1.00 68.69 344 THR A O 1
ATOM 2647 N N . THR A 1 345 ? -15.629 -9.570 -13.895 1.00 67.62 345 THR A N 1
ATOM 2648 C CA . THR A 1 345 ? -17.022 -9.368 -14.308 1.00 67.62 345 THR A CA 1
ATOM 2649 C C . THR A 1 345 ? -17.999 -9.995 -13.310 1.00 67.62 345 THR A C 1
ATOM 2651 O O . THR A 1 345 ? -17.678 -10.932 -12.580 1.00 67.62 345 THR A O 1
ATOM 2654 N N . LYS A 1 346 ? -19.264 -9.542 -13.308 1.00 62.25 346 LYS A N 1
ATOM 2655 C CA . LYS A 1 346 ? -20.335 -10.182 -12.509 1.00 62.25 346 LYS A CA 1
ATOM 2656 C C . LYS A 1 346 ? -20.513 -11.673 -12.833 1.00 62.25 346 LYS A C 1
ATOM 2658 O O . LYS A 1 346 ? -20.951 -12.426 -11.970 1.00 62.25 346 LYS A O 1
ATOM 2663 N N . ARG A 1 347 ? -20.186 -12.086 -14.064 1.00 58.03 347 ARG A N 1
ATOM 2664 C CA . ARG A 1 347 ? -20.233 -13.488 -14.500 1.00 58.03 347 ARG A C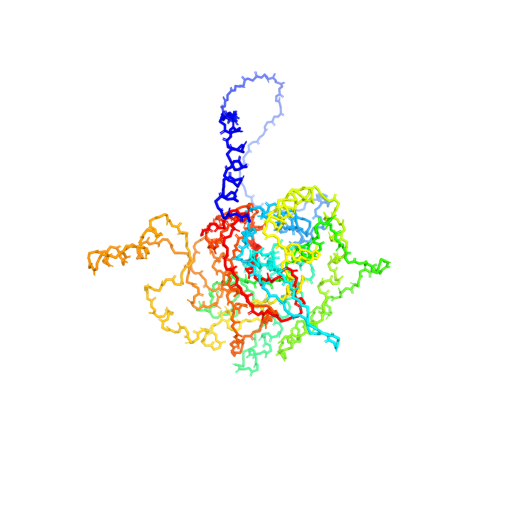A 1
ATOM 2665 C C . ARG A 1 347 ? -19.093 -14.311 -13.902 1.00 58.03 347 ARG A C 1
ATOM 2667 O O . ARG A 1 347 ? -19.341 -15.446 -13.517 1.00 58.03 347 ARG A O 1
ATOM 2674 N N . ASP A 1 348 ? -17.902 -13.727 -13.748 1.00 61.81 348 ASP A N 1
ATOM 2675 C CA . ASP A 1 348 ? -16.765 -14.391 -13.090 1.00 61.81 348 ASP A CA 1
ATOM 2676 C C . ASP A 1 348 ? -17.101 -14.763 -11.641 1.00 61.81 348 ASP A C 1
ATOM 2678 O O . ASP A 1 348 ? -16.859 -15.888 -11.218 1.00 61.81 348 ASP A O 1
ATOM 2682 N N . LYS A 1 349 ? -17.779 -13.863 -10.915 1.00 61.22 349 LYS A N 1
ATOM 2683 C CA . LYS A 1 349 ? -18.222 -14.106 -9.530 1.00 61.22 349 LYS A CA 1
ATOM 2684 C C . LYS A 1 349 ? -19.276 -15.211 -9.416 1.00 61.22 349 LYS A C 1
ATOM 2686 O O . LYS A 1 349 ? -19.318 -15.933 -8.428 1.00 61.22 349 LYS A O 1
ATOM 2691 N N . GLN A 1 350 ? -20.149 -15.343 -10.417 1.00 56.97 350 GLN A N 1
ATOM 2692 C CA . GLN A 1 350 ? -21.164 -16.400 -10.440 1.00 56.97 350 GLN A CA 1
ATOM 2693 C C . GLN A 1 350 ? -20.537 -17.768 -10.719 1.00 56.97 350 GLN A C 1
ATOM 2695 O O . GLN A 1 350 ? -20.917 -18.734 -10.063 1.00 56.97 350 GLN A O 1
ATOM 2700 N N . ALA A 1 351 ? -19.545 -17.845 -11.612 1.00 55.91 351 ALA A N 1
ATOM 2701 C CA . ALA A 1 351 ? -18.836 -19.089 -11.917 1.00 55.91 351 ALA A CA 1
ATOM 2702 C C . ALA A 1 351 ? -18.159 -19.712 -10.679 1.00 55.91 351 ALA A C 1
ATOM 2704 O O . ALA A 1 351 ? -18.198 -20.925 -10.516 1.00 55.91 351 ALA A O 1
ATOM 2705 N N . GLU A 1 352 ? -17.648 -18.903 -9.741 1.00 53.69 352 GLU A N 1
ATOM 2706 C CA . GLU A 1 352 ? -17.079 -19.408 -8.476 1.00 53.69 352 GLU A CA 1
ATOM 2707 C C . GLU A 1 352 ? -18.103 -20.093 -7.556 1.00 53.69 352 GLU A C 1
ATOM 2709 O O . GLU A 1 352 ? -17.736 -20.893 -6.695 1.00 53.69 352 GLU A O 1
ATOM 2714 N N . THR A 1 353 ? -19.389 -19.779 -7.721 1.00 56.00 353 THR A N 1
ATOM 2715 C CA . THR A 1 353 ? -20.458 -20.211 -6.808 1.00 56.00 353 THR A CA 1
ATOM 2716 C C . THR A 1 353 ? -21.283 -21.393 -7.309 1.00 56.00 353 THR A C 1
ATOM 2718 O O . THR A 1 353 ? -22.078 -21.935 -6.537 1.00 56.00 353 THR A O 1
ATOM 2721 N N . VAL A 1 354 ? -21.120 -21.822 -8.565 1.00 54.03 354 VAL A N 1
ATOM 2722 C CA . VAL A 1 354 ? -21.987 -22.853 -9.150 1.00 54.03 354 VAL A CA 1
ATOM 2723 C C . VAL A 1 354 ? -21.265 -24.201 -9.250 1.00 54.03 354 VAL A C 1
ATOM 2725 O O . VAL A 1 354 ? -20.183 -24.343 -9.808 1.00 54.03 354 VAL A O 1
ATOM 2728 N N . ILE A 1 355 ? -21.889 -25.212 -8.636 1.00 50.81 355 ILE A N 1
ATOM 2729 C CA . ILE A 1 355 ? -21.483 -26.618 -8.667 1.00 50.81 355 ILE A CA 1
ATOM 2730 C C . ILE A 1 355 ? -22.416 -27.363 -9.637 1.00 50.81 355 ILE A C 1
ATOM 2732 O O . ILE A 1 355 ? -23.499 -27.803 -9.251 1.00 50.81 355 ILE A O 1
ATOM 2736 N N . GLY A 1 356 ? -21.967 -27.569 -10.877 1.00 48.69 356 GLY A N 1
ATOM 2737 C CA . GLY A 1 356 ? -22.639 -28.331 -11.939 1.00 48.69 356 GLY A CA 1
ATOM 2738 C C . GLY A 1 356 ? -21.649 -29.216 -12.715 1.00 48.69 356 GLY A C 1
ATOM 2739 O O . GLY A 1 356 ? -21.156 -28.899 -13.791 1.00 48.69 356 GLY A O 1
ATOM 2740 N N . LYS A 1 357 ? -21.346 -30.391 -12.160 1.00 50.34 357 LYS A N 1
ATOM 2741 C CA . LYS A 1 357 ? -20.078 -31.139 -12.308 1.00 50.34 357 LYS A CA 1
ATOM 2742 C C . LYS A 1 357 ? -19.488 -31.542 -13.683 1.00 50.34 357 LYS A C 1
ATOM 2744 O O . LYS A 1 357 ? -18.405 -32.118 -13.637 1.00 50.34 357 LYS A O 1
ATOM 2749 N N . VAL A 1 358 ? -20.040 -31.275 -14.873 1.00 51.16 358 VAL A N 1
ATOM 2750 C CA . VAL A 1 358 ? -19.351 -31.685 -16.136 1.00 51.16 358 VAL A CA 1
ATOM 2751 C C . VAL A 1 358 ? -19.515 -30.705 -17.301 1.00 51.16 358 VAL A C 1
ATOM 2753 O O . VAL A 1 358 ? -18.514 -30.319 -17.899 1.00 51.16 358 VAL A O 1
ATOM 2756 N N . LEU A 1 359 ? -20.737 -30.263 -17.614 1.00 56.97 359 LEU A N 1
ATOM 2757 C CA . LEU A 1 359 ? -20.959 -29.271 -18.681 1.00 56.97 359 LEU A CA 1
ATOM 2758 C C . LEU A 1 359 ? -20.457 -27.878 -18.282 1.00 56.97 359 LEU A C 1
ATOM 2760 O O . LEU A 1 359 ? -19.953 -27.135 -19.120 1.00 56.97 359 LEU A O 1
ATOM 2764 N N . GLU A 1 360 ? -20.513 -27.567 -16.990 1.00 56.06 360 GLU A N 1
ATOM 2765 C CA . GLU A 1 360 ? -20.021 -26.308 -16.448 1.00 56.06 360 GLU A CA 1
ATOM 2766 C C . GLU A 1 360 ? -18.501 -26.237 -16.440 1.00 56.06 360 GLU A C 1
ATOM 2768 O O . GLU A 1 360 ? -17.965 -25.200 -16.772 1.00 56.06 360 GLU A O 1
ATOM 2773 N N . LYS A 1 361 ? -17.785 -27.343 -16.199 1.00 58.00 361 LYS A N 1
ATOM 2774 C CA . LYS A 1 361 ? -16.313 -27.342 -16.252 1.00 58.00 361 LYS A CA 1
ATOM 2775 C C . LYS A 1 361 ? -15.767 -27.019 -17.638 1.00 58.00 361 LYS A C 1
ATOM 2777 O O . LYS A 1 361 ? -14.724 -26.389 -17.746 1.00 58.00 361 LYS A O 1
ATOM 2782 N N . ILE A 1 362 ? -16.449 -27.465 -18.693 1.00 65.06 362 ILE A N 1
ATOM 2783 C CA . ILE A 1 362 ? -16.063 -27.138 -20.071 1.00 65.06 362 ILE A CA 1
ATOM 2784 C C . ILE A 1 362 ? -16.399 -25.674 -20.364 1.00 65.06 362 ILE A C 1
ATOM 2786 O O . ILE A 1 362 ? -15.579 -24.976 -20.949 1.00 65.06 362 ILE A O 1
AT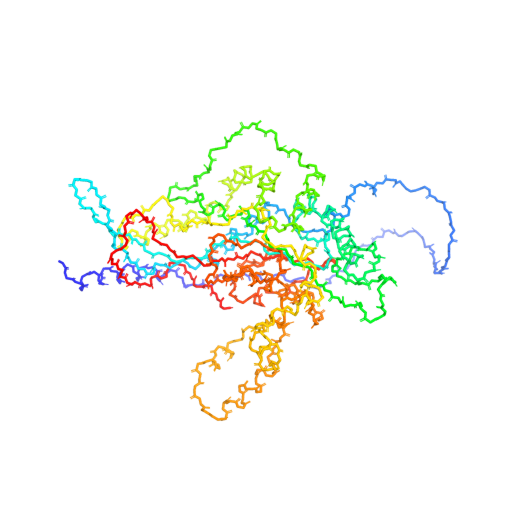OM 2790 N N . ALA A 1 363 ? -17.564 -25.191 -19.924 1.00 63.84 363 ALA A N 1
ATOM 2791 C CA . ALA A 1 363 ? -17.954 -23.791 -20.080 1.00 63.84 363 ALA A CA 1
ATOM 2792 C C . ALA A 1 363 ? -17.063 -22.831 -19.269 1.00 63.84 363 ALA A C 1
ATOM 2794 O O . ALA A 1 363 ? -16.678 -21.791 -19.785 1.00 63.84 363 ALA A O 1
ATOM 2795 N N . GLU A 1 364 ? -16.689 -23.197 -18.045 1.00 64.00 364 GLU A N 1
ATOM 2796 C CA . GLU A 1 364 ? -15.788 -22.472 -17.149 1.00 64.00 364 GLU A CA 1
ATOM 2797 C C . GLU A 1 364 ? -14.364 -22.492 -17.702 1.00 64.00 364 GLU A C 1
ATOM 2799 O O . GLU A 1 364 ? -13.758 -21.440 -17.827 1.00 64.00 364 GLU A O 1
ATOM 2804 N N . ALA A 1 365 ? -13.851 -23.645 -18.147 1.00 64.12 365 ALA A N 1
ATOM 2805 C CA . ALA A 1 365 ? -12.539 -23.716 -18.790 1.00 64.12 365 ALA A CA 1
ATOM 2806 C C . ALA A 1 365 ? -12.483 -22.904 -20.095 1.00 64.12 365 ALA A C 1
ATOM 2808 O O . ALA A 1 365 ? -11.484 -22.240 -20.358 1.00 64.12 365 ALA A O 1
ATOM 2809 N N . LEU A 1 366 ? -13.551 -22.922 -20.903 1.00 66.25 366 LEU A N 1
ATOM 2810 C CA . LEU A 1 366 ? -13.668 -22.065 -22.085 1.00 66.25 366 LEU A CA 1
ATOM 2811 C C . LEU A 1 366 ? -13.765 -20.586 -21.694 1.00 66.25 366 LEU A C 1
ATOM 2813 O O . LEU A 1 366 ? -13.138 -19.750 -22.333 1.00 66.25 366 LEU A O 1
ATOM 2817 N N . HIS A 1 367 ? -14.507 -20.245 -20.644 1.00 67.38 367 HIS A N 1
ATOM 2818 C CA . HIS A 1 367 ? -14.636 -18.868 -20.166 1.00 67.38 367 HIS A CA 1
ATOM 2819 C C . HIS A 1 367 ? -13.312 -18.327 -19.617 1.00 67.38 367 HIS A C 1
ATOM 2821 O O . HIS A 1 367 ? -12.894 -17.241 -19.999 1.00 67.38 367 HIS A O 1
ATOM 2827 N N . GLU A 1 368 ? -12.599 -19.113 -18.811 1.00 66.12 368 GLU A N 1
ATOM 2828 C CA . GLU A 1 368 ? -11.241 -18.813 -18.341 1.00 66.12 368 GLU A CA 1
ATOM 2829 C C . GLU A 1 368 ? -10.259 -18.660 -19.509 1.00 66.12 368 GLU A C 1
ATOM 2831 O O . GLU A 1 368 ? -9.362 -17.816 -19.472 1.00 66.12 368 GLU A O 1
ATOM 2836 N N . LEU A 1 369 ? -10.452 -19.418 -20.595 1.00 66.25 369 LEU A N 1
ATOM 2837 C CA . LEU A 1 369 ? -9.649 -19.266 -21.805 1.00 66.25 369 LEU A CA 1
ATOM 2838 C C . LEU A 1 369 ? -9.826 -17.874 -22.435 1.00 66.25 369 LEU A C 1
ATOM 2840 O O . LEU A 1 369 ? -8.832 -17.280 -22.853 1.00 66.25 369 LEU A O 1
ATOM 2844 N N . PHE A 1 370 ? -11.057 -17.349 -22.458 1.00 70.25 370 PHE A N 1
ATOM 2845 C CA . PHE A 1 370 ? -11.418 -16.080 -23.103 1.00 70.25 370 PHE A CA 1
ATOM 2846 C C . PHE A 1 370 ? -11.529 -14.873 -22.156 1.00 70.25 370 PHE A C 1
ATOM 2848 O O . PHE A 1 370 ? -11.829 -13.774 -22.628 1.00 70.25 370 PHE A O 1
ATOM 2855 N N . ARG A 1 371 ? -11.289 -15.036 -20.847 1.00 73.94 371 ARG A N 1
ATOM 2856 C CA . ARG A 1 371 ? -11.239 -13.912 -19.900 1.00 73.94 371 ARG A CA 1
ATOM 2857 C C . ARG A 1 371 ? -10.154 -12.924 -20.335 1.00 73.94 371 ARG A C 1
ATOM 2859 O O . ARG A 1 371 ? -9.085 -13.328 -20.797 1.00 73.94 371 ARG A O 1
ATOM 2866 N N . GLU A 1 372 ? -10.422 -11.628 -20.177 1.00 78.56 372 GLU A N 1
ATOM 2867 C CA . GLU A 1 372 ? -9.405 -10.604 -20.395 1.00 78.56 372 GLU A CA 1
ATOM 2868 C C . GLU A 1 372 ? -8.285 -10.762 -19.362 1.00 78.56 372 GLU A C 1
ATOM 2870 O O . GLU A 1 372 ? -8.523 -10.780 -18.156 1.00 78.56 372 GLU A O 1
ATOM 2875 N N . ARG A 1 373 ? -7.053 -10.882 -19.855 1.00 84.00 373 ARG A N 1
ATOM 2876 C CA . ARG A 1 373 ? -5.857 -11.088 -19.044 1.00 84.00 373 ARG A CA 1
ATOM 2877 C C . ARG A 1 373 ? -4.848 -10.007 -19.382 1.00 84.00 373 ARG A C 1
ATOM 2879 O O . ARG A 1 373 ? -4.425 -9.887 -20.529 1.00 84.00 373 ARG A O 1
ATOM 2886 N N . TRP A 1 374 ? -4.495 -9.211 -18.386 1.00 89.44 374 TRP A N 1
ATOM 2887 C CA . TRP A 1 374 ? -3.476 -8.172 -18.477 1.00 89.44 374 TRP A CA 1
ATOM 2888 C C . TRP A 1 374 ? -2.086 -8.763 -18.241 1.00 89.44 374 TRP A C 1
ATOM 2890 O O . TRP A 1 374 ? -1.124 -8.355 -18.872 1.00 89.44 374 TRP A O 1
ATOM 2900 N N . GLY A 1 375 ? -1.955 -9.784 -17.400 1.00 87.62 375 GLY A N 1
ATOM 2901 C CA . GLY A 1 375 ? -0.681 -10.477 -17.221 1.00 87.62 375 GLY A CA 1
ATOM 2902 C C . GLY A 1 375 ? -0.688 -11.411 -16.025 1.00 87.62 375 GLY A C 1
ATOM 2903 O O . GLY A 1 375 ? -1.520 -11.282 -15.130 1.00 87.62 375 GLY A O 1
ATOM 2904 N N . HIS A 1 376 ? 0.231 -12.370 -16.013 1.00 87.56 376 HIS A N 1
ATOM 2905 C CA . HIS A 1 376 ? 0.384 -13.302 -14.897 1.00 87.56 376 HIS A CA 1
ATOM 2906 C C . HIS A 1 376 ? 1.026 -12.617 -13.688 1.00 87.56 376 HIS A C 1
ATOM 2908 O O . HIS A 1 376 ? 1.877 -11.750 -13.856 1.00 87.56 376 HIS A O 1
ATOM 2914 N N . ILE A 1 377 ? 0.691 -13.029 -12.469 1.00 89.38 377 ILE A N 1
ATOM 2915 C CA . ILE A 1 377 ? 1.407 -12.569 -11.267 1.00 89.38 377 ILE A CA 1
ATOM 2916 C C . ILE A 1 377 ? 2.806 -13.201 -11.220 1.00 89.38 377 ILE A C 1
ATOM 2918 O O . ILE A 1 377 ? 3.776 -12.529 -10.889 1.00 89.38 377 ILE A O 1
ATOM 2922 N N . TYR A 1 378 ? 2.929 -14.468 -11.627 1.00 87.25 378 TYR A N 1
ATOM 2923 C CA . TYR A 1 378 ? 4.190 -15.211 -11.620 1.00 87.25 378 TYR A CA 1
ATOM 2924 C C . TYR A 1 378 ? 4.744 -15.446 -13.037 1.00 87.25 378 TYR A C 1
ATOM 2926 O O . TYR A 1 378 ? 3.953 -15.723 -13.943 1.00 87.25 378 TYR A O 1
ATOM 2934 N N . PRO A 1 379 ? 6.079 -15.418 -13.233 1.00 87.12 379 PRO A N 1
ATOM 2935 C CA . PRO A 1 379 ? 7.103 -14.974 -12.275 1.00 87.12 379 PRO A CA 1
ATOM 2936 C C . PRO A 1 379 ? 6.991 -13.471 -11.953 1.00 87.12 379 PRO A C 1
ATOM 2938 O O . PRO A 1 379 ? 6.586 -12.676 -12.804 1.00 87.12 379 PRO A O 1
ATOM 2941 N N . ARG A 1 380 ? 7.348 -13.074 -10.723 1.00 87.81 380 ARG A N 1
ATOM 2942 C CA . ARG A 1 380 ? 7.350 -11.671 -10.267 1.00 87.81 380 ARG A CA 1
ATOM 2943 C C . ARG A 1 380 ? 8.595 -10.937 -10.765 1.00 87.81 380 ARG A C 1
ATOM 2945 O O . ARG A 1 380 ? 9.514 -10.614 -10.009 1.00 87.81 380 ARG A O 1
ATOM 2952 N N . GLU A 1 381 ? 8.610 -10.717 -12.070 1.00 86.81 381 GLU A N 1
ATOM 2953 C CA . GLU A 1 381 ? 9.586 -9.914 -12.811 1.00 86.81 381 GLU A CA 1
ATOM 2954 C C . GLU A 1 381 ? 8.902 -8.717 -13.493 1.00 86.81 381 GLU A C 1
ATOM 2956 O O . GLU A 1 381 ? 7.677 -8.609 -13.508 1.00 86.81 381 GLU A O 1
ATOM 2961 N N . GLY A 1 382 ? 9.675 -7.788 -14.049 1.00 85.75 382 GLY A N 1
ATOM 2962 C CA . GLY A 1 382 ? 9.156 -6.572 -14.686 1.00 85.75 382 GLY A CA 1
ATOM 2963 C C . GLY A 1 382 ? 8.640 -6.758 -16.118 1.00 85.75 382 GLY A C 1
ATOM 2964 O O . GLY A 1 382 ? 8.211 -5.787 -16.740 1.00 85.75 382 GLY A O 1
ATOM 2965 N N . SER A 1 383 ? 8.723 -7.969 -16.678 1.00 84.62 383 SER A N 1
ATOM 2966 C CA . SER A 1 383 ? 8.379 -8.284 -18.072 1.00 84.62 383 SER A CA 1
ATOM 2967 C C . SER A 1 383 ? 6.904 -8.619 -18.167 1.00 84.62 383 SER A C 1
ATOM 2969 O O . SER A 1 383 ? 6.413 -9.578 -17.563 1.00 84.62 383 SER A O 1
ATOM 2971 N N . VAL A 1 384 ? 6.185 -7.830 -18.956 1.00 86.19 384 VAL A N 1
ATOM 2972 C CA . VAL A 1 384 ? 4.774 -8.053 -19.261 1.00 86.19 384 VAL A CA 1
ATOM 2973 C C . VAL A 1 384 ? 4.567 -7.751 -20.735 1.00 86.19 384 VAL A C 1
ATOM 2975 O O . VAL A 1 384 ? 4.843 -6.641 -21.187 1.00 86.19 384 VAL A O 1
ATOM 2978 N N . ASP A 1 385 ? 4.079 -8.735 -21.486 1.00 83.25 385 ASP A N 1
ATOM 2979 C CA . ASP A 1 385 ? 3.682 -8.529 -22.876 1.00 83.25 385 ASP A CA 1
ATOM 2980 C C . ASP A 1 385 ? 2.242 -8.008 -22.924 1.00 83.25 385 ASP A C 1
ATOM 2982 O O . ASP A 1 385 ? 1.277 -8.767 -22.823 1.00 83.25 385 ASP A O 1
ATOM 2986 N N . GLN A 1 386 ? 2.103 -6.686 -23.007 1.00 84.75 386 GLN A N 1
ATOM 2987 C CA . GLN A 1 386 ? 0.828 -5.998 -23.182 1.00 84.75 386 GLN A CA 1
ATOM 2988 C C . GLN A 1 386 ? 0.988 -4.778 -24.077 1.00 84.75 386 GLN A C 1
ATOM 2990 O O . GLN A 1 386 ? 2.020 -4.114 -24.103 1.00 84.75 386 GLN A O 1
ATOM 2995 N N . ARG A 1 387 ? -0.083 -4.447 -24.800 1.00 84.94 387 ARG A N 1
ATOM 2996 C CA . ARG A 1 387 ? -0.107 -3.261 -25.668 1.00 84.94 387 ARG A CA 1
ATOM 2997 C C . ARG A 1 387 ? -0.365 -1.963 -24.898 1.00 84.94 387 ARG A C 1
ATOM 2999 O O . ARG A 1 387 ? -0.024 -0.890 -25.387 1.00 84.94 387 ARG A O 1
ATOM 3006 N N . ASP A 1 388 ? -1.025 -2.062 -23.751 1.00 88.00 388 ASP A N 1
ATOM 3007 C CA . ASP A 1 388 ? -1.477 -0.927 -22.950 1.00 88.00 388 ASP A CA 1
ATOM 3008 C C . ASP A 1 388 ? -0.574 -0.753 -21.724 1.00 88.00 388 ASP A C 1
ATOM 3010 O O . ASP A 1 388 ? -0.444 -1.674 -20.913 1.00 88.00 388 ASP A O 1
ATOM 3014 N N . SER A 1 389 ? 0.052 0.418 -21.589 1.00 88.44 389 SER A N 1
ATOM 3015 C CA . SER A 1 389 ? 0.997 0.691 -20.507 1.00 88.44 389 SER A CA 1
ATOM 3016 C C . SER A 1 389 ? 0.328 0.766 -19.136 1.00 88.44 389 SER A C 1
ATOM 3018 O O . SER A 1 389 ? 0.964 0.380 -18.159 1.00 88.44 389 SER A O 1
ATOM 3020 N N . ALA A 1 390 ? -0.952 1.146 -19.042 1.00 89.69 390 ALA A N 1
ATOM 3021 C CA . ALA A 1 390 ? -1.677 1.139 -17.770 1.00 89.69 390 ALA A CA 1
ATOM 3022 C C . ALA A 1 390 ? -1.881 -0.296 -17.260 1.00 89.69 390 ALA A C 1
ATOM 3024 O O . ALA A 1 390 ? -1.743 -0.570 -16.067 1.00 89.69 390 ALA A O 1
ATOM 3025 N N . LYS A 1 391 ? -2.129 -1.242 -18.177 1.00 91.62 391 LYS A N 1
ATOM 3026 C CA . LYS A 1 391 ? -2.248 -2.673 -17.856 1.00 91.62 391 LYS A CA 1
ATOM 3027 C C . LYS A 1 391 ? -0.913 -3.268 -17.422 1.00 91.62 391 LYS A C 1
ATOM 3029 O O . LYS A 1 391 ? -0.879 -4.038 -16.464 1.00 91.62 391 LYS A O 1
ATOM 3034 N N . ILE A 1 392 ? 0.177 -2.891 -18.099 1.00 91.50 392 ILE A N 1
ATOM 3035 C CA . ILE A 1 392 ? 1.540 -3.255 -17.684 1.00 91.50 392 ILE A CA 1
ATOM 3036 C C . ILE A 1 392 ? 1.801 -2.737 -16.271 1.00 91.50 392 ILE A C 1
ATOM 3038 O O . ILE A 1 392 ? 2.201 -3.517 -15.410 1.00 91.50 392 ILE A O 1
ATOM 3042 N N . GLY A 1 393 ? 1.539 -1.447 -16.038 1.00 92.31 393 GLY A N 1
ATOM 3043 C CA . GLY A 1 393 ? 1.750 -0.794 -14.752 1.00 92.31 393 GLY A CA 1
ATOM 3044 C C . GLY A 1 393 ? 1.014 -1.501 -13.618 1.00 92.31 393 GLY A C 1
ATOM 3045 O O . GLY A 1 393 ? 1.633 -1.855 -12.624 1.00 92.31 393 GLY A O 1
ATOM 3046 N N . ALA A 1 394 ? -0.265 -1.833 -13.811 1.00 94.12 394 ALA A N 1
ATOM 3047 C CA . ALA A 1 394 ? -1.058 -2.550 -12.813 1.00 94.12 394 ALA A CA 1
ATOM 3048 C C . ALA A 1 394 ? -0.520 -3.963 -12.498 1.00 94.12 394 ALA A C 1
ATOM 3050 O O . ALA A 1 394 ? -0.451 -4.369 -11.339 1.00 94.12 394 ALA A O 1
ATOM 3051 N N . VAL A 1 395 ? -0.105 -4.731 -13.513 1.00 94.31 395 VAL A N 1
ATOM 3052 C CA . VAL A 1 395 ? 0.497 -6.063 -13.295 1.00 94.31 395 VAL A CA 1
ATOM 3053 C C . VAL A 1 395 ? 1.800 -5.935 -12.506 1.00 94.31 395 VAL A C 1
ATOM 3055 O O . VAL A 1 395 ? 2.043 -6.679 -11.557 1.00 94.31 395 VAL A O 1
ATOM 3058 N N . VAL A 1 396 ? 2.636 -4.977 -12.895 1.00 94.25 396 VAL A N 1
ATOM 3059 C CA . VAL A 1 396 ? 3.939 -4.705 -12.286 1.00 94.25 396 VAL A CA 1
ATOM 3060 C C . VAL A 1 396 ? 3.790 -4.226 -10.839 1.00 94.25 396 VAL A C 1
ATOM 3062 O O . VAL A 1 396 ? 4.505 -4.712 -9.959 1.00 94.25 396 VAL A O 1
ATOM 3065 N N . ALA A 1 397 ? 2.800 -3.376 -10.581 1.00 95.44 397 ALA A N 1
ATOM 3066 C CA . ALA A 1 397 ? 2.437 -2.897 -9.259 1.00 95.44 397 ALA A CA 1
ATOM 3067 C C . ALA A 1 397 ? 2.019 -4.027 -8.320 1.00 95.44 397 ALA A C 1
ATOM 3069 O O . ALA A 1 397 ? 2.557 -4.165 -7.216 1.00 95.44 397 ALA A O 1
ATOM 3070 N N . GLN A 1 398 ? 1.117 -4.894 -8.785 1.00 95.06 398 GLN A N 1
ATOM 3071 C CA . GLN A 1 398 ? 0.696 -6.064 -8.023 1.00 95.06 398 GLN A CA 1
ATOM 3072 C C . GLN A 1 398 ? 1.892 -6.963 -7.680 1.00 95.06 398 GLN A C 1
ATOM 3074 O O . GLN A 1 398 ? 2.067 -7.334 -6.520 1.00 95.06 398 GLN A O 1
ATOM 3079 N N . ARG A 1 399 ? 2.749 -7.276 -8.663 1.00 93.81 399 ARG A N 1
ATOM 3080 C CA . ARG A 1 399 ? 3.941 -8.118 -8.459 1.00 93.81 399 ARG A CA 1
ATOM 3081 C C . ARG A 1 399 ? 4.864 -7.549 -7.383 1.00 93.81 399 ARG A C 1
ATOM 3083 O O . ARG A 1 399 ? 5.355 -8.303 -6.545 1.00 93.81 399 ARG A O 1
ATOM 3090 N N . ALA A 1 400 ? 5.083 -6.235 -7.393 1.00 94.19 400 ALA A N 1
ATOM 3091 C CA . ALA A 1 400 ? 5.927 -5.549 -6.421 1.00 94.19 400 ALA A CA 1
ATOM 3092 C C . ALA A 1 400 ? 5.356 -5.600 -4.995 1.00 94.19 400 ALA A C 1
ATOM 3094 O O . ALA A 1 400 ? 6.094 -5.860 -4.044 1.00 94.19 400 ALA A O 1
ATOM 3095 N N . VAL A 1 401 ? 4.045 -5.404 -4.832 1.00 94.31 401 VAL A N 1
ATOM 3096 C CA . VAL A 1 401 ? 3.382 -5.506 -3.521 1.00 94.31 401 VAL A CA 1
ATOM 3097 C C . VAL A 1 401 ? 3.333 -6.952 -3.023 1.00 94.31 401 VAL A C 1
ATOM 3099 O O . VAL A 1 401 ? 3.573 -7.195 -1.839 1.00 94.31 401 VAL A O 1
ATOM 3102 N N . ASP A 1 402 ? 3.129 -7.926 -3.910 1.00 91.88 402 ASP A N 1
ATOM 3103 C CA . ASP A 1 402 ? 3.117 -9.348 -3.551 1.00 91.88 402 ASP A CA 1
ATOM 3104 C C . ASP A 1 402 ? 4.476 -9.848 -3.038 1.00 91.88 402 ASP A C 1
ATOM 3106 O O . ASP A 1 402 ? 4.513 -10.781 -2.235 1.00 91.88 402 ASP A O 1
ATOM 3110 N N . LEU A 1 403 ? 5.596 -9.230 -3.439 1.00 90.00 403 LEU A N 1
ATOM 3111 C CA . LEU A 1 403 ? 6.911 -9.489 -2.827 1.00 90.00 403 LEU A CA 1
ATOM 3112 C C . LEU A 1 403 ? 6.939 -9.074 -1.351 1.00 90.00 403 LEU A C 1
ATOM 3114 O O . LEU A 1 403 ? 7.521 -9.757 -0.513 1.00 90.00 403 LEU A O 1
ATOM 3118 N N . LEU A 1 404 ? 6.284 -7.968 -1.002 1.00 90.19 404 LEU A N 1
ATOM 3119 C CA . LEU A 1 404 ? 6.237 -7.486 0.377 1.00 90.19 404 LEU A CA 1
ATOM 3120 C C . LEU A 1 404 ? 5.259 -8.283 1.254 1.00 90.19 404 LEU A C 1
ATOM 3122 O O . LEU A 1 404 ? 5.354 -8.221 2.481 1.00 90.19 404 LEU A O 1
ATOM 3126 N N . ALA A 1 405 ? 4.315 -9.011 0.648 1.00 88.38 405 ALA A N 1
ATOM 3127 C CA . ALA A 1 405 ? 3.325 -9.840 1.343 1.00 88.38 405 ALA A CA 1
ATOM 3128 C C . ALA A 1 405 ? 3.863 -11.223 1.748 1.00 88.38 405 ALA A C 1
ATOM 3130 O O . ALA A 1 405 ? 3.185 -11.990 2.444 1.00 88.38 405 ALA A O 1
ATOM 3131 N N . GLU A 1 406 ? 5.088 -11.548 1.342 1.00 82.06 406 GLU A N 1
ATOM 3132 C CA . GLU A 1 406 ? 5.731 -12.809 1.674 1.00 82.06 406 GLU A CA 1
ATOM 3133 C C . GLU A 1 406 ? 6.033 -12.926 3.167 1.00 82.06 406 GLU A C 1
ATOM 3135 O O . GLU A 1 406 ? 6.405 -11.971 3.847 1.00 82.06 406 GLU A O 1
ATOM 3140 N N . LYS A 1 407 ? 5.891 -14.146 3.697 1.00 79.38 407 LYS A N 1
ATOM 3141 C CA . LYS A 1 407 ? 6.258 -14.436 5.091 1.00 79.38 407 LYS A CA 1
ATOM 3142 C C . LYS A 1 407 ? 7.767 -14.375 5.307 1.00 79.38 407 LYS A C 1
ATOM 3144 O O . LYS A 1 407 ? 8.216 -13.989 6.381 1.00 79.38 407 LYS A O 1
ATOM 3149 N N . GLU A 1 408 ? 8.517 -14.830 4.313 1.00 76.25 408 GLU A N 1
ATOM 3150 C CA . GLU A 1 408 ? 9.963 -14.978 4.354 1.00 76.25 408 GLU A CA 1
ATOM 3151 C C . GLU A 1 408 ? 10.537 -14.480 3.040 1.00 76.25 408 GLU A C 1
ATOM 3153 O O . GLU A 1 408 ? 9.935 -14.665 1.985 1.00 76.25 408 GLU A O 1
ATOM 3158 N N . LYS A 1 409 ? 11.711 -13.858 3.125 1.00 75.19 409 LYS A N 1
ATOM 3159 C CA . LYS A 1 409 ? 12.383 -13.263 1.981 1.00 75.19 409 LYS A CA 1
ATOM 3160 C C . LYS A 1 409 ? 13.062 -14.340 1.126 1.00 75.19 409 LYS A C 1
ATOM 3162 O O . LYS A 1 409 ? 13.950 -15.020 1.649 1.00 75.19 409 LYS A O 1
ATOM 3167 N N . PRO A 1 410 ? 12.723 -14.478 -0.171 1.00 73.06 410 PRO A N 1
ATOM 3168 C CA . PRO A 1 410 ? 13.396 -15.402 -1.068 1.00 73.06 410 PRO A CA 1
ATOM 3169 C C . PRO A 1 410 ? 14.881 -15.063 -1.196 1.00 73.06 410 PRO A C 1
ATOM 3171 O O . PRO A 1 410 ? 15.293 -13.897 -1.158 1.00 73.06 410 PRO A O 1
ATOM 3174 N N . THR A 1 411 ? 15.704 -16.098 -1.359 1.00 69.62 411 THR A N 1
ATOM 3175 C CA . THR A 1 411 ? 17.154 -15.942 -1.502 1.00 69.62 411 THR A CA 1
ATOM 3176 C C . THR A 1 411 ? 17.485 -15.078 -2.721 1.00 69.62 411 THR A C 1
ATOM 3178 O O . THR A 1 411 ? 16.977 -15.312 -3.813 1.00 69.62 411 THR A O 1
ATOM 3181 N N . GLY A 1 412 ? 18.352 -14.080 -2.539 1.00 72.88 412 GLY A N 1
ATOM 3182 C CA . GLY A 1 412 ? 18.836 -13.225 -3.627 1.00 72.88 412 GLY A CA 1
ATOM 3183 C C . GLY A 1 412 ? 17.950 -12.026 -3.978 1.00 72.88 412 GLY A C 1
ATOM 3184 O O . GLY A 1 412 ? 18.386 -11.207 -4.780 1.00 72.88 412 GLY A O 1
ATOM 3185 N N . ARG A 1 413 ? 16.764 -11.875 -3.368 1.00 80.88 413 ARG A N 1
ATOM 3186 C CA . ARG A 1 413 ? 15.960 -10.646 -3.490 1.00 80.88 413 ARG A CA 1
ATOM 3187 C C . ARG A 1 413 ? 16.494 -9.533 -2.579 1.00 80.88 413 ARG A C 1
ATOM 3189 O O . ARG A 1 413 ? 16.985 -9.809 -1.483 1.00 80.88 413 ARG A O 1
ATOM 3196 N N . ILE A 1 414 ? 16.335 -8.266 -2.956 1.00 81.88 414 ILE A N 1
ATOM 3197 C CA . ILE A 1 414 ? 16.711 -7.091 -2.154 1.00 81.88 414 ILE A CA 1
ATOM 3198 C C . ILE A 1 414 ? 15.484 -6.204 -1.909 1.00 81.88 414 ILE A C 1
ATOM 3200 O O . ILE A 1 414 ? 15.167 -5.295 -2.666 1.00 81.88 414 ILE A O 1
ATOM 3204 N N . TYR A 1 415 ? 14.797 -6.470 -0.799 1.00 85.62 415 TYR A N 1
ATOM 3205 C CA . TYR A 1 415 ? 13.687 -5.659 -0.297 1.00 85.62 415 TYR A CA 1
ATOM 3206 C C . TYR A 1 415 ? 13.608 -5.711 1.232 1.00 85.62 415 TYR A C 1
ATOM 3208 O O . TYR A 1 415 ? 14.271 -6.545 1.868 1.00 85.62 415 TYR A O 1
ATOM 3216 N N . ARG A 1 416 ? 12.804 -4.822 1.820 1.00 85.31 416 ARG A N 1
ATOM 3217 C CA . ARG A 1 416 ? 12.495 -4.776 3.253 1.00 85.31 416 ARG A CA 1
ATOM 3218 C C . ARG A 1 416 ? 11.082 -5.306 3.474 1.00 85.31 416 ARG A C 1
ATOM 3220 O O . ARG A 1 416 ? 10.140 -4.770 2.909 1.00 85.31 416 ARG A O 1
ATOM 3227 N N . ILE A 1 417 ? 10.921 -6.322 4.320 1.00 82.75 417 ILE A N 1
ATOM 3228 C CA . ILE A 1 417 ? 9.584 -6.786 4.719 1.00 82.75 417 ILE A CA 1
ATOM 3229 C C . ILE A 1 417 ? 8.970 -5.737 5.665 1.00 82.75 417 ILE A C 1
ATOM 3231 O O . ILE A 1 417 ? 9.655 -5.284 6.597 1.00 82.75 417 ILE A O 1
ATOM 3235 N N . PRO A 1 418 ? 7.704 -5.329 5.464 1.00 84.31 418 PRO A N 1
ATOM 3236 C CA . PRO A 1 418 ? 6.979 -4.525 6.437 1.00 84.31 418 PRO A CA 1
ATOM 3237 C C . PRO A 1 418 ? 6.958 -5.173 7.824 1.00 84.31 418 PRO A C 1
ATOM 3239 O O . PRO A 1 418 ? 6.973 -6.389 7.981 1.00 84.31 418 PRO A O 1
ATOM 3242 N N . ARG A 1 419 ? 6.916 -4.357 8.883 1.00 82.19 419 ARG A N 1
ATOM 3243 C CA . ARG A 1 419 ? 6.867 -4.881 10.262 1.00 82.19 419 ARG A CA 1
ATOM 3244 C C . ARG A 1 419 ? 5.515 -5.516 10.610 1.00 82.19 419 ARG A C 1
ATOM 3246 O O . ARG A 1 419 ? 5.359 -6.087 11.688 1.00 82.19 419 ARG A O 1
ATOM 3253 N N . TYR A 1 420 ? 4.535 -5.371 9.728 1.00 81.19 420 TYR A N 1
ATOM 3254 C CA . TYR A 1 420 ? 3.224 -5.991 9.799 1.00 81.19 420 TYR A CA 1
ATOM 3255 C C . TYR A 1 420 ? 3.069 -6.980 8.648 1.00 81.19 420 TYR A C 1
ATOM 3257 O O . TYR A 1 420 ? 3.766 -6.906 7.639 1.00 81.19 420 TYR A O 1
ATOM 3265 N N . ARG A 1 421 ? 2.136 -7.915 8.808 1.00 82.25 421 ARG A N 1
ATOM 3266 C CA . ARG A 1 421 ? 1.824 -8.889 7.772 1.00 82.25 421 ARG A CA 1
ATOM 3267 C C . ARG A 1 421 ? 0.593 -8.432 7.009 1.00 82.25 421 ARG A C 1
ATOM 3269 O O . ARG A 1 421 ? -0.479 -8.350 7.600 1.00 82.25 421 ARG A O 1
ATOM 3276 N N . MET A 1 422 ? 0.744 -8.209 5.709 1.00 86.75 422 MET A N 1
ATOM 3277 C CA . MET A 1 422 ? -0.387 -7.926 4.830 1.00 86.75 422 MET A CA 1
ATOM 3278 C C . MET A 1 422 ? -1.303 -9.155 4.767 1.00 86.75 422 MET A C 1
ATOM 3280 O O . MET A 1 422 ? -0.877 -10.236 4.356 1.00 86.75 422 MET A O 1
ATOM 3284 N N . ARG A 1 423 ? -2.542 -9.013 5.256 1.00 83.56 423 ARG A N 1
ATOM 3285 C CA . ARG A 1 423 ? -3.578 -10.063 5.187 1.00 83.56 423 ARG A CA 1
ATOM 3286 C C . ARG A 1 423 ? -4.461 -9.925 3.953 1.00 83.56 423 ARG A C 1
ATOM 3288 O O . ARG A 1 423 ? -4.847 -10.933 3.372 1.00 83.56 423 ARG A O 1
ATOM 3295 N N . GLY A 1 424 ? -4.736 -8.688 3.567 1.00 89.06 424 GLY A N 1
ATOM 3296 C CA . GLY A 1 424 ? -5.499 -8.320 2.387 1.00 89.06 424 GLY A CA 1
ATOM 3297 C C . GLY A 1 424 ? -5.018 -6.971 1.877 1.00 89.06 424 GLY A C 1
ATOM 3298 O O . GLY A 1 424 ? -4.506 -6.162 2.657 1.00 89.06 424 GLY A O 1
ATOM 3299 N N . VAL A 1 425 ? -5.173 -6.758 0.574 1.00 93.31 425 VAL A N 1
ATOM 3300 C CA . VAL A 1 425 ? -4.797 -5.522 -0.111 1.00 93.31 425 VAL A CA 1
ATOM 3301 C C . VAL A 1 425 ? -6.005 -4.998 -0.877 1.00 93.31 425 VAL A C 1
ATOM 3303 O O . VAL A 1 425 ? -6.778 -5.774 -1.436 1.00 93.31 425 VAL A O 1
ATOM 3306 N N . ALA A 1 426 ? -6.176 -3.685 -0.852 1.00 95.06 426 ALA A N 1
ATOM 3307 C CA . ALA A 1 426 ? -7.053 -2.942 -1.733 1.00 95.06 426 ALA A CA 1
ATOM 3308 C C . ALA A 1 426 ? -6.257 -1.809 -2.387 1.00 95.06 426 ALA A C 1
ATOM 3310 O O . ALA A 1 426 ? -5.253 -1.335 -1.854 1.00 95.06 426 ALA A O 1
ATOM 3311 N N . TRP A 1 427 ? -6.707 -1.393 -3.558 1.00 96.06 427 TRP A N 1
ATOM 3312 C CA . TRP A 1 427 ? -6.005 -0.486 -4.444 1.00 96.06 427 TRP A CA 1
ATOM 3313 C C . TRP A 1 427 ? -6.889 0.709 -4.751 1.00 96.06 427 TRP A C 1
ATOM 3315 O O . TRP A 1 427 ? -8.057 0.550 -5.108 1.00 96.06 427 TRP A O 1
ATOM 3325 N N . SER A 1 428 ? -6.308 1.899 -4.675 1.00 94.94 428 SER A N 1
ATOM 3326 C CA . SER A 1 428 ? -6.879 3.107 -5.264 1.00 94.94 428 SER A CA 1
ATOM 3327 C C . SER A 1 428 ? -5.835 3.783 -6.137 1.00 94.94 428 SER A C 1
ATOM 3329 O O . SER A 1 428 ? -4.672 3.922 -5.748 1.00 94.94 428 SER A O 1
ATOM 3331 N N . LYS A 1 429 ? -6.232 4.184 -7.345 1.00 93.56 429 LYS A N 1
ATOM 3332 C CA . LYS A 1 429 ? -5.306 4.802 -8.292 1.00 93.56 429 LYS A CA 1
ATOM 3333 C C . LYS A 1 429 ? -5.005 6.229 -7.858 1.00 93.56 429 LYS A C 1
ATOM 3335 O O . LYS A 1 429 ? -5.896 7.068 -7.739 1.00 93.56 429 LYS A O 1
ATOM 3340 N N . MET A 1 430 ? -3.737 6.488 -7.585 1.00 93.12 430 MET A N 1
ATOM 3341 C CA . MET A 1 430 ? -3.233 7.798 -7.192 1.00 93.12 430 MET A CA 1
ATOM 3342 C C . MET A 1 430 ? -2.823 8.619 -8.416 1.00 93.12 430 MET A C 1
ATOM 3344 O O . MET A 1 430 ? -3.019 9.827 -8.437 1.00 93.12 430 MET A O 1
ATOM 3348 N N . TYR A 1 431 ? -2.260 7.990 -9.446 1.00 92.88 431 TYR A N 1
ATOM 3349 C CA . TYR A 1 431 ? -1.841 8.702 -10.647 1.00 92.88 431 TYR A CA 1
ATOM 3350 C C . TYR A 1 431 ? -2.000 7.833 -11.903 1.00 92.88 431 TYR A C 1
ATOM 3352 O O . TYR A 1 431 ? -1.412 6.750 -11.952 1.00 92.88 431 TYR A O 1
ATOM 3360 N N . PRO A 1 432 ? -2.748 8.300 -12.923 1.00 89.69 432 PRO A N 1
ATOM 3361 C CA . PRO A 1 432 ? -3.769 9.359 -12.851 1.00 89.69 432 PRO A CA 1
ATOM 3362 C C . PRO A 1 432 ? -4.817 9.109 -11.744 1.00 89.69 432 PRO A C 1
ATOM 3364 O O . PRO A 1 432 ? -5.145 7.962 -11.468 1.00 89.69 432 PRO A O 1
ATOM 3367 N N . VAL A 1 433 ? -5.311 10.161 -11.078 1.00 85.56 433 VAL A N 1
ATOM 3368 C CA . VAL A 1 433 ? -6.142 10.030 -9.860 1.00 85.56 433 VAL A CA 1
ATOM 3369 C C . VAL A 1 433 ? -7.517 9.418 -10.159 1.00 85.56 433 VAL A C 1
ATOM 3371 O O . VAL A 1 433 ? -8.279 9.969 -10.952 1.00 85.56 433 VAL A O 1
ATOM 3374 N N . GLU A 1 434 ? -7.886 8.380 -9.405 1.00 82.19 434 GLU A N 1
ATOM 3375 C CA . GLU A 1 434 ? -9.264 7.903 -9.251 1.00 82.19 434 GLU A CA 1
ATOM 3376 C C . GLU A 1 434 ? -9.681 7.868 -7.775 1.00 82.19 434 GLU A C 1
ATOM 3378 O O . GLU A 1 434 ? -8.869 7.644 -6.877 1.00 82.19 434 GLU A O 1
ATOM 3383 N N . THR A 1 435 ? -10.971 8.072 -7.501 1.00 79.75 435 THR A N 1
ATOM 3384 C CA . THR A 1 435 ? -11.516 8.034 -6.132 1.00 79.75 435 THR A CA 1
ATOM 3385 C C . THR A 1 435 ? -12.094 6.676 -5.736 1.00 79.75 435 THR A C 1
ATOM 3387 O O . THR A 1 435 ? -12.456 6.499 -4.575 1.00 79.75 435 THR A O 1
ATOM 3390 N N . SER A 1 436 ? -12.194 5.729 -6.672 1.00 86.75 436 SER A N 1
ATOM 3391 C CA . SER A 1 436 ? -12.668 4.362 -6.441 1.00 86.75 436 SER A CA 1
ATOM 3392 C C . SER A 1 436 ? -11.588 3.466 -5.839 1.00 86.75 436 SER A C 1
ATOM 3394 O O . SER A 1 436 ? -10.402 3.596 -6.142 1.00 86.75 436 SER A O 1
ATOM 3396 N N . CYS A 1 437 ? -12.028 2.518 -5.012 1.00 92.81 437 CYS A N 1
ATOM 3397 C CA . CYS A 1 437 ? -11.184 1.505 -4.392 1.00 92.81 437 CYS A CA 1
ATOM 3398 C C . CYS A 1 437 ? -11.622 0.113 -4.813 1.00 92.81 437 CYS A C 1
ATOM 3400 O O . CYS A 1 437 ? -12.823 -0.150 -4.823 1.00 92.81 437 CYS A O 1
ATOM 3402 N N . HIS A 1 438 ? -10.672 -0.773 -5.096 1.00 94.00 438 HIS A N 1
ATOM 3403 C CA . HIS A 1 438 ? -10.946 -2.150 -5.504 1.00 94.00 438 HIS A CA 1
ATOM 3404 C C . HIS A 1 438 ? -9.943 -3.128 -4.897 1.00 94.00 438 HIS A C 1
ATOM 3406 O O . HIS A 1 438 ? -8.770 -2.799 -4.742 1.00 94.00 438 HIS A O 1
ATOM 3412 N N . LYS A 1 439 ? -10.370 -4.354 -4.580 1.00 92.38 439 LYS A N 1
ATOM 3413 C CA . LYS A 1 439 ? -9.445 -5.414 -4.132 1.00 92.38 439 LYS A CA 1
ATOM 3414 C C . LYS A 1 439 ? -8.551 -5.890 -5.278 1.00 92.38 439 LYS A C 1
ATOM 3416 O O . LYS A 1 439 ? -7.378 -6.179 -5.061 1.00 92.38 439 LYS A O 1
ATOM 3421 N N . ASN A 1 440 ? -9.075 -5.915 -6.500 1.00 91.12 440 ASN A N 1
ATOM 3422 C CA . ASN A 1 440 ? -8.330 -6.178 -7.720 1.00 91.12 440 ASN A CA 1
ATOM 3423 C C . ASN A 1 440 ? -7.909 -4.865 -8.388 1.00 91.12 440 ASN A C 1
ATOM 3425 O O . ASN A 1 440 ? -8.746 -4.078 -8.837 1.00 91.12 440 ASN A O 1
ATOM 3429 N N . ILE A 1 441 ? -6.597 -4.672 -8.521 1.00 93.06 441 ILE A N 1
ATOM 3430 C CA . ILE A 1 441 ? -6.000 -3.499 -9.168 1.00 93.06 441 ILE A CA 1
ATOM 3431 C C . ILE A 1 441 ? -6.501 -3.274 -10.604 1.00 93.06 441 ILE A C 1
ATOM 3433 O O . ILE A 1 441 ? -6.569 -2.141 -11.066 1.00 93.06 441 ILE A O 1
ATOM 3437 N N . ALA A 1 442 ? -6.927 -4.323 -11.316 1.00 90.25 442 ALA A N 1
ATOM 3438 C CA . ALA A 1 442 ? -7.440 -4.186 -12.678 1.00 90.25 442 ALA A CA 1
ATOM 3439 C C . ALA A 1 442 ? -8.755 -3.392 -12.772 1.00 90.25 442 ALA A C 1
ATOM 3441 O O . ALA A 1 442 ? -9.126 -2.929 -13.849 1.00 90.25 442 ALA A O 1
ATOM 3442 N N . ASN A 1 443 ? -9.463 -3.228 -11.653 1.00 89.50 443 ASN A N 1
ATOM 3443 C CA . ASN A 1 443 ? -10.713 -2.478 -11.602 1.00 89.50 443 ASN A CA 1
ATOM 3444 C C . ASN A 1 443 ? -10.506 -0.986 -11.277 1.00 89.50 443 ASN A C 1
ATOM 3446 O O . ASN A 1 443 ? -11.484 -0.249 -11.233 1.00 89.50 443 ASN A O 1
ATOM 3450 N N . THR A 1 444 ? -9.265 -0.514 -11.103 1.00 88.19 444 THR A N 1
ATOM 3451 C CA . THR A 1 444 ? -8.952 0.902 -10.823 1.00 88.19 444 THR A CA 1
ATOM 3452 C C . THR A 1 444 ? -8.747 1.741 -12.095 1.00 88.19 444 THR A C 1
ATOM 3454 O O . THR A 1 444 ? -7.922 2.648 -12.099 1.00 88.19 444 THR A O 1
ATOM 3457 N N . GLY A 1 445 ? -9.369 1.364 -13.211 1.00 82.81 445 GLY A N 1
ATOM 3458 C CA . GLY A 1 445 ? -9.278 2.114 -14.465 1.00 82.81 445 GLY A CA 1
ATOM 3459 C C . GLY A 1 445 ? -7.994 1.918 -15.279 1.00 82.81 445 GLY A C 1
ATOM 3460 O O . GLY A 1 445 ? -6.933 1.506 -14.800 1.00 82.81 445 GLY A O 1
ATOM 3461 N N . THR A 1 446 ? -8.098 2.227 -16.572 1.00 81.88 446 THR A N 1
ATOM 3462 C CA . THR A 1 446 ? -7.025 2.073 -17.572 1.00 81.88 446 THR A CA 1
ATOM 3463 C C . THR A 1 446 ? -6.583 3.416 -18.153 1.00 81.88 446 THR A C 1
ATOM 3465 O O . THR A 1 446 ? -6.099 3.468 -19.281 1.00 81.88 446 THR A O 1
ATOM 3468 N N . GLU A 1 447 ? -6.786 4.526 -17.435 1.00 81.19 447 GLU A N 1
ATOM 3469 C CA . GLU A 1 447 ? -6.255 5.832 -17.843 1.00 81.19 447 GLU A CA 1
ATOM 3470 C C . GLU A 1 447 ? -4.747 5.724 -18.010 1.00 81.19 447 GLU A C 1
ATOM 3472 O O . GLU A 1 447 ? -4.064 5.173 -17.142 1.00 81.19 447 GLU A O 1
ATOM 3477 N N . VAL A 1 448 ? -4.264 6.285 -19.115 1.00 79.25 448 VAL A N 1
ATOM 3478 C CA . VAL A 1 448 ? -2.866 6.253 -19.536 1.00 79.25 448 VAL A CA 1
ATOM 3479 C C . VAL A 1 448 ? -2.261 7.634 -19.318 1.00 79.25 448 VAL A C 1
ATOM 3481 O O . VAL A 1 448 ? -2.810 8.627 -19.801 1.00 79.25 448 VAL A O 1
ATOM 3484 N N . ASP A 1 449 ? -1.113 7.692 -18.651 1.00 74.50 449 ASP A N 1
ATOM 3485 C CA . ASP A 1 449 ? -0.283 8.894 -18.582 1.00 74.50 449 ASP A CA 1
ATOM 3486 C C . ASP A 1 449 ? 0.721 8.883 -19.742 1.00 74.50 449 ASP A C 1
ATOM 3488 O O . ASP A 1 449 ? 1.586 8.014 -19.825 1.00 74.50 449 ASP A O 1
ATOM 3492 N N . ARG A 1 450 ? 0.596 9.824 -20.682 1.00 73.06 450 ARG A N 1
ATOM 3493 C CA . ARG A 1 450 ? 1.541 9.976 -21.801 1.00 73.06 450 ARG A CA 1
ATOM 3494 C C . ARG A 1 450 ? 2.287 11.302 -21.671 1.00 73.06 450 ARG A C 1
ATOM 3496 O O . ARG A 1 450 ? 1.639 12.307 -21.388 1.00 73.06 450 ARG A O 1
ATOM 3503 N N . PRO A 1 451 ? 3.600 11.348 -21.974 1.00 73.56 451 PRO A N 1
ATOM 3504 C CA . PRO A 1 451 ? 4.361 10.342 -22.729 1.00 73.56 451 PRO A CA 1
ATOM 3505 C C . PRO A 1 451 ? 5.192 9.346 -21.899 1.00 73.56 451 PRO A C 1
ATOM 3507 O O . PRO A 1 451 ? 5.792 8.465 -22.506 1.00 73.56 451 PRO A O 1
ATOM 3510 N N . TYR A 1 452 ? 5.257 9.485 -20.571 1.00 78.69 452 TYR A N 1
ATOM 3511 C CA . TYR A 1 452 ? 6.223 8.759 -19.729 1.00 78.69 452 TYR A CA 1
ATOM 3512 C C . TYR A 1 452 ? 5.694 7.460 -19.097 1.00 78.69 452 TYR A C 1
ATOM 3514 O O . TYR A 1 452 ? 6.456 6.767 -18.428 1.00 78.69 452 TYR A O 1
ATOM 3522 N N . ASP A 1 453 ? 4.420 7.105 -19.310 1.00 87.62 453 ASP A N 1
ATOM 3523 C CA . ASP A 1 453 ? 3.818 5.862 -18.808 1.00 87.62 453 ASP A CA 1
ATOM 3524 C C . ASP A 1 453 ? 4.041 5.675 -17.290 1.00 87.62 453 ASP A C 1
ATOM 3526 O O . ASP A 1 453 ? 4.506 4.627 -16.830 1.00 87.62 453 ASP A O 1
ATOM 3530 N N . MET A 1 454 ? 3.749 6.723 -16.511 1.00 91.06 454 MET A N 1
ATOM 3531 C CA . MET A 1 454 ? 3.928 6.735 -15.060 1.00 91.06 454 MET A CA 1
ATOM 3532 C C . MET A 1 454 ? 2.609 6.464 -14.349 1.00 91.06 454 MET A C 1
ATOM 3534 O O . MET A 1 454 ? 1.599 7.107 -14.636 1.00 91.06 454 MET A O 1
ATOM 3538 N N . TYR A 1 455 ? 2.629 5.574 -13.361 1.00 94.25 455 TYR A N 1
ATOM 3539 C CA . TYR A 1 455 ? 1.439 5.232 -12.594 1.00 94.25 455 TYR A CA 1
ATOM 3540 C C . TYR A 1 455 ? 1.743 5.100 -11.110 1.00 94.25 455 TYR A C 1
ATOM 3542 O O . TYR A 1 455 ? 2.846 4.713 -10.722 1.00 94.25 455 TYR A O 1
ATOM 3550 N N . ALA A 1 456 ? 0.757 5.415 -10.277 1.00 95.88 456 ALA A N 1
ATOM 3551 C CA . ALA A 1 456 ? 0.853 5.204 -8.842 1.00 95.88 456 ALA A CA 1
ATOM 3552 C C . ALA A 1 456 ? -0.471 4.738 -8.254 1.00 95.88 456 ALA A C 1
ATOM 3554 O O . ALA A 1 456 ? -1.540 5.186 -8.676 1.00 95.88 456 ALA A O 1
ATOM 3555 N N . TRP A 1 457 ? -0.380 3.913 -7.217 1.00 96.62 457 TRP A N 1
ATOM 3556 C CA . TRP A 1 457 ? -1.515 3.445 -6.439 1.00 96.62 457 TRP A CA 1
ATOM 3557 C C . TRP A 1 457 ? -1.233 3.542 -4.949 1.00 96.62 457 TRP A C 1
ATOM 3559 O O . TRP A 1 457 ? -0.163 3.170 -4.462 1.00 96.62 457 TRP A O 1
ATOM 3569 N N . THR A 1 458 ? -2.239 3.982 -4.205 1.00 95.69 458 THR A N 1
ATOM 3570 C CA . THR A 1 458 ? -2.246 3.796 -2.761 1.00 95.69 458 THR A CA 1
ATOM 3571 C C . THR A 1 458 ? -2.626 2.348 -2.472 1.00 95.69 458 THR A C 1
ATOM 3573 O O . THR A 1 458 ? -3.656 1.845 -2.929 1.00 95.69 458 THR A O 1
ATOM 3576 N N . VAL A 1 459 ? -1.770 1.678 -1.706 1.00 95.50 459 VAL A N 1
ATOM 3577 C CA . VAL A 1 459 ? -1.938 0.290 -1.287 1.00 95.50 459 VAL A CA 1
ATOM 3578 C C . VAL A 1 459 ? -2.533 0.297 0.110 1.00 95.50 459 VAL A C 1
ATOM 3580 O O . VAL A 1 459 ? -1.875 0.628 1.105 1.00 95.50 459 VAL A O 1
ATOM 3583 N N . TRP A 1 460 ? -3.800 -0.073 0.177 1.00 94.25 460 TRP A N 1
ATOM 3584 C CA . TRP A 1 460 ? -4.539 -0.188 1.414 1.00 94.25 460 TRP A CA 1
ATOM 3585 C C . TRP A 1 460 ? -4.359 -1.590 1.959 1.00 94.25 460 TRP A C 1
ATOM 3587 O O . TRP A 1 460 ? -4.724 -2.558 1.298 1.00 94.25 460 TRP A O 1
ATOM 3597 N N . THR A 1 461 ? -3.815 -1.724 3.161 1.00 93.50 461 THR A N 1
ATOM 3598 C CA . THR A 1 461 ? -3.602 -3.039 3.769 1.00 93.50 461 THR A CA 1
ATOM 3599 C C . THR A 1 461 ? -4.589 -3.267 4.900 1.00 93.50 461 THR A C 1
ATOM 3601 O O . THR A 1 461 ? -4.954 -2.336 5.615 1.00 93.50 461 THR A O 1
ATOM 3604 N N . GLN A 1 462 ? -5.076 -4.500 5.019 1.00 92.62 462 GLN A N 1
ATOM 3605 C CA . GLN A 1 462 ? -6.052 -4.858 6.039 1.00 92.62 462 GLN A CA 1
ATOM 3606 C C . GLN A 1 462 ? -5.377 -5.068 7.398 1.00 92.62 462 GLN A C 1
ATOM 3608 O O . GLN A 1 462 ? -4.459 -5.884 7.525 1.00 92.62 462 GLN A O 1
ATOM 3613 N N . HIS A 1 463 ? -5.910 -4.400 8.417 1.00 91.44 463 HIS A N 1
ATOM 3614 C CA . HIS A 1 463 ? -5.531 -4.532 9.819 1.00 91.44 463 HIS A CA 1
ATOM 3615 C C . HIS A 1 463 ? -6.699 -5.023 10.661 1.00 91.44 463 HIS A C 1
ATOM 3617 O O . HIS A 1 463 ? -7.863 -4.771 10.347 1.00 91.44 463 HIS A O 1
ATOM 3623 N N . ASP A 1 464 ? -6.368 -5.702 11.754 1.00 92.94 464 ASP A N 1
ATOM 3624 C CA . ASP A 1 464 ? -7.288 -6.145 12.796 1.00 92.94 464 ASP A CA 1
ATOM 3625 C C . ASP A 1 464 ? -6.659 -5.930 14.175 1.00 92.94 464 ASP A C 1
ATOM 3627 O O . ASP A 1 464 ? -5.492 -6.264 14.412 1.00 92.94 464 ASP A O 1
ATOM 3631 N N . CYS A 1 465 ? -7.405 -5.330 15.100 1.00 92.62 465 CYS A N 1
ATOM 3632 C CA . CYS A 1 465 ? -6.908 -5.066 16.443 1.00 92.62 465 CYS A CA 1
ATOM 3633 C C . CYS A 1 465 ? -8.024 -4.809 17.461 1.00 92.62 465 CYS A C 1
ATOM 3635 O O . CYS A 1 465 ? -9.120 -4.354 17.141 1.00 92.62 465 CYS A O 1
ATOM 3637 N N . ASP A 1 466 ? -7.700 -5.027 18.738 1.00 94.50 466 ASP A N 1
ATOM 3638 C CA . ASP A 1 466 ? -8.494 -4.488 19.841 1.00 94.50 466 ASP A CA 1
ATOM 3639 C C . ASP A 1 466 ? -8.222 -2.986 19.993 1.00 94.50 466 ASP A C 1
ATOM 3641 O O . ASP A 1 466 ? -7.060 -2.572 20.062 1.00 94.50 466 ASP A O 1
ATOM 3645 N N . LEU A 1 467 ? -9.269 -2.174 20.148 1.00 92.94 467 LEU A N 1
ATOM 3646 C CA . LEU A 1 467 ? -9.116 -0.726 20.333 1.00 92.94 467 LEU A CA 1
ATOM 3647 C C . LEU A 1 467 ? -8.428 -0.360 21.655 1.00 92.94 467 LEU A C 1
ATOM 3649 O O . LEU A 1 467 ? -7.772 0.677 21.750 1.00 92.94 467 LEU A O 1
ATOM 3653 N N . PHE A 1 468 ? -8.529 -1.210 22.680 1.00 92.50 468 PHE A N 1
ATOM 3654 C CA . PHE A 1 468 ? -7.792 -1.061 23.932 1.00 92.50 468 PHE A CA 1
ATOM 3655 C C . PHE A 1 468 ? -6.993 -2.329 24.264 1.00 92.50 468 PHE A C 1
ATOM 3657 O O . PHE A 1 468 ? -7.517 -3.325 24.755 1.00 92.50 468 PHE A O 1
ATOM 3664 N N . ARG A 1 469 ? -5.677 -2.277 24.033 1.00 90.50 469 ARG A N 1
ATOM 3665 C CA . ARG A 1 469 ? -4.797 -3.463 23.969 1.00 90.50 469 ARG A CA 1
ATOM 3666 C C . ARG A 1 469 ? -4.173 -3.906 25.294 1.00 90.50 469 ARG A C 1
ATOM 3668 O O . ARG A 1 469 ? -3.409 -4.870 25.313 1.00 90.50 469 ARG A O 1
ATOM 3675 N N . ALA A 1 470 ? -4.463 -3.237 26.409 1.00 91.12 470 ALA A N 1
ATOM 3676 C CA . ALA A 1 470 ? -3.834 -3.577 27.686 1.00 91.12 470 ALA A CA 1
ATOM 3677 C C . ALA A 1 470 ? -4.194 -5.003 28.153 1.00 91.12 470 ALA A C 1
ATOM 3679 O O . ALA A 1 470 ? -5.290 -5.502 27.899 1.00 91.12 470 ALA A O 1
ATOM 3680 N N . GLY A 1 471 ? -3.284 -5.661 28.871 1.00 91.50 471 GLY A N 1
ATOM 3681 C CA . GLY A 1 471 ? -3.529 -6.995 29.429 1.00 91.50 471 GLY A CA 1
ATOM 3682 C C . GLY A 1 471 ? -3.543 -8.113 28.387 1.00 91.50 471 GLY A C 1
ATOM 3683 O O . GLY A 1 471 ? -3.027 -7.948 27.285 1.00 91.50 471 GLY A O 1
ATOM 3684 N N . ARG A 1 472 ? -4.117 -9.266 28.744 1.00 94.50 472 ARG A N 1
ATOM 3685 C CA . ARG A 1 472 ? -4.239 -10.460 27.891 1.00 94.50 472 ARG A CA 1
ATOM 3686 C C . ARG A 1 472 ? -5.692 -10.674 27.470 1.00 94.50 472 ARG A C 1
ATOM 3688 O O . ARG A 1 472 ? -6.580 -10.559 28.310 1.00 94.50 472 ARG A O 1
ATOM 3695 N N . ALA A 1 473 ? -5.928 -11.007 26.203 1.00 95.00 473 ALA A N 1
ATOM 3696 C CA . ALA A 1 473 ? -7.242 -11.452 25.738 1.00 95.00 473 ALA A CA 1
ATOM 3697 C C . ALA A 1 473 ? -7.573 -12.827 26.334 1.00 95.00 473 ALA A C 1
ATOM 3699 O O . ALA A 1 473 ? -6.717 -13.711 26.343 1.00 95.00 473 ALA A O 1
ATOM 3700 N N . ILE A 1 474 ? -8.797 -12.992 26.838 1.00 96.25 474 ILE A N 1
ATOM 3701 C CA . ILE A 1 474 ? -9.265 -14.248 27.446 1.00 96.25 474 ILE A CA 1
ATOM 3702 C C . ILE A 1 474 ? -10.589 -14.757 26.865 1.00 96.25 474 ILE A C 1
ATOM 3704 O O . ILE A 1 474 ? -10.881 -15.941 27.000 1.00 96.25 474 ILE A O 1
ATOM 3708 N N . ALA A 1 475 ? -11.382 -13.905 26.208 1.00 95.94 475 ALA A N 1
ATOM 3709 C CA . ALA A 1 475 ? -12.565 -14.326 25.459 1.00 95.94 475 ALA A CA 1
ATOM 3710 C C . ALA A 1 475 ? -12.846 -13.371 24.293 1.00 95.94 475 ALA A C 1
ATOM 3712 O O . ALA A 1 475 ? -12.489 -12.196 24.361 1.00 95.94 475 ALA A O 1
ATOM 3713 N N . PHE A 1 476 ? -13.516 -13.870 23.257 1.00 96.81 476 PHE A N 1
ATOM 3714 C CA . PHE A 1 476 ? -13.920 -13.109 22.076 1.00 96.81 476 PHE A CA 1
ATOM 3715 C C . PHE A 1 476 ? -15.367 -13.447 21.717 1.00 96.81 476 PHE A C 1
ATOM 3717 O O . PHE A 1 476 ? -15.752 -14.618 21.728 1.00 96.81 476 PHE A O 1
ATOM 3724 N N . VAL A 1 477 ? -16.168 -12.428 21.411 1.00 96.06 477 VAL A N 1
ATOM 3725 C CA . VAL A 1 477 ? -17.555 -12.577 20.959 1.00 96.06 477 VAL A CA 1
ATOM 3726 C C . VAL A 1 477 ? -17.680 -11.934 19.577 1.00 96.06 477 VAL A C 1
ATOM 3728 O O . VAL A 1 477 ? -17.571 -10.709 19.492 1.00 96.06 477 VAL A O 1
ATOM 3731 N N . PRO A 1 478 ? -17.919 -12.717 18.509 1.00 96.38 478 PRO A N 1
ATOM 3732 C CA . PRO A 1 478 ? -18.080 -12.173 17.167 1.00 96.38 478 PRO A CA 1
ATOM 3733 C C . PRO A 1 478 ? -19.399 -11.399 17.041 1.00 96.38 478 PRO A C 1
ATOM 3735 O O . PRO A 1 478 ? -20.433 -11.822 17.564 1.00 96.38 478 PRO A O 1
ATOM 3738 N N . LEU A 1 479 ? -19.355 -10.277 16.324 1.00 93.75 479 LEU A N 1
ATOM 3739 C CA . LEU A 1 479 ? -20.493 -9.408 16.016 1.00 93.75 479 LEU A CA 1
ATOM 3740 C C . LEU A 1 479 ? -20.639 -9.170 14.508 1.00 93.75 479 LEU A C 1
ATOM 3742 O O . LEU A 1 479 ? -21.754 -9.264 14.001 1.00 93.75 479 LEU A O 1
ATOM 3746 N N . GLY A 1 480 ? -19.536 -8.889 13.803 1.00 92.44 480 GLY A N 1
ATOM 3747 C CA . GLY A 1 480 ? -19.522 -8.676 12.351 1.00 92.44 480 GLY A CA 1
ATOM 3748 C C . GLY A 1 480 ? -20.364 -7.484 11.887 1.00 92.44 480 GLY A C 1
ATOM 3749 O O . GLY A 1 480 ? -21.141 -7.617 10.945 1.00 92.44 480 GLY A O 1
ATOM 3750 N N . ILE A 1 481 ? -20.261 -6.338 12.566 1.00 92.88 481 ILE A N 1
ATOM 3751 C CA . ILE A 1 481 ? -21.051 -5.137 12.253 1.00 92.88 481 ILE A CA 1
ATOM 3752 C C . ILE A 1 481 ? -20.247 -4.246 11.292 1.00 92.88 481 ILE A C 1
ATOM 3754 O O . ILE A 1 481 ? -19.266 -3.640 11.732 1.00 92.88 481 ILE A O 1
ATOM 3758 N N . PRO A 1 482 ? -20.634 -4.129 10.008 1.00 93.12 482 PRO A N 1
ATOM 3759 C CA . PRO A 1 482 ? -19.978 -3.210 9.085 1.00 93.12 482 PRO A CA 1
ATOM 3760 C C . PRO A 1 482 ? -20.353 -1.766 9.439 1.00 93.12 482 PRO A C 1
ATOM 3762 O O . PRO A 1 482 ? -21.530 -1.450 9.622 1.00 93.12 482 PRO A O 1
ATOM 3765 N N . VAL A 1 483 ? -19.355 -0.891 9.541 1.00 91.12 483 VAL A N 1
ATOM 3766 C CA . VAL A 1 483 ? -19.547 0.546 9.795 1.00 91.12 483 VAL A CA 1
ATOM 3767 C C . VAL A 1 483 ? -19.435 1.346 8.502 1.00 91.12 483 VAL A C 1
ATOM 3769 O O . VAL A 1 483 ? -20.225 2.262 8.285 1.00 91.12 483 VAL A O 1
ATOM 3772 N N . THR A 1 484 ? -18.503 0.980 7.621 1.00 91.19 484 THR A N 1
ATOM 3773 C CA . THR A 1 484 ? -18.421 1.536 6.263 1.00 91.19 484 THR A CA 1
ATOM 3774 C C . THR A 1 484 ? -18.712 0.457 5.218 1.00 91.19 484 THR A C 1
ATOM 3776 O O . THR A 1 484 ? -18.657 -0.735 5.536 1.00 91.19 484 THR A O 1
ATOM 3779 N N . PRO A 1 485 ? -19.036 0.841 3.968 1.00 91.38 485 PRO A N 1
ATOM 3780 C CA . PRO A 1 485 ? -19.219 -0.121 2.889 1.00 91.38 485 PRO A CA 1
ATOM 3781 C C . PRO A 1 485 ? -17.967 -0.991 2.684 1.00 91.38 485 PRO A C 1
ATOM 3783 O O . PRO A 1 485 ? -16.854 -0.500 2.904 1.00 91.38 485 PRO A O 1
ATOM 3786 N N . PRO A 1 486 ? -18.135 -2.257 2.263 1.00 93.56 486 PRO A N 1
ATOM 3787 C CA . PRO A 1 486 ? -17.011 -3.100 1.883 1.00 93.56 486 PRO A CA 1
ATOM 3788 C C . PRO A 1 486 ? -16.360 -2.590 0.594 1.00 93.56 486 PRO A C 1
ATOM 3790 O O . PRO A 1 486 ? -17.058 -2.094 -0.298 1.00 93.56 486 PRO A O 1
ATOM 3793 N N . VAL A 1 487 ? -15.043 -2.760 0.476 1.00 93.94 487 VAL A N 1
ATOM 3794 C CA . VAL A 1 487 ? -14.322 -2.497 -0.767 1.00 93.94 487 VAL A CA 1
ATOM 3795 C C . VAL A 1 487 ? -14.793 -3.518 -1.808 1.00 93.94 487 VAL A C 1
ATOM 3797 O O . VAL A 1 487 ? -14.777 -4.727 -1.531 1.00 93.94 487 VAL A O 1
ATOM 3800 N N . PRO A 1 488 ? -15.245 -3.073 -2.994 1.00 90.81 488 PRO A N 1
ATOM 3801 C CA . PRO A 1 488 ? -15.632 -3.982 -4.061 1.00 90.81 488 PRO A CA 1
ATOM 3802 C C . PRO A 1 488 ? -14.430 -4.794 -4.550 1.00 90.81 488 PRO A C 1
ATOM 3804 O O . PRO A 1 488 ? -13.286 -4.346 -4.478 1.00 90.81 488 PRO A O 1
ATOM 3807 N N . ASP A 1 489 ? -14.702 -5.993 -5.068 1.00 81.31 489 ASP A N 1
ATOM 3808 C CA . ASP A 1 489 ? -13.642 -6.821 -5.655 1.00 81.31 489 ASP A CA 1
ATOM 3809 C C . ASP A 1 489 ? -12.915 -6.133 -6.811 1.00 81.31 489 ASP A C 1
ATOM 3811 O O . ASP A 1 489 ? -13.533 -5.328 -7.555 1.00 81.31 489 ASP A O 1
#

Radius of gyration: 27.51 Å; chains: 1; bounding box: 71×75×96 Å

Secondary structure (DSSP, 8-state):
--HHHHHHHHHHHHHTTSSS------------------------------------------------HHHHT--B-HHHHHHHHHHHHHHH---EEEEEEEEEEEETTEEEEEEEEEEEEEEEEEEEEEESSTT--SBHHHHHHHHHHHHHHHHHHHHHHHHHHHS----S----S----TTS-TT------EEEEEE-TTHHHHHHEETTEE------TTPPPP---HHHHHHHHHHHHTT-----SHHHHHTTHHHHHHHHHTSTHHHHHHHHHHHHHHHHHHH-S---S-SSPPP---TT-EEEETTTSHIIIII-TTTTTGGGHHHHT-TT-S-EE-PPPHHHHHHTT---TTHHHHHHHHHHHHS---EES-S-SS----S-HHHHHHHHHHHHHHHHT-SSPPTT--B---SS----EEEEEEETT---EESSGGGS-----TTT-EEEEEEEEEEEEESS--SEEEEEEEEEEESSPPPP-

Foldseek 3Di:
DDPVVVVVVVVVVVVVPPPPDDDDDDDDDDDDDDDDDDDDDDDDDDDDDDDDDDDDDDDDDDDPPDDDCLQPQAADELLLLQLLQLLQCQQAWFKWQFFKFWFWDDDPVGIDIWIFTKMKTWFLFKKKKKFQWQLHARYRVLSVQARVLLQQLQQPVVQVVCCVPPVDRDRHHLIFDQPPDPSDDPPQRFGFMWMWMFTRLCRVQLVQDFLVAGNQDDDPPDDDQPPQDSVNSNVQLVVLVVLPQDGDLNQCSNSPSRVSSVVCSPDCSRVVVNVVSVLLVVVRVVSDIDFAGHSDDRRQHDGRGIFDTCSSLPCCARVCPPVQPPVCVVLVPDPLRPQFAADDDPVNVVLVVDDDPDPSVVVVSVCSVPGDTLAGLPPLYRGTPDPALLSSRLSNRSNRVVCLQDPDHDPSGRGHRGPDHFPAKKKAWSVVHDSAIASRSNVNDRDADPDTSMTMIRIIGMDIDTSDPPHGGDDIDTDGGGSRDDRHD

Sequence (489 aa):
MTRKKLCTALFAALFAATGALSSPVSAQSASPSPTARPVAVPAQGGKTAQPATQGQNGQQGNNDQDSNPLESAGGFTTLELATATVAQVPSCLEYTIEGITLRMVIHWWGVSYFWTPHVSHYSPDLLEMSHRELQYFPYIEYRLLLAIPYYEFTRTVFSRLLATLLGFNVNVPMAGGHYLHDQFGKHQSVQFSDAMVIGHPVAMLIEAFTFKGVKLPEGKGGGKRPQISQKDVNAWLESWVNGNTNWPPIFSEALGYQEVLAMLANSPVIQQIKQLMLQLDAALSAVGGKVGDSPFCPVNSTPFEPYYLSGGDVYPWRIGYPVADSEKSLTILNPLSRDVIGPTTKRDKQAETVIGKVLEKIAEALHELFRERWGHIYPREGSVDQRDSAKIGAVVAQRAVDLLAEKEKPTGRIYRIPRYRMRGVAWSKMYPVETSCHKNIANTGTEVDRPYDMYAWTVWTQHDCDLFRAGRAIAFVPLGIPVTPPVPD